Protein 5FAL (pdb70)

InterPro domains:
  IPR023213 Chloramphenicol acetyltransferase-like domain superfamily [G3DSA:3.30.559.10] (1-215)
  IPR023213 Chloramphenicol acetyltransferase-like domain superfamily [G3DSA:3.30.559.10] (220-446)
  IPR050317 Plant and Fungal Acyltransferase [PTHR31642] (8-443)

CATH classification: 3.30.559.10 (+1 more: 3.30.559.10)

Organism: Panicum virgatum (NCBI:txid38727)

Nearest PDB structures (foldseek):
  5fal-assembly1_A  TM=1.002E+00  e=1.806E-102  Panicum virgatum
  5fan-assembly1_A  TM=1.001E+00  e=1.751E-97  Panicum virgatum
  4kec-assembly1_A  TM=9.927E-01  e=1.336E-90  Sorghum bicolor
  4ke4-assembly1_A  TM=9.876E-01  e=2.221E-89  Sorghum bicolor
  5kjw-assembly1_A  TM=9.506E-01  e=1.906E-70  Coleus scutellarioides

Solvent-accessible surface area: 18879 Å² total; per-residue (Å²): 200,30,126,28,74,68,137,40,70,89,69,8,119,20,58,60,170,26,68,193,94,118,2,50,0,0,8,0,0,11,0,3,25,122,94,22,38,37,14,0,1,0,2,86,67,152,52,91,162,44,92,88,49,31,35,121,112,52,20,17,2,60,6,38,58,0,54,149,6,0,15,94,0,0,37,25,0,23,0,0,0,0,27,6,10,127,41,171,122,40,57,26,15,0,36,2,48,36,20,0,0,27,2,21,22,0,45,0,72,97,5,30,2,105,82,7,49,93,20,12,2,45,163,65,0,133,79,0,14,11,121,23,140,84,86,146,81,34,49,64,16,19,0,0,2,0,5,0,0,29,12,144,54,18,0,0,0,0,0,4,1,14,5,33,21,0,5,10,32,56,2,5,12,38,0,4,20,2,0,0,31,50,6,108,66,47,120,38,102,39,130,18,71,23,48,3,46,70,3,126,24,103,141,99,38,71,43,97,83,101,1,44,6,19,68,125,27,25,77,80,109,134,182,73,105,60,29,34,6,23,12,123,0,27,161,80,40,20,34,116,0,48,93,82,28,73,109,160,178,73,91,111,182,26,41,52,42,0,4,2,0,0,2,0,1,61,3,0,1,71,2,19,54,20,73,69,93,1,34,0,1,0,12,1,45,11,24,0,46,122,67,2,103,112,89,24,49,149,5,4,0,0,0,0,27,0,3,2,8,3,74,15,66,0,23,56,1,26,68,11,13,30,80,0,0,54,44,0,28,61,14,18,96,106,3,77,48,35,2,0,44,0,0,5,0,35,2,88,95,46,138,80,18,54,78,33,12,20,8,50,100,8,11,131,26,3,2,0,0,1,32,41,22,49,192,21,44,2,23,65,0,29,0,25,4,19,138,8,51,25,5,0,2,0,10,21,89,32,29,0,20,0,22,3,2,27,26,45,97,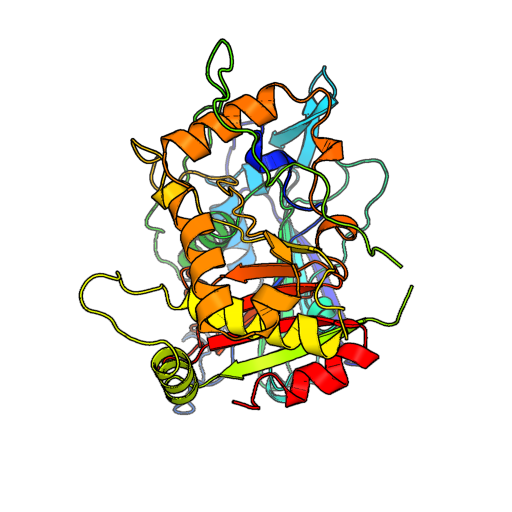234,52,35,4,21,22,0,0,0,2,0,43,40,145,32,2,104,105,0,100,146,61,0,101,106,58

Structure (mmCIF, N/CA/C/O backbone):
data_5FAL
#
_entry.id   5FAL
#
_cell.length_a   47.771
_cell.length_b   63.521
_cell.length_c   154.481
_cell.angle_alpha   90.00
_cell.angle_beta   90.00
_cell.angle_gamma   90.00
#
_symmetry.space_group_name_H-M   'P 21 21 21'
#
loop_
_entity.id
_entity.type
_entity.pdbx_description
1 polymer 'Hydroxycinnamoyl-CoA shikimate/quinate hydroxycinnamoyltransferase 2'
2 non-polymer 'COENZYME A'
3 non-polymer '(3~{R},4~{R},5~{R})-5-[(~{E})-3-(4-hydroxyphenyl)prop-2-enoyl]oxy-3,4-bis(oxidanyl)cyclohexene-1-carboxylic acid'
4 non-polymer GLYCEROL
5 water water
#
loop_
_atom_site.group_PDB
_atom_site.id
_atom_site.type_symbol
_atom_site.label_atom_id
_atom_site.label_alt_id
_atom_site.label_comp_id
_atom_site.label_asym_id
_atom_site.label_entity_id
_atom_site.label_seq_id
_atom_site.pdbx_PDB_ins_code
_atom_site.Cartn_x
_atom_site.Cartn_y
_atom_site.Cartn_z
_atom_site.occupancy
_atom_site.B_iso_or_equiv
_atom_site.auth_seq_id
_atom_site.auth_comp_id
_atom_site.auth_asym_id
_atom_site.auth_atom_id
_atom_site.pdbx_PDB_model_num
ATOM 1 N N . HIS A 1 2 ? -32.312 -11.971 -24.466 1.00 70.14 0 HIS A N 1
ATOM 2 C CA . HIS A 1 2 ? -32.380 -10.771 -23.575 1.00 62.98 0 HIS A CA 1
ATOM 3 C C . HIS A 1 2 ? -32.725 -11.151 -22.131 1.00 59.83 0 HIS A C 1
ATOM 4 O O . HIS A 1 2 ? -33.804 -11.660 -21.826 1.00 57.99 0 HIS A O 1
ATOM 18 N N . MET A 1 3 ? -31.774 -10.873 -21.254 1.00 62.01 1 MET A N 1
ATOM 19 C CA . MET A 1 3 ? -31.804 -11.279 -19.856 1.00 59.06 1 MET A CA 1
ATOM 20 C C . MET A 1 3 ? -32.850 -10.567 -19.008 1.00 41.83 1 MET A C 1
ATOM 21 O O . MET A 1 3 ? -32.980 -9.355 -19.087 1.00 43.75 1 MET A O 1
ATOM 35 N N . LYS A 1 4 ? -33.542 -11.294 -18.146 1.00 42.90 2 LYS A N 1
ATOM 36 C CA . LYS A 1 4 ? -34.427 -10.636 -17.197 1.00 43.22 2 LYS A CA 1
ATOM 37 C C . LYS A 1 4 ? -33.607 -10.032 -16.061 1.00 39.78 2 LYS A C 1
ATOM 38 O O . LYS A 1 4 ? -33.042 -10.755 -15.241 1.00 41.48 2 LYS A O 1
ATOM 57 N N . ILE A 1 5 ? -33.534 -8.706 -16.048 1.00 38.25 3 ILE A N 1
ATOM 58 C CA . ILE A 1 5 ? -32.933 -7.952 -14.953 1.00 40.80 3 ILE A CA 1
ATOM 59 C C . ILE A 1 5 ? -33.955 -6.996 -14.352 1.00 43.70 3 ILE A C 1
ATOM 60 O O . ILE A 1 5 ? -34.460 -6.115 -15.036 1.00 53.25 3 ILE A O 1
ATOM 76 N N . THR A 1 6 ? -34.224 -7.162 -13.062 1.00 45.93 4 THR A N 1
ATOM 77 C CA . THR A 1 6 ? -35.188 -6.337 -12.350 1.00 40.83 4 THR A CA 1
ATOM 78 C C . THR A 1 6 ? -34.476 -5.476 -11.317 1.00 39.86 4 THR A C 1
ATOM 79 O O . THR A 1 6 ? -33.823 -6.008 -10.422 1.00 36.36 4 THR A O 1
ATOM 90 N N . VAL A 1 7 ? -34.589 -4.153 -11.441 1.00 41.64 5 VAL A N 1
ATOM 91 C CA . VAL A 1 7 ? -33.950 -3.230 -10.491 1.00 47.35 5 VAL A CA 1
ATOM 92 C C . VAL A 1 7 ? -34.748 -3.124 -9.190 1.00 56.65 5 VAL A C 1
ATOM 93 O O . VAL A 1 7 ? -35.893 -2.686 -9.223 1.00 59.01 5 VAL A O 1
ATOM 106 N N . ARG A 1 8 ? -34.144 -3.517 -8.063 1.00 56.04 6 ARG A N 1
ATOM 107 C CA . ARG A 1 8 ? -34.812 -3.485 -6.748 1.00 54.03 6 ARG A CA 1
ATOM 108 C C . ARG A 1 8 ? -35.252 -2.073 -6.373 1.00 63.39 6 ARG A C 1
ATOM 109 O O . ARG A 1 8 ? -36.286 -1.886 -5.724 1.00 73.68 6 ARG A O 1
ATOM 130 N N . GLY A 1 9 ? -34.458 -1.086 -6.769 1.00 61.54 7 GLY A N 1
ATOM 131 C CA . GLY A 1 9 ? -34.737 0.303 -6.452 1.00 68.46 7 GLY A CA 1
ATOM 132 C C . GLY A 1 9 ? -33.449 1.102 -6.342 1.00 61.38 7 GLY A C 1
ATOM 133 O O . GLY A 1 9 ? -32.368 0.524 -6.155 1.00 49.71 7 GLY A O 1
ATOM 137 N N . SER A 1 10 ? -33.572 2.424 -6.458 1.00 45.75 8 SER A N 1
ATOM 138 C CA . SER A 1 10 ? -32.415 3.298 -6.574 1.00 44.57 8 SER A CA 1
ATOM 139 C C . SER A 1 10 ? -32.406 4.362 -5.474 1.00 38.19 8 SER A C 1
ATOM 140 O O . SER A 1 10 ? -33.448 4.790 -4.997 1.00 33.86 8 SER A O 1
ATOM 148 N N . GLU A 1 11 ? -31.200 4.755 -5.088 1.00 32.26 9 GLU A N 1
ATOM 149 C CA . GLU A 1 11 ? -30.939 5.684 -3.995 1.00 43.60 9 GLU A CA 1
ATOM 150 C C . GLU A 1 11 ? -29.834 6.647 -4.420 1.00 32.34 9 GLU A C 1
ATOM 151 O O . GLU A 1 11 ? -28.848 6.212 -4.994 1.00 25.54 9 GLU A O 1
ATOM 163 N N . MET A 1 12 ? -30.005 7.938 -4.148 1.00 23.38 10 MET A N 1
ATOM 164 C CA . MET A 1 12 ? -28.904 8.891 -4.212 1.00 24.36 10 MET A CA 1
ATOM 165 C C . MET A 1 12 ? -28.117 8.731 -2.917 1.00 23.96 10 MET A C 1
ATOM 166 O O . MET A 1 12 ? -28.707 8.689 -1.843 1.00 26.97 10 MET A O 1
ATOM 180 N N . VAL A 1 13 ? -26.807 8.634 -3.023 1.00 19.44 11 VAL A N 1
ATOM 181 C CA . VAL A 1 13 ? -25.931 8.469 -1.874 1.00 23.43 11 VAL A CA 1
ATOM 182 C C . VAL A 1 13 ? -25.045 9.713 -1.799 1.00 21.46 11 VAL A C 1
ATOM 183 O O . VAL A 1 13 ? -24.525 10.155 -2.820 1.00 19.70 11 VAL A O 1
ATOM 196 N N . TYR A 1 14 ? -24.942 10.295 -0.601 1.00 21.57 12 TYR A N 1
ATOM 197 C CA . TYR A 1 14 ? -24.272 11.571 -0.398 1.00 22.65 12 TYR A CA 1
ATOM 198 C C . TYR A 1 14 ? -23.059 11.385 0.509 1.00 24.87 12 TYR A C 1
ATOM 199 O O . TYR A 1 14 ? -22.999 10.440 1.297 1.00 23.52 12 TYR A O 1
ATOM 217 N N . PRO A 1 15 ? -22.113 12.317 0.448 1.00 20.67 13 PRO A N 1
ATOM 218 C CA . PRO A 1 15 ? -20.988 12.265 1.399 1.00 21.01 13 PRO A CA 1
ATOM 219 C C . PRO A 1 15 ? -21.468 12.275 2.846 1.00 20.72 13 PRO A C 1
ATOM 220 O O . PRO A 1 15 ? -22.388 13.020 3.209 1.00 22.04 13 PRO A O 1
ATOM 231 N N . ALA A 1 16 ? -20.805 11.475 3.678 1.00 20.70 14 ALA A N 1
ATOM 232 C CA . ALA A 1 16 ? -21.239 11.231 5.063 1.00 23.13 14 ALA A CA 1
ATOM 233 C C . ALA A 1 16 ? -20.654 12.240 6.065 1.00 23.88 14 ALA A C 1
ATOM 234 O O . ALA A 1 16 ? -20.734 12.060 7.280 1.00 25.65 14 ALA A O 1
ATOM 241 N N . ALA A 1 17 ? -20.050 13.286 5.530 1.00 23.12 15 ALA A N 1
ATOM 242 C CA . ALA A 1 17 ? -19.555 14.382 6.344 1.00 24.40 15 ALA A CA 1
ATOM 243 C C . ALA A 1 17 ? -19.424 15.626 5.495 1.00 23.65 15 ALA A C 1
ATOM 244 O O . ALA A 1 17 ? -19.701 15.589 4.309 1.00 22.19 15 ALA A O 1
ATOM 251 N N . GLU A 1 18 ? -19.073 16.736 6.136 1.00 24.93 16 GLU A N 1
ATOM 252 C CA . GLU A 1 18 ? -18.869 18.011 5.467 1.00 24.60 16 GLU A CA 1
ATOM 253 C C . GLU A 1 18 ? -17.878 17.826 4.322 1.00 23.99 16 GLU A C 1
ATOM 254 O O . GLU A 1 18 ? -16.918 17.086 4.462 1.00 23.78 16 GLU A O 1
ATOM 266 N N . THR A 1 19 ? -18.153 18.478 3.198 1.00 21.70 17 THR A N 1
ATOM 267 C CA . THR A 1 19 ? -17.253 18.527 2.054 1.00 20.14 17 THR A CA 1
ATOM 268 C C . THR A 1 19 ? -17.268 19.962 1.537 1.00 20.51 17 THR A C 1
ATOM 269 O O . THR A 1 19 ? -18.235 20.704 1.777 1.00 22.30 17 THR A O 1
ATOM 280 N N . PRO A 1 20 ? -16.182 20.380 0.873 1.00 26.15 18 PRO A N 1
ATOM 281 C CA . PRO A 1 20 ? -16.130 21.762 0.384 1.00 31.39 18 PRO A CA 1
ATOM 282 C C . PRO A 1 20 ? -17.192 22.044 -0.675 1.00 20.12 18 PRO A C 1
ATOM 283 O O . PRO A 1 20 ? -17.393 21.255 -1.572 1.00 21.71 18 PRO A O 1
ATOM 294 N N . ARG A 1 21 ? -17.873 23.171 -0.543 1.00 23.59 19 ARG A N 1
ATOM 295 C CA . ARG A 1 21 ? -18.797 23.652 -1.555 1.00 22.85 19 ARG A CA 1
ATOM 296 C C . ARG A 1 21 ? -18.030 24.618 -2.442 1.00 23.33 19 ARG A C 1
ATOM 297 O O . ARG A 1 21 ? -17.703 25.719 -2.014 1.00 24.32 19 ARG A O 1
ATOM 318 N N . ARG A 1 22 ? -17.757 24.206 -3.672 1.00 24.88 20 ARG A N 1
ATOM 319 C CA . ARG A 1 22 ? -16.901 24.983 -4.569 1.00 31.42 20 ARG A CA 1
ATOM 320 C C . ARG A 1 22 ? -17.041 24.589 -6.022 1.00 24.66 20 ARG A C 1
ATOM 321 O O . ARG A 1 22 ? -17.481 23.490 -6.320 1.00 26.45 20 ARG A O 1
ATOM 342 N N . ARG A 1 23 ? -16.605 25.475 -6.910 1.00 26.94 21 ARG A N 1
ATOM 343 C CA . ARG A 1 23 ? -16.410 25.137 -8.331 1.00 24.77 21 ARG A CA 1
ATOM 344 C C . ARG A 1 23 ? -14.990 24.615 -8.479 1.00 24.93 21 ARG A C 1
ATOM 345 O O . ARG A 1 23 ? -14.057 25.177 -7.919 1.00 29.63 21 ARG A O 1
ATOM 366 N N . LEU A 1 24 ? -14.836 23.536 -9.226 1.00 21.08 22 LEU A N 1
ATOM 367 C CA . LEU A 1 24 ? -13.536 22.902 -9.406 1.00 23.70 22 LEU A CA 1
ATOM 368 C C . LEU A 1 24 ? -13.136 23.004 -10.879 1.00 28.45 22 LEU A C 1
ATOM 369 O O . LEU A 1 24 ? -13.789 22.437 -11.747 1.00 20.40 22 LEU A O 1
ATOM 385 N N . TRP A 1 25 ? -12.099 23.782 -11.136 1.00 23.72 23 TRP A N 1
ATOM 386 C CA . TRP A 1 25 ? -11.587 24.008 -12.493 1.00 20.30 23 TRP A CA 1
ATOM 387 C C . TRP A 1 25 ? -11.091 22.704 -13.092 1.00 22.64 23 TRP A C 1
ATOM 388 O O . TRP A 1 25 ? -10.489 21.878 -12.384 1.00 22.55 23 TRP A O 1
ATOM 409 N N . ASN A 1 26 ? -11.371 22.510 -14.381 1.00 17.42 24 ASN A N 1
ATOM 410 C CA . ASN A 1 26 ? -10.913 21.326 -15.118 1.00 16.55 24 ASN A CA 1
ATOM 411 C C . ASN A 1 26 ? -9.782 21.700 -16.061 1.00 22.73 24 ASN A C 1
ATOM 412 O O . ASN A 1 26 ? -9.809 22.762 -16.688 1.00 22.65 24 ASN A O 1
ATOM 423 N N . SER A 1 27 ? -8.794 20.813 -16.163 1.00 18.10 25 SER A N 1
ATOM 424 C CA . SER A 1 27 ? -7.635 21.063 -17.000 1.00 18.80 25 SER A CA 1
ATOM 425 C C . SER A 1 27 ? -7.957 20.711 -18.455 1.00 20.01 25 SER A C 1
ATOM 426 O O . SER A 1 27 ? -9.004 20.117 -18.749 1.00 18.94 25 SER A O 1
ATOM 434 N N . GLY A 1 28 ? -7.060 21.092 -19.354 1.00 22.57 26 GLY A N 1
ATOM 435 C CA . GLY A 1 28 ? -7.223 20.772 -20.755 1.00 20.93 26 GLY A CA 1
ATOM 436 C C . GLY A 1 28 ? -7.495 19.286 -20.953 1.00 26.01 26 GLY A C 1
ATOM 437 O O . GLY A 1 28 ? -8.445 18.920 -21.637 1.00 20.43 26 GLY A O 1
ATOM 441 N N . PRO A 1 29 ? -6.647 18.417 -20.370 1.00 20.86 27 PRO A N 1
ATOM 442 C CA . PRO A 1 29 ? -6.852 16.975 -20.562 1.00 18.43 27 PRO A CA 1
ATOM 443 C C . PRO A 1 29 ? -8.199 16.479 -20.038 1.00 17.24 27 PRO A C 1
ATOM 444 O O . PRO A 1 29 ? -8.718 15.539 -20.624 1.00 22.03 27 PRO A O 1
ATOM 455 N N . ASP A 1 30 ? -8.722 17.090 -18.971 1.00 19.29 28 ASP A N 1
ATOM 456 C CA . ASP A 1 30 ? -10.061 16.795 -18.461 1.00 16.19 28 ASP A CA 1
ATOM 457 C C . ASP A 1 30 ? -11.171 17.098 -19.484 1.00 21.13 28 ASP A C 1
ATOM 458 O O . ASP A 1 30 ? -12.243 16.515 -19.408 1.00 26.13 28 ASP A O 1
ATOM 467 N N . LEU A 1 31 ? -10.917 18.018 -20.415 1.00 18.25 29 LEU A N 1
ATOM 468 C CA . LEU A 1 31 ? -11.994 18.540 -21.252 1.00 18.52 29 LEU A CA 1
ATOM 469 C C . LEU A 1 31 ? -12.040 17.916 -22.615 1.00 20.72 29 LEU A C 1
ATOM 470 O O . LEU A 1 31 ? -13.025 18.104 -23.295 1.00 25.46 29 LEU A O 1
ATOM 486 N N . VAL A 1 32 ? -10.995 17.189 -23.035 1.00 24.03 30 VAL A N 1
ATOM 487 C CA . VAL A 1 32 ? -10.988 16.585 -24.384 1.00 21.34 30 VAL A CA 1
ATOM 488 C C . VAL A 1 32 ? -11.167 15.039 -24.415 1.00 20.91 30 VAL A C 1
ATOM 489 O O . VAL A 1 32 ? -11.259 14.422 -25.509 1.00 22.24 30 VAL A O 1
ATOM 502 N N . VAL A 1 33 ? -11.253 14.425 -23.248 1.00 19.63 31 VAL A N 1
ATOM 503 C CA . VAL A 1 33 ? -11.727 13.035 -23.152 1.00 23.99 31 VAL A CA 1
ATOM 504 C C . VAL A 1 33 ? -13.184 12.921 -23.662 1.00 31.18 31 VAL A C 1
ATOM 505 O O . VAL A 1 33 ? -13.895 13.925 -23.711 1.00 24.59 31 VAL A O 1
ATOM 518 N N . PRO A 1 34 ? -13.632 11.702 -24.039 1.00 21.56 32 PRO A N 1
ATOM 519 C CA . PRO A 1 34 ? -14.983 11.573 -24.606 1.00 25.35 32 PRO A CA 1
ATOM 520 C C . PRO A 1 34 ? -16.097 12.048 -23.670 1.00 20.00 32 PRO A C 1
ATOM 521 O O . PRO A 1 34 ? -15.897 12.148 -22.477 1.00 18.89 32 PRO A O 1
ATOM 532 N N . ARG A 1 35 ? -17.263 12.310 -24.235 1.00 21.97 33 ARG A N 1
ATOM 533 C CA . ARG A 1 35 ? -18.415 12.768 -23.469 1.00 27.87 33 ARG A CA 1
ATOM 534 C C . ARG A 1 35 ? -19.059 11.621 -22.685 1.00 37.59 33 ARG A C 1
ATOM 535 O O . ARG A 1 35 ? -18.656 10.471 -22.815 1.00 30.68 33 ARG A O 1
ATOM 556 N N . PHE A 1 36 ? -20.043 11.943 -21.849 1.00 46.37 34 PHE A N 1
ATOM 557 C CA . PHE A 1 36 ? -20.814 10.924 -21.127 1.00 53.51 34 PHE A CA 1
ATOM 558 C C . PHE A 1 36 ? -19.963 10.060 -20.165 1.00 41.20 34 PHE A C 1
ATOM 559 O O . PHE A 1 36 ? -18.823 10.390 -19.837 1.00 33.88 34 PHE A O 1
ATOM 576 N N . HIS A 1 37 ? -20.553 8.952 -19.726 1.00 21.25 35 HIS A N 1
ATOM 577 C CA . HIS A 1 37 ? -20.045 8.169 -18.615 1.00 18.15 35 HIS A CA 1
ATOM 578 C C . HIS A 1 37 ? -19.292 6.932 -19.056 1.00 25.47 35 HIS A C 1
ATOM 579 O O . HIS A 1 37 ? -19.853 6.077 -19.732 1.00 29.33 35 HIS A O 1
ATOM 593 N N . THR A 1 38 ? -18.042 6.819 -18.628 1.00 20.06 36 THR A N 1
ATOM 594 C CA A THR A 1 38 ? -17.204 5.671 -18.951 0.92 23.05 36 THR A CA 1
ATOM 595 C CA B THR A 1 38 ? -17.205 5.669 -18.956 0.08 27.95 36 THR A CA 1
ATOM 596 C C . THR A 1 38 ? -17.731 4.415 -18.281 1.00 19.39 36 THR A C 1
ATOM 597 O O . THR A 1 38 ? -17.866 4.392 -17.061 1.00 22.31 36 THR A O 1
ATOM 616 N N . PRO A 1 39 ? -18.001 3.363 -19.069 1.00 20.80 37 PRO A N 1
ATOM 617 C CA . PRO A 1 39 ? -18.563 2.163 -18.440 1.00 19.45 37 PRO A CA 1
ATOM 618 C C . PRO A 1 39 ? -17.552 1.090 -18.112 1.00 19.57 37 PRO A C 1
ATOM 619 O O . PRO A 1 39 ? -16.702 0.726 -18.954 1.00 22.55 37 PRO A O 1
ATOM 630 N N . SER A 1 40 ? -17.678 0.535 -16.916 1.00 18.10 38 SER A N 1
ATOM 631 C CA . SER A 1 40 ? -16.909 -0.633 -16.551 1.00 19.82 38 SER A CA 1
ATOM 632 C C . SER A 1 40 ? -17.785 -1.595 -15.745 1.00 20.09 38 SER A C 1
ATOM 633 O O . SER A 1 40 ? -18.749 -1.183 -15.092 1.00 20.81 38 SER A O 1
ATOM 641 N N . VAL A 1 41 ? -17.485 -2.885 -15.849 1.00 19.11 39 VAL A N 1
ATOM 642 C CA . VAL A 1 41 ? -18.256 -3.885 -15.129 1.00 24.97 39 VAL A CA 1
ATOM 643 C C . VAL A 1 41 ? -17.321 -4.871 -14.449 1.00 21.97 39 VAL A C 1
ATOM 644 O O . VAL A 1 41 ? -16.355 -5.317 -15.050 1.00 22.80 39 VAL A O 1
ATOM 657 N N . TYR A 1 42 ? -17.632 -5.182 -13.188 1.00 21.32 40 TYR A N 1
ATOM 658 C CA . TYR A 1 42 ? -16.952 -6.195 -12.393 1.00 23.45 40 TYR A CA 1
ATOM 659 C C . TYR A 1 42 ? -17.844 -7.413 -12.227 1.00 25.23 40 TYR A C 1
ATOM 660 O O . TYR A 1 42 ? -19.026 -7.254 -11.958 1.00 24.43 40 TYR A O 1
ATOM 678 N N . PHE A 1 43 ? -17.286 -8.613 -12.324 1.00 23.32 41 PHE A N 1
ATOM 679 C CA . PHE A 1 43 ? -18.025 -9.814 -11.941 1.00 26.74 41 PHE A CA 1
ATOM 680 C C . PHE A 1 43 ? -17.373 -10.515 -10.777 1.00 35.31 41 PHE A C 1
ATOM 681 O O . PHE A 1 43 ? -16.150 -10.614 -10.712 1.00 24.98 41 PHE A O 1
ATOM 698 N N . PHE A 1 44 ? -18.211 -11.017 -9.878 1.00 28.85 42 PHE A N 1
ATOM 699 C CA . PHE A 1 44 ? -17.767 -11.770 -8.726 1.00 28.58 42 PHE A CA 1
ATOM 700 C C . PHE A 1 44 ? -18.558 -13.047 -8.648 1.00 29.66 42 PHE A C 1
ATOM 701 O O . PHE A 1 44 ? -19.790 -13.034 -8.814 1.00 30.21 42 PHE A O 1
ATOM 718 N N . ARG A 1 45 ? -17.864 -14.155 -8.415 1.00 29.68 43 ARG A N 1
ATOM 719 C CA . ARG A 1 45 ? -18.545 -15.442 -8.255 1.00 31.77 43 ARG A CA 1
ATOM 720 C C . ARG A 1 45 ? -18.789 -15.710 -6.787 1.00 35.54 43 ARG A C 1
ATOM 721 O O . ARG A 1 45 ? -18.151 -15.114 -5.918 1.00 35.47 43 ARG A O 1
ATOM 742 N N . ARG A 1 46 ? -19.749 -16.584 -6.521 1.00 36.84 44 ARG A N 1
ATOM 743 C CA . ARG A 1 46 ? -20.178 -16.860 -5.159 1.00 43.08 44 ARG A CA 1
ATOM 744 C C . ARG A 1 46 ? -19.250 -17.860 -4.499 1.00 43.12 44 ARG A C 1
ATOM 745 O O . ARG A 1 46 ? -19.177 -17.942 -3.271 1.00 44.93 44 ARG A O 1
ATOM 766 N N . ARG A 1 47 ? -18.545 -18.624 -5.321 1.00 43.22 45 ARG A N 1
ATOM 767 C CA . ARG A 1 47 ? -17.555 -19.558 -4.815 1.00 53.88 45 ARG A CA 1
ATOM 768 C C . ARG A 1 47 ? -16.178 -19.240 -5.397 1.00 60.21 45 ARG A C 1
ATOM 769 O O . ARG A 1 47 ? -16.077 -18.724 -6.510 1.00 63.96 45 ARG A O 1
ATOM 790 N N . ASP A 1 48 ? -15.124 -19.497 -4.620 1.00 60.52 46 ASP A N 1
ATOM 791 C CA . ASP A 1 48 ? -13.764 -19.349 -5.127 1.00 63.53 46 ASP A CA 1
ATOM 792 C C . ASP A 1 48 ? -13.424 -20.577 -5.954 1.00 57.33 46 ASP A C 1
ATOM 793 O O . ASP A 1 48 ? -14.216 -21.524 -6.016 1.00 52.26 46 ASP A O 1
ATOM 802 N N . GLY A 1 49 ? -12.263 -20.538 -6.610 1.00 57.53 47 GLY A N 1
ATOM 803 C CA . GLY A 1 49 ? -11.834 -21.601 -7.504 1.00 68.95 47 GLY A CA 1
ATOM 804 C C . GLY A 1 49 ? -11.904 -22.969 -6.857 1.00 76.05 47 GLY A C 1
ATOM 805 O O . GLY A 1 49 ? -12.206 -23.963 -7.512 1.00 69.76 47 GLY A O 1
ATOM 809 N N . GLU A 1 50 ? -11.638 -23.007 -5.556 1.00 94.67 48 GLU A N 1
ATOM 810 C CA . GLU A 1 50 ? -11.622 -24.254 -4.806 1.00 97.93 48 GLU A CA 1
ATOM 811 C C . GLU A 1 50 ? -13.012 -24.612 -4.274 1.00 91.91 48 GLU A C 1
ATOM 812 O O . GLU A 1 50 ? -13.173 -25.618 -3.590 1.00 84.59 48 GLU A O 1
ATOM 824 N N . GLY A 1 51 ? -14.009 -23.785 -4.584 1.00 84.78 49 GLY A N 1
ATOM 825 C CA . GLY A 1 51 ? -15.401 -24.134 -4.337 1.00 77.26 49 GLY A CA 1
ATOM 826 C C . GLY A 1 51 ? -16.004 -23.724 -2.999 1.00 65.72 49 GLY A C 1
ATOM 827 O O . GLY A 1 51 ? -17.157 -24.056 -2.709 1.00 57.41 49 GLY A O 1
ATOM 831 N N . ASN A 1 52 ? -15.247 -23.005 -2.179 1.00 55.97 50 ASN A N 1
ATOM 832 C CA . ASN A 1 52 ? -15.780 -22.500 -0.916 1.00 63.40 50 ASN A CA 1
ATOM 833 C C . ASN A 1 52 ? -16.676 -21.289 -1.134 1.00 58.42 50 ASN A C 1
ATOM 834 O O . ASN A 1 52 ? -16.395 -20.454 -1.990 1.00 48.72 50 ASN A O 1
ATOM 845 N N . ASP A 1 53 ? -17.742 -21.188 -0.347 1.00 65.78 51 ASP A N 1
ATOM 846 C CA . ASP A 1 53 ? -18.619 -20.032 -0.402 1.00 57.95 51 ASP A CA 1
ATOM 847 C C . ASP A 1 53 ? -17.843 -18.796 0.034 1.00 54.92 51 ASP A C 1
ATOM 848 O O . ASP A 1 53 ? -17.066 -18.831 0.997 1.00 43.35 51 ASP A O 1
ATOM 857 N N . LEU A 1 54 ? -18.041 -17.707 -0.693 1.00 44.69 52 LEU A N 1
ATOM 858 C CA . LEU A 1 54 ? -17.313 -16.470 -0.423 1.00 52.75 52 LEU A CA 1
ATOM 859 C C . LEU A 1 54 ? -18.136 -15.475 0.382 1.00 42.26 52 LEU A C 1
ATOM 860 O O . LEU A 1 54 ? -17.699 -14.347 0.623 1.00 42.36 52 LEU A O 1
ATOM 876 N N . ALA A 1 55 ? -19.330 -15.885 0.795 1.00 48.45 53 ALA A N 1
ATOM 877 C CA . ALA A 1 55 ? -20.088 -15.098 1.753 1.00 44.29 53 ALA A CA 1
ATOM 878 C C . ALA A 1 55 ? -19.229 -14.946 3.011 1.00 43.42 53 ALA A C 1
ATOM 879 O O . ALA A 1 55 ? -18.422 -15.820 3.325 1.00 45.91 53 ALA A O 1
ATOM 886 N N . ALA A 1 56 ? -19.380 -13.827 3.704 1.00 42.36 54 ALA A N 1
ATOM 887 C CA . ALA A 1 56 ? -18.594 -13.550 4.902 1.00 48.37 54 ALA A CA 1
ATOM 888 C C . ALA A 1 56 ? -19.161 -14.322 6.081 1.00 50.29 54 ALA A C 1
ATOM 889 O O . ALA A 1 56 ? -20.189 -14.985 5.959 1.00 47.06 54 ALA A O 1
ATOM 896 N N . ALA A 1 57 ? -18.493 -14.213 7.222 1.00 65.92 55 ALA A N 1
ATOM 897 C CA . ALA A 1 57 ? -18.867 -14.975 8.401 1.00 66.78 55 ALA A CA 1
ATOM 898 C C . ALA A 1 57 ? -20.287 -14.645 8.868 1.00 67.41 55 ALA A C 1
ATOM 899 O O . ALA A 1 57 ? -20.973 -15.503 9.428 1.00 64.62 55 ALA A O 1
ATOM 906 N N . ASP A 1 58 ? -20.727 -13.411 8.623 1.00 53.99 56 ASP A N 1
ATOM 907 C CA . ASP A 1 58 ? -22.061 -12.966 9.038 1.00 53.47 56 ASP A CA 1
ATOM 908 C C . ASP A 1 58 ? -23.126 -13.307 7.989 1.00 47.06 56 ASP A C 1
ATOM 909 O O . ASP A 1 58 ? -24.285 -12.897 8.100 1.00 49.53 56 ASP A O 1
ATOM 918 N N . GLY A 1 59 ? -22.719 -14.053 6.968 1.00 44.05 57 GLY A N 1
ATOM 919 C CA . GLY A 1 59 ? -23.626 -14.474 5.914 1.00 49.04 57 GLY A CA 1
ATOM 920 C C . GLY A 1 59 ? -23.738 -13.493 4.759 1.00 43.23 57 GLY A C 1
ATOM 921 O O . GLY A 1 59 ? -24.364 -13.800 3.745 1.00 42.05 57 GLY A O 1
ATOM 925 N N . SER A 1 60 ? -23.145 -12.311 4.907 1.00 42.42 58 SER A N 1
ATOM 926 C CA . SER A 1 60 ? -23.290 -11.259 3.903 1.00 42.73 58 SER A CA 1
ATOM 927 C C . SER A 1 60 ? -22.586 -11.602 2.585 1.00 38.38 58 SER A C 1
ATOM 928 O O . SER A 1 60 ? -21.607 -12.349 2.556 1.00 34.91 58 SER A O 1
ATOM 936 N N . PHE A 1 61 ? -23.117 -11.062 1.497 1.00 39.18 59 PHE A N 1
ATOM 937 C CA . PHE A 1 61 ? -22.441 -11.101 0.206 1.00 38.64 59 PHE A CA 1
ATOM 938 C C . PHE A 1 61 ? -22.935 -9.936 -0.648 1.00 38.78 59 PHE A C 1
ATOM 939 O O . PHE A 1 61 ? -24.042 -9.957 -1.202 1.00 31.91 59 PHE A O 1
ATOM 956 N N . PHE A 1 62 ? -22.078 -8.922 -0.742 1.00 26.76 60 PHE A N 1
ATOM 957 C CA . PHE A 1 62 ? -22.410 -7.633 -1.343 1.00 29.30 60 PHE A CA 1
ATOM 958 C C . PHE A 1 62 ? -23.715 -7.066 -0.792 1.00 35.62 60 PHE A C 1
ATOM 959 O O . PHE A 1 62 ? -24.665 -6.768 -1.532 1.00 31.40 60 PHE A O 1
ATOM 976 N N . ASP A 1 63 ? -23.724 -6.923 0.530 1.00 28.67 61 ASP A N 1
ATOM 977 C CA . ASP A 1 63 ? -24.818 -6.284 1.252 1.00 33.19 61 ASP A CA 1
ATOM 978 C C . ASP A 1 63 ? -24.914 -4.824 0.847 1.00 28.49 61 ASP A C 1
ATOM 979 O O . ASP A 1 63 ? -23.935 -4.082 0.966 1.00 29.40 61 ASP A O 1
ATOM 988 N N . GLY A 1 64 ? -26.081 -4.405 0.363 1.00 25.97 62 GLY A N 1
ATOM 989 C CA . GLY A 1 64 ? -26.230 -3.066 -0.178 1.00 30.48 62 GLY A CA 1
ATOM 990 C C . GLY A 1 64 ? -26.005 -1.966 0.848 1.00 29.12 62 GLY A C 1
ATOM 991 O O . GLY A 1 64 ? -25.399 -0.932 0.563 1.00 28.32 62 GLY A O 1
ATOM 995 N N . ALA A 1 65 ? -26.483 -2.189 2.054 1.00 30.01 63 ALA A N 1
ATOM 996 C CA . ALA A 1 65 ? -26.398 -1.166 3.089 1.00 26.75 63 ALA A CA 1
ATOM 997 C C . ALA A 1 65 ? -24.943 -0.869 3.402 1.00 28.29 63 ALA A C 1
ATOM 998 O O . ALA A 1 65 ? -24.528 0.283 3.524 1.00 26.42 63 ALA A O 1
ATOM 1005 N N . ARG A 1 66 ? -24.174 -1.939 3.502 1.00 31.09 64 ARG A N 1
ATOM 1006 C CA . ARG A 1 66 ? -22.766 -1.868 3.840 1.00 25.12 64 ARG A CA 1
ATOM 1007 C C . ARG A 1 66 ? -22.025 -1.146 2.748 1.00 23.06 64 ARG A C 1
ATOM 1008 O O . ARG A 1 66 ? -21.168 -0.297 2.991 1.00 22.48 64 ARG A O 1
ATOM 1029 N N . MET A 1 67 ? -22.390 -1.469 1.526 1.00 22.21 65 MET A N 1
ATOM 1030 C CA . MET A 1 67 ? -21.779 -0.853 0.374 1.00 23.48 65 MET A CA 1
ATOM 1031 C C . MET A 1 67 ? -22.102 0.627 0.277 1.00 22.41 65 MET A C 1
ATOM 1032 O O . MET A 1 67 ? -21.246 1.419 -0.100 1.00 18.59 65 MET A O 1
ATOM 1046 N N . ARG A 1 68 ? -23.336 0.994 0.613 1.00 21.14 66 ARG A N 1
ATOM 1047 C CA . ARG A 1 68 ? -23.745 2.373 0.545 1.00 20.19 66 ARG A CA 1
ATOM 1048 C C . ARG A 1 68 ? -23.095 3.190 1.655 1.00 20.96 66 ARG A C 1
ATOM 1049 O O . ARG A 1 68 ? -22.732 4.336 1.430 1.00 24.07 66 ARG A O 1
ATOM 1070 N N . ARG A 1 69 ? -22.933 2.600 2.840 1.00 21.98 67 ARG A N 1
ATOM 1071 C CA . ARG A 1 69 ? -22.240 3.291 3.928 1.00 22.83 67 ARG A CA 1
ATOM 1072 C C . ARG A 1 69 ? -20.802 3.592 3.528 1.00 21.11 67 ARG A C 1
ATOM 1073 O O . ARG A 1 69 ? -20.302 4.692 3.759 1.00 21.19 67 ARG A O 1
ATOM 1094 N N . ALA A 1 70 ? -20.137 2.614 2.921 1.00 23.17 68 ALA A N 1
ATOM 1095 C CA . ALA A 1 70 ? -18.744 2.782 2.548 1.00 24.40 68 ALA A CA 1
ATOM 1096 C C . ALA A 1 70 ? -18.610 3.801 1.410 1.00 24.61 68 ALA A C 1
ATOM 1097 O O . ALA A 1 70 ? -17.659 4.585 1.375 1.00 20.47 68 ALA A O 1
ATOM 1104 N N . LEU A 1 71 ? -19.584 3.799 0.513 1.00 17.47 69 LEU A N 1
ATOM 1105 C CA . LEU A 1 71 ? -19.644 4.739 -0.579 1.00 20.76 69 LEU A CA 1
ATOM 1106 C C . LEU A 1 71 ? -19.750 6.170 -0.073 1.00 18.47 69 LEU A C 1
ATOM 1107 O O . LEU A 1 71 ? -19.015 7.046 -0.524 1.00 18.21 69 LEU A O 1
ATOM 1123 N N . ALA A 1 72 ? -20.682 6.389 0.843 1.00 19.49 70 ALA A N 1
ATOM 1124 C CA . ALA A 1 72 ? -20.861 7.690 1.462 1.00 22.75 70 ALA A CA 1
ATOM 1125 C C . ALA A 1 72 ? -19.586 8.159 2.182 1.00 23.20 70 ALA A C 1
ATOM 1126 O O . ALA A 1 72 ? -19.244 9.352 2.154 1.00 24.46 70 ALA A O 1
ATOM 1133 N N . GLU A 1 73 ? -18.860 7.224 2.792 1.00 22.90 71 GLU A N 1
ATOM 1134 C CA . GLU A 1 73 ? -17.578 7.567 3.428 1.00 21.24 71 GLU A CA 1
ATOM 1135 C C . GLU A 1 73 ? -16.530 7.926 2.380 1.00 19.37 71 GLU A C 1
ATOM 1136 O O . GLU A 1 73 ? -15.777 8.896 2.534 1.00 20.69 71 GLU A O 1
ATOM 1148 N N . ALA A 1 74 ? -16.484 7.167 1.298 1.00 18.26 72 ALA A N 1
ATOM 1149 C CA . ALA A 1 74 ? -15.514 7.411 0.231 1.00 21.81 72 ALA A CA 1
ATOM 1150 C C . ALA A 1 74 ? -15.734 8.784 -0.448 1.00 22.76 72 ALA A C 1
ATOM 1151 O O . ALA A 1 74 ? -14.790 9.411 -0.941 1.00 19.04 72 ALA A O 1
ATOM 1158 N N . LEU A 1 75 ? -16.978 9.268 -0.442 1.00 16.40 73 LEU A N 1
ATOM 1159 C CA . LEU A 1 75 ? -17.298 10.507 -1.155 1.00 18.16 73 LEU A CA 1
ATOM 1160 C C . LEU A 1 75 ? -16.898 11.741 -0.349 1.00 18.29 73 LEU A C 1
ATOM 1161 O O . LEU A 1 75 ? -16.981 12.855 -0.842 1.00 20.81 73 LEU A O 1
ATOM 1177 N N . VAL A 1 76 ? -16.420 11.547 0.862 1.00 17.70 74 VAL A N 1
ATOM 1178 C CA . VAL A 1 76 ? -15.936 12.688 1.641 1.00 17.42 74 VAL A CA 1
ATOM 1179 C C . VAL A 1 76 ? -14.565 13.159 1.069 1.00 23.06 74 VAL A C 1
ATOM 1180 O O . VAL A 1 76 ? -14.441 14.296 0.616 1.00 21.03 74 VAL A O 1
ATOM 1193 N N . PRO A 1 77 ? -13.541 12.291 1.049 1.00 24.05 75 PRO A N 1
ATOM 1194 C CA . PRO A 1 77 ? -12.280 12.779 0.468 1.00 23.40 75 PRO A CA 1
ATOM 1195 C C . PRO A 1 77 ? -12.343 12.940 -1.051 1.00 23.04 75 PRO A C 1
ATOM 1196 O O . PRO A 1 77 ? -11.689 13.837 -1.616 1.00 17.46 75 PRO A O 1
ATOM 1207 N N . PHE A 1 78 ? -13.118 12.069 -1.703 1.00 16.75 76 PHE A N 1
ATOM 1208 C CA . PHE A 1 78 ? -13.342 12.146 -3.148 1.00 16.36 76 PHE A CA 1
ATOM 1209 C C . PHE A 1 78 ? -14.607 12.964 -3.497 1.00 18.73 76 PHE A C 1
ATOM 1210 O O . PHE A 1 78 ? -15.395 12.579 -4.390 1.00 18.64 76 PHE A O 1
ATOM 1227 N N . TYR A 1 79 ? -14.828 14.085 -2.814 1.00 19.95 77 TYR A N 1
ATOM 1228 C CA . TYR A 1 79 ? -16.109 14.785 -2.952 1.00 16.48 77 TYR A CA 1
ATOM 1229 C C . TYR A 1 79 ? -16.465 15.277 -4.356 1.00 16.71 77 TYR A C 1
ATOM 1230 O O . TYR A 1 79 ? -17.640 15.387 -4.656 1.00 21.17 77 TYR A O 1
ATOM 1248 N N . PRO A 1 80 ? -15.477 15.545 -5.239 1.00 18.47 78 PRO A N 1
ATOM 1249 C CA . PRO A 1 80 ? -15.954 15.973 -6.557 1.00 17.42 78 PRO A CA 1
ATOM 1250 C C . PRO A 1 80 ? -16.756 14.892 -7.291 1.00 21.22 78 PRO A C 1
ATOM 1251 O O . PRO A 1 80 ? -17.574 15.184 -8.178 1.00 20.41 78 PRO A O 1
ATOM 1262 N N . MET A 1 81 ? -16.542 13.643 -6.902 1.00 18.98 79 MET A N 1
ATOM 1263 C CA . MET A 1 81 ? -17.294 12.547 -7.491 1.00 16.63 79 MET A CA 1
ATOM 1264 C C . MET A 1 81 ? -18.784 12.698 -7.179 1.00 19.00 79 MET A C 1
ATOM 1265 O O . MET A 1 81 ? -19.632 12.155 -7.894 1.00 17.45 79 MET A O 1
ATOM 1279 N N . ALA A 1 82 ? -19.107 13.449 -6.113 1.00 17.05 80 ALA A N 1
ATOM 1280 C CA . ALA A 1 82 ? -20.508 13.650 -5.699 1.00 18.02 80 ALA A CA 1
ATOM 1281 C C . ALA A 1 82 ? -21.113 14.932 -6.283 1.00 17.40 80 ALA A C 1
ATOM 1282 O O . ALA A 1 82 ? -22.224 15.327 -5.931 1.00 19.63 80 ALA A O 1
ATOM 1289 N N . GLY A 1 83 ? -20.354 15.594 -7.135 1.00 18.57 81 GLY A N 1
ATOM 1290 C CA . GLY A 1 83 ? -20.759 16.863 -7.684 1.00 21.70 81 GLY A CA 1
ATOM 1291 C C . GLY A 1 83 ? -21.572 16.752 -8.955 1.00 21.65 81 GLY A C 1
ATOM 1292 O O . GLY A 1 83 ? -22.156 15.720 -9.260 1.00 20.74 81 GLY A O 1
ATOM 1296 N N . ARG A 1 84 ? -21.627 17.865 -9.675 1.00 21.68 82 ARG A N 1
ATOM 1297 C CA . ARG A 1 84 ? -22.357 17.952 -10.932 1.00 20.35 82 ARG A CA 1
ATOM 1298 C C . ARG A 1 84 ? -21.509 18.768 -11.901 1.00 28.77 82 ARG A C 1
ATOM 1299 O O . ARG A 1 84 ? -20.663 19.557 -11.480 1.00 27.01 82 ARG A O 1
ATOM 1320 N N . LEU A 1 85 ? -21.732 18.580 -13.193 1.00 22.92 83 LEU A N 1
ATOM 1321 C CA . LEU A 1 85 ? -21.088 19.435 -14.179 1.00 22.25 83 LEU A CA 1
ATOM 1322 C C . LEU A 1 85 ? -21.753 20.804 -14.171 1.00 24.24 83 LEU A C 1
ATOM 1323 O O . LEU A 1 85 ? -22.928 20.943 -13.843 1.00 29.45 83 LEU A O 1
ATOM 1339 N N . ALA A 1 86 ? -20.982 21.808 -14.554 1.00 24.24 84 ALA A N 1
ATOM 1340 C CA . ALA A 1 86 ? -21.458 23.175 -14.681 1.00 34.31 84 ALA A CA 1
ATOM 1341 C C . ALA A 1 86 ? -20.491 23.872 -15.617 1.00 21.33 84 ALA A C 1
ATOM 1342 O O . ALA A 1 86 ? -19.531 23.265 -16.077 1.00 28.22 84 ALA A O 1
ATOM 1349 N N . ARG A 1 87 ? -20.747 25.143 -15.891 1.00 25.07 85 ARG A N 1
ATOM 1350 C CA . ARG A 1 87 ? -19.832 25.936 -16.708 1.00 33.33 85 ARG A CA 1
ATOM 1351 C C . ARG A 1 87 ? -19.451 27.187 -15.942 1.00 28.99 85 ARG A C 1
ATOM 1352 O O . ARG A 1 87 ? -20.263 27.708 -15.170 1.00 35.19 85 ARG A O 1
ATOM 1373 N N . ASP A 1 88 ? -18.236 27.678 -16.161 1.00 28.49 86 ASP A N 1
ATOM 1374 C CA . ASP A 1 88 ? -17.818 28.939 -15.567 1.00 29.88 86 ASP A CA 1
ATOM 1375 C C . ASP A 1 88 ? -18.346 30.066 -16.440 1.00 34.88 86 ASP A C 1
ATOM 1376 O O . ASP A 1 88 ? -19.080 29.823 -17.399 1.00 30.12 86 ASP A O 1
ATOM 1385 N N . GLU A 1 89 ? -17.980 31.293 -16.100 1.00 43.06 87 GLU A N 1
ATOM 1386 C CA . GLU A 1 89 ? -18.524 32.465 -16.791 1.00 51.91 87 GLU A CA 1
ATOM 1387 C C . GLU A 1 89 ? -18.135 32.528 -18.268 1.00 41.73 87 GLU A C 1
ATOM 1388 O O . GLU A 1 89 ? -18.760 33.251 -19.050 1.00 43.27 87 GLU A O 1
ATOM 1400 N N . ASP A 1 90 ? -17.102 31.788 -18.657 1.00 35.51 88 ASP A N 1
ATOM 1401 C CA . ASP A 1 90 ? -16.640 31.827 -20.043 1.00 42.03 88 ASP A CA 1
ATOM 1402 C C . ASP A 1 90 ? -17.130 30.625 -20.814 1.00 39.38 88 ASP A C 1
ATOM 1403 O O . ASP A 1 90 ? -16.740 30.417 -21.955 1.00 41.46 88 ASP A O 1
ATOM 1412 N N . GLY A 1 91 ? -17.966 29.816 -20.159 1.00 39.56 89 GLY A N 1
ATOM 1413 C CA . GLY A 1 91 ? -18.556 28.642 -20.773 1.00 37.45 89 GLY A CA 1
ATOM 1414 C C . GLY A 1 91 ? -17.702 27.393 -20.706 1.00 34.63 89 GLY A C 1
ATOM 1415 O O . GLY A 1 91 ? -18.015 26.390 -21.347 1.00 35.23 89 GLY A O 1
ATOM 1419 N N . ARG A 1 92 ? -16.623 27.438 -19.933 1.00 29.87 90 ARG A N 1
ATOM 1420 C CA . ARG A 1 92 ? -15.736 26.278 -19.803 1.00 24.70 90 ARG A CA 1
ATOM 1421 C C . ARG A 1 92 ? -16.344 25.334 -18.774 1.00 28.22 90 ARG A C 1
ATOM 1422 O O . ARG A 1 92 ? -16.732 25.765 -17.687 1.00 25.21 90 ARG A O 1
ATOM 1443 N N . VAL A 1 93 ? -16.457 24.057 -19.127 1.00 32.27 91 VAL A N 1
ATOM 1444 C CA . VAL A 1 93 ? -17.001 23.062 -18.200 1.00 26.39 91 VAL A CA 1
ATOM 1445 C C . VAL A 1 93 ? -16.125 22.917 -16.972 1.00 21.20 91 VAL A C 1
ATOM 1446 O O . VAL A 1 93 ? -14.903 22.837 -17.072 1.00 23.50 91 VAL A O 1
ATOM 1459 N N . GLU A 1 94 ? -16.768 22.873 -15.809 1.00 24.67 92 GLU A N 1
ATOM 1460 C CA . GLU A 1 94 ? -16.067 22.654 -14.545 1.00 30.10 92 GLU A CA 1
ATOM 1461 C C . GLU A 1 94 ? -16.921 21.739 -13.672 1.00 26.06 92 GLU A C 1
ATOM 1462 O O . GLU A 1 94 ? -18.032 21.375 -14.053 1.00 24.91 92 GLU A O 1
ATOM 1474 N N . ILE A 1 95 ? -16.391 21.341 -12.524 1.00 19.53 93 ILE A N 1
ATOM 1475 C CA . ILE A 1 95 ? -17.157 20.479 -11.637 1.00 19.26 93 ILE A CA 1
ATOM 1476 C C . ILE A 1 95 ? -17.724 21.320 -10.515 1.00 23.69 93 ILE A C 1
ATOM 1477 O O . ILE A 1 95 ? -16.980 21.980 -9.812 1.00 23.56 93 ILE A O 1
ATOM 1493 N N . ASP A 1 96 ? -19.044 21.298 -10.382 1.00 25.61 94 ASP A N 1
ATOM 1494 C CA . ASP A 1 96 ? -19.738 21.974 -9.290 1.00 23.29 94 ASP A CA 1
ATOM 1495 C C . ASP A 1 96 ? -19.807 20.989 -8.148 1.00 22.20 94 ASP A C 1
ATOM 1496 O O . ASP A 1 96 ? -20.547 20.005 -8.214 1.00 22.25 94 ASP A O 1
ATOM 1505 N N . CYS A 1 97 ? -18.935 21.191 -7.168 1.00 20.55 95 CYS A N 1
ATOM 1506 C CA . CYS A 1 97 ? -18.886 20.368 -5.966 1.00 21.43 95 CYS A CA 1
ATOM 1507 C C . CYS A 1 97 ? -19.985 20.816 -5.011 1.00 17.65 95 CYS A C 1
ATOM 1508 O O . CYS A 1 97 ? -19.825 21.739 -4.214 1.00 20.43 95 CYS A O 1
ATOM 1516 N N . ASN A 1 98 ? -21.125 20.160 -5.140 1.00 19.39 96 ASN A N 1
ATOM 1517 C CA . ASN A 1 98 ? -22.342 20.567 -4.464 1.00 23.17 96 ASN A CA 1
ATOM 1518 C C . ASN A 1 98 ? -22.983 19.426 -3.669 1.00 20.22 96 ASN A C 1
ATOM 1519 O O . ASN A 1 98 ? -24.106 19.575 -3.128 1.00 25.62 96 ASN A O 1
ATOM 1530 N N . ALA A 1 99 ? -22.282 18.296 -3.604 1.00 20.44 97 ALA A N 1
ATOM 1531 C CA . ALA A 1 99 ? -22.779 17.151 -2.830 1.00 18.34 97 ALA A CA 1
ATOM 1532 C C . ALA A 1 99 ? -24.185 16.724 -3.288 1.00 21.42 97 ALA A C 1
ATOM 1533 O O . ALA A 1 99 ? -25.059 16.378 -2.481 1.00 22.12 97 ALA A O 1
ATOM 1540 N N . GLY A 1 100 ? -24.392 16.760 -4.603 1.00 27.02 98 GLY A N 1
ATOM 1541 C CA . GLY A 1 100 ? -25.628 16.291 -5.211 1.00 25.62 98 GLY A CA 1
ATOM 1542 C C . GLY A 1 100 ? -25.763 14.769 -5.142 1.00 18.90 98 GLY A C 1
ATOM 1543 O O . GLY A 1 100 ? -26.845 14.235 -5.221 1.00 22.01 98 GLY A O 1
ATOM 1547 N N . GLY A 1 101 ? -24.646 14.074 -5.008 1.00 19.28 99 GLY A N 1
ATOM 1548 C CA . GLY A 1 101 ? -24.684 12.672 -4.656 1.00 20.40 99 GLY A CA 1
ATOM 1549 C C . GLY A 1 101 ? -24.515 11.774 -5.865 1.00 31.41 99 GLY A C 1
ATOM 1550 O O . GLY A 1 101 ? -24.500 12.249 -7.004 1.00 24.71 99 GLY A O 1
ATOM 1554 N N . VAL A 1 102 ? -24.417 10.472 -5.612 1.00 20.11 100 VAL A N 1
ATOM 1555 C CA . VAL A 1 102 ? -24.222 9.492 -6.687 1.00 20.06 100 VAL A CA 1
ATOM 1556 C C . VAL A 1 102 ? -25.372 8.502 -6.662 1.00 25.59 100 VAL A C 1
ATOM 1557 O O . VAL A 1 102 ? -26.065 8.328 -5.643 1.00 24.55 100 VAL A O 1
ATOM 1570 N N . LEU A 1 103 ? -25.629 7.891 -7.808 1.00 23.90 101 LEU A N 1
ATOM 1571 C CA . LEU A 1 103 ? -26.731 6.946 -7.884 1.00 23.11 101 LEU A CA 1
ATOM 1572 C C . LEU A 1 103 ? -26.240 5.559 -7.551 1.00 22.43 101 LEU A C 1
ATOM 1573 O O . LEU A 1 103 ? -25.237 5.097 -8.102 1.00 22.09 101 LEU A O 1
ATOM 1589 N N . PHE A 1 104 ? -26.958 4.902 -6.654 1.00 22.34 102 PHE A N 1
ATOM 1590 C CA . PHE A 1 104 ? -26.672 3.507 -6.327 1.00 27.85 102 PHE A CA 1
ATOM 1591 C C . PHE A 1 104 ? -27.956 2.703 -6.405 1.00 28.12 102 PHE A C 1
ATOM 1592 O O . PHE A 1 104 ? -28.968 3.097 -5.847 1.00 29.17 102 PHE A O 1
ATOM 1609 N N . GLN A 1 105 ? -27.936 1.598 -7.142 1.00 24.79 103 GLN A N 1
ATOM 1610 C CA . GLN A 1 105 ? -29.137 0.775 -7.232 1.00 28.14 103 GLN A CA 1
ATOM 1611 C C . GLN A 1 105 ? -28.782 -0.701 -7.273 1.00 31.82 103 GLN A C 1
ATOM 1612 O O . GLN A 1 105 ? -27.728 -1.089 -7.772 1.00 24.88 103 GLN A O 1
ATOM 1626 N N . GLU A 1 106 ? -29.674 -1.513 -6.720 1.00 28.14 104 GLU A N 1
ATOM 1627 C CA . GLU A 1 106 ? -29.509 -2.948 -6.707 1.00 29.94 104 GLU A CA 1
ATOM 1628 C C . GLU A 1 106 ? -30.475 -3.596 -7.695 1.00 33.07 104 GLU A C 1
ATOM 1629 O O . GLU A 1 106 ? -31.566 -3.092 -7.921 1.00 29.65 104 GLU A O 1
ATOM 1641 N N . ALA A 1 107 ? -30.063 -4.714 -8.276 1.00 28.49 105 ALA A N 1
ATOM 1642 C CA . ALA A 1 107 ? -30.905 -5.435 -9.221 1.00 29.88 105 ALA A CA 1
ATOM 1643 C C . ALA A 1 107 ? -30.803 -6.947 -9.022 1.00 33.19 105 ALA A C 1
ATOM 1644 O O . ALA A 1 107 ? -29.838 -7.444 -8.437 1.00 31.36 105 ALA A O 1
ATOM 1651 N N . ASP A 1 108 ? -31.803 -7.660 -9.528 1.00 33.18 106 ASP A N 1
ATOM 1652 C CA . ASP A 1 108 ? -31.796 -9.111 -9.560 1.00 42.02 106 ASP A CA 1
ATOM 1653 C C . ASP A 1 108 ? -31.979 -9.617 -10.975 1.00 43.37 106 ASP A C 1
ATOM 1654 O O . ASP A 1 108 ? -32.780 -9.077 -11.741 1.00 41.65 106 ASP A O 1
ATOM 1663 N N . ALA A 1 109 ? -31.210 -10.650 -11.299 1.00 37.37 107 ALA A N 1
ATOM 1664 C CA . ALA A 1 109 ? -31.336 -11.385 -12.549 1.00 37.69 107 ALA A CA 1
ATOM 1665 C C . ALA A 1 109 ? -31.548 -12.843 -12.175 1.00 38.74 107 ALA A C 1
ATOM 1666 O O . ALA A 1 109 ? -30.607 -13.638 -12.184 1.00 49.35 107 ALA A O 1
ATOM 1673 N N . PRO A 1 110 ? -32.792 -13.200 -11.845 1.00 40.74 108 PRO A N 1
ATOM 1674 C CA . PRO A 1 110 ? -33.091 -14.484 -11.208 1.00 45.31 108 PRO A CA 1
ATOM 1675 C C . PRO A 1 110 ? -32.919 -15.685 -12.121 1.00 46.54 108 PRO A C 1
ATOM 1676 O O . PRO A 1 110 ? -32.910 -16.805 -11.624 1.00 48.76 108 PRO A O 1
ATOM 1687 N N . ASP A 1 111 ? -32.795 -15.458 -13.424 1.00 46.46 109 ASP A N 1
ATOM 1688 C CA . ASP A 1 111 ? -32.697 -16.555 -14.384 1.00 52.31 109 ASP A CA 1
ATOM 1689 C C . ASP A 1 111 ? -31.275 -16.754 -14.878 1.00 49.16 109 ASP A C 1
ATOM 1690 O O . ASP A 1 111 ? -30.919 -17.861 -15.268 1.00 52.89 109 ASP A O 1
ATOM 1699 N N . ALA A 1 112 ? -30.463 -15.694 -14.853 1.00 41.28 110 ALA A N 1
ATOM 1700 C CA . ALA A 1 112 ? -29.116 -15.736 -15.414 1.00 38.62 110 ALA A CA 1
ATOM 1701 C C . ALA A 1 112 ? -28.020 -16.010 -14.389 1.00 37.60 110 ALA A C 1
ATOM 1702 O O . ALA A 1 112 ? -28.164 -15.709 -13.203 1.00 44.17 110 ALA A O 1
ATOM 1709 N N . THR A 1 113 ? -26.915 -16.574 -14.875 1.00 37.15 111 THR A N 1
ATOM 1710 C CA . THR A 1 113 ? -25.735 -16.798 -14.054 1.00 36.20 111 THR A CA 1
ATOM 1711 C C . THR A 1 113 ? -24.550 -16.030 -14.614 1.00 38.47 111 THR A C 1
ATOM 1712 O O . THR A 1 113 ? -24.600 -15.499 -15.723 1.00 35.51 111 THR A O 1
ATOM 1723 N N . VAL A 1 114 ? -23.481 -15.936 -13.838 1.00 32.72 112 VAL A N 1
ATOM 1724 C CA . VAL A 1 114 ? -22.279 -15.311 -14.355 1.00 30.66 112 VAL A CA 1
ATOM 1725 C C . VAL A 1 114 ? -21.763 -16.079 -15.592 1.00 31.18 112 VAL A C 1
ATOM 1726 O O . VAL A 1 114 ? -21.229 -15.475 -16.535 1.00 30.71 112 VAL A O 1
ATOM 1739 N N . ASP A 1 115 ? -21.931 -17.400 -15.591 1.00 33.34 113 ASP A N 1
ATOM 1740 C CA . ASP A 1 115 ? -21.511 -18.228 -16.726 1.00 41.79 113 ASP A CA 1
ATOM 1741 C C . ASP A 1 115 ? -22.210 -17.805 -18.021 1.00 34.96 113 ASP A C 1
ATOM 1742 O O . ASP A 1 115 ? -21.654 -17.959 -19.112 1.00 34.46 113 ASP A O 1
ATOM 1751 N N . ASP A 1 116 ? -23.428 -17.280 -17.909 1.00 38.27 114 ASP A N 1
ATOM 1752 C CA . ASP A 1 116 ? -24.221 -16.926 -19.095 1.00 42.88 114 ASP A CA 1
ATOM 1753 C C . ASP A 1 116 ? -23.598 -15.774 -19.900 1.00 41.59 114 ASP A C 1
ATOM 1754 O O . ASP A 1 116 ? -23.898 -15.603 -21.083 1.00 38.69 114 ASP A O 1
ATOM 1763 N N . PHE A 1 117 ? -22.731 -14.987 -19.270 1.00 40.02 115 PHE A N 1
ATOM 1764 C CA . PHE A 1 117 ? -22.093 -13.870 -19.968 1.00 35.15 115 PHE A CA 1
ATOM 1765 C C . PHE A 1 117 ? -20.871 -14.276 -20.782 1.00 30.08 115 PHE A C 1
ATOM 1766 O O . PHE A 1 117 ? -20.239 -13.430 -21.419 1.00 29.43 115 PHE A O 1
ATOM 1783 N N . GLY A 1 118 ? -20.507 -15.549 -20.706 1.00 31.56 116 GLY A N 1
ATOM 1784 C CA . GLY A 1 118 ? -19.420 -16.088 -21.512 1.00 34.05 116 GLY A CA 1
ATOM 1785 C C . GLY A 1 118 ? -18.091 -15.386 -21.314 1.00 35.04 116 GLY A C 1
ATOM 1786 O O . GLY A 1 118 ? -17.599 -15.274 -20.185 1.00 30.94 116 GLY A O 1
ATOM 1790 N N . ASP A 1 119 ? -17.525 -14.924 -22.434 1.00 29.45 117 ASP A N 1
ATOM 1791 C CA . ASP A 1 119 ? -16.233 -14.218 -22.488 1.00 30.15 117 ASP A CA 1
ATOM 1792 C C . ASP A 1 119 ? -16.296 -12.770 -22.004 1.00 24.78 117 ASP A C 1
ATOM 1793 O O . ASP A 1 119 ? -15.285 -12.046 -22.003 1.00 24.20 117 ASP A O 1
ATOM 1802 N N . PHE A 1 120 ? -17.475 -12.344 -21.587 1.00 25.83 118 PHE A N 1
ATOM 1803 C CA . PHE A 1 120 ? -17.657 -11.003 -21.047 1.00 23.15 1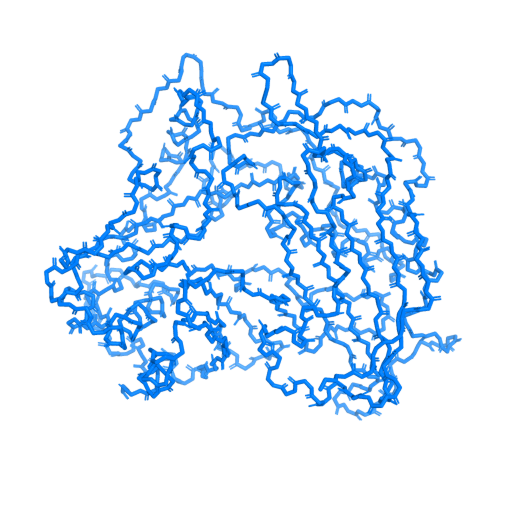18 PHE A CA 1
ATOM 1804 C C . PHE A 1 120 ? -17.361 -9.891 -22.078 1.00 22.71 118 PHE A C 1
ATOM 1805 O O . PHE A 1 120 ? -16.953 -8.772 -21.703 1.00 26.14 118 PHE A O 1
ATOM 1822 N N . ALA A 1 121 ? -17.574 -10.168 -23.364 1.00 25.98 119 ALA A N 1
ATOM 1823 C CA . ALA A 1 121 ? -17.431 -9.111 -24.375 1.00 24.95 119 ALA A CA 1
ATOM 1824 C C . ALA A 1 121 ? -18.360 -7.935 -24.052 1.00 24.44 119 ALA A C 1
ATOM 1825 O O . ALA A 1 121 ? -19.462 -8.156 -23.586 1.00 23.72 119 ALA A O 1
ATOM 1832 N N . PRO A 1 122 ? -17.902 -6.680 -24.283 1.00 26.44 120 PRO A N 1
ATOM 1833 C CA . PRO A 1 122 ? -18.682 -5.471 -23.927 1.00 21.75 120 PRO A CA 1
ATOM 1834 C C . PRO A 1 122 ? -19.810 -5.168 -24.927 1.00 26.00 120 PRO A C 1
ATOM 1835 O O . PRO A 1 122 ? -19.833 -4.147 -25.615 1.00 28.26 120 PRO A O 1
ATOM 1846 N N . THR A 1 123 ? -20.721 -6.126 -25.026 1.00 26.95 121 THR A N 1
ATOM 1847 C CA . THR A 1 123 ? -21.927 -6.005 -25.804 1.00 29.15 121 THR A CA 1
ATOM 1848 C C . THR A 1 123 ? -22.977 -5.245 -24.998 1.00 26.77 121 THR A C 1
ATOM 1849 O O . THR A 1 123 ? -22.739 -4.871 -23.845 1.00 25.01 121 THR A O 1
ATOM 1860 N N . MET A 1 124 ? -24.152 -5.047 -25.599 1.00 33.18 122 MET A N 1
ATOM 1861 C CA . MET A 1 124 ? -25.271 -4.396 -24.916 1.00 40.60 122 MET A CA 1
ATOM 1862 C C . MET A 1 124 ? -25.746 -5.231 -23.719 1.00 37.87 122 MET A C 1
ATOM 1863 O O . MET A 1 124 ? -26.272 -4.698 -22.738 1.00 42.19 122 MET A O 1
ATOM 1877 N N . GLU A 1 125 ? -25.536 -6.538 -23.795 1.00 41.48 123 GLU A N 1
ATOM 1878 C CA . GLU A 1 125 ? -25.781 -7.448 -22.680 1.00 53.86 123 GLU A CA 1
ATOM 1879 C C . GLU A 1 125 ? -25.065 -6.963 -21.417 1.00 47.66 123 GLU A C 1
ATOM 1880 O O . GLU A 1 125 ? -25.600 -7.009 -20.305 1.00 47.96 123 GLU A O 1
ATOM 1892 N N . LEU A 1 126 ? -23.838 -6.491 -21.580 1.00 35.28 124 LEU A N 1
ATOM 1893 C CA . LEU A 1 126 ? -23.097 -5.984 -20.443 1.00 36.77 124 LEU A CA 1
ATOM 1894 C C . LEU A 1 126 ? -23.544 -4.585 -20.054 1.00 29.64 124 LEU A C 1
ATOM 1895 O O . LEU A 1 126 ? -23.547 -4.223 -18.872 1.00 29.22 124 LEU A O 1
ATOM 1911 N N . LYS A 1 127 ? -23.887 -3.782 -21.055 1.00 27.51 125 LYS A N 1
ATOM 1912 C CA . LYS A 1 127 ? -24.229 -2.396 -20.812 1.00 36.89 125 LYS A CA 1
ATOM 1913 C C . LYS A 1 127 ? -25.422 -2.334 -19.879 1.00 29.57 125 LYS A C 1
ATOM 1914 O O . LYS A 1 127 ? -25.557 -1.392 -19.098 1.00 30.00 125 LYS A O 1
ATOM 1933 N N . ARG A 1 128 ? -26.285 -3.346 -19.943 1.00 29.96 126 ARG A N 1
ATOM 1934 C CA . ARG A 1 128 ? -27.493 -3.351 -19.099 1.00 25.72 126 ARG A CA 1
ATOM 1935 C C . ARG A 1 128 ? -27.186 -3.489 -17.605 1.00 29.38 126 ARG A C 1
ATOM 1936 O O . ARG A 1 128 ? -28.071 -3.303 -16.744 1.00 28.42 126 ARG A O 1
ATOM 1957 N N . LEU A 1 129 ? -25.933 -3.792 -17.282 1.00 22.92 127 LEU A N 1
ATOM 1958 C CA . LEU A 1 129 ? -25.523 -3.947 -15.910 1.00 22.72 127 LEU A CA 1
ATOM 1959 C C . LEU A 1 129 ? -25.077 -2.632 -15.286 1.00 26.55 127 LEU A C 1
ATOM 1960 O O . LEU A 1 129 ? -24.708 -2.602 -14.113 1.00 21.61 127 LEU A O 1
ATOM 1976 N N . ILE A 1 130 ? -25.142 -1.564 -16.070 1.00 19.60 128 ILE A N 1
ATOM 1977 C CA . ILE A 1 130 ? -24.780 -0.197 -15.629 1.00 21.71 128 ILE A CA 1
ATOM 1978 C C . ILE A 1 130 ? -26.025 0.679 -15.743 1.00 24.34 128 ILE A C 1
ATOM 1979 O O . ILE A 1 130 ? -26.755 0.581 -16.723 1.00 24.36 128 ILE A O 1
ATOM 1995 N N . PRO A 1 131 ? -26.282 1.546 -14.747 1.00 19.74 129 PRO A N 1
ATOM 1996 C CA . PRO A 1 131 ? -27.469 2.397 -14.897 1.00 23.92 129 PRO A CA 1
ATOM 1997 C C . PRO A 1 131 ? -27.424 3.237 -16.161 1.00 25.50 129 PRO A C 1
ATOM 1998 O O . PRO A 1 131 ? -26.361 3.696 -16.541 1.00 23.69 129 PRO A O 1
ATOM 2009 N N . THR A 1 132 ? -28.592 3.447 -16.752 1.00 33.56 130 THR A N 1
ATOM 2010 C CA . THR A 1 132 ? -28.758 4.305 -17.916 1.00 41.68 130 THR A CA 1
ATOM 2011 C C . THR A 1 132 ? -28.858 5.764 -17.505 1.00 33.13 130 THR A C 1
ATOM 2012 O O . THR A 1 132 ? -29.598 6.099 -16.586 1.00 34.32 130 THR A O 1
ATOM 2023 N N . VAL A 1 133 ? -28.100 6.630 -18.162 1.00 32.80 131 VAL A N 1
ATOM 2024 C CA . VAL A 1 133 ? -28.200 8.069 -17.910 1.00 38.68 131 VAL A CA 1
ATOM 2025 C C . VAL A 1 133 ? -28.895 8.778 -19.070 1.00 41.06 131 VAL A C 1
ATOM 2026 O O . VAL A 1 133 ? -28.523 8.583 -20.231 1.00 38.62 131 VAL A O 1
ATOM 2039 N N . GLU A 1 134 ? -29.879 9.610 -18.728 1.00 35.79 132 GLU A N 1
ATOM 2040 C CA . GLU A 1 134 ? -30.566 10.490 -19.669 1.00 58.52 132 GLU A CA 1
ATOM 2041 C C . GLU A 1 134 ? -29.804 11.797 -19.826 1.00 55.12 132 GLU A C 1
ATOM 2042 O O . GLU A 1 134 ? -29.740 12.599 -18.891 1.00 59.82 132 GLU A O 1
ATOM 2054 N N . TYR A 1 135 ? -29.222 12.014 -20.997 1.00 49.48 133 TYR A N 1
ATOM 2055 C CA . TYR A 1 135 ? -28.578 13.289 -21.289 1.00 53.70 133 TYR A CA 1
ATOM 2056 C C . TYR A 1 135 ? -29.534 14.237 -21.994 1.00 49.01 133 TYR A C 1
ATOM 2057 O O . TYR A 1 135 ? -30.136 13.892 -23.015 1.00 42.77 133 TYR A O 1
ATOM 2075 N N . THR A 1 136 ? -29.676 15.421 -21.407 1.00 35.39 134 THR A N 1
ATOM 2076 C CA . THR A 1 136 ? -30.397 16.529 -22.002 1.00 41.84 134 THR A CA 1
ATOM 2077 C C . THR A 1 136 ? -29.420 17.673 -22.172 1.00 40.66 134 THR A C 1
ATOM 2078 O O . THR A 1 136 ? -28.226 17.515 -21.925 1.00 39.47 134 THR A O 1
ATOM 2089 N N . ASP A 1 137 ? -29.918 18.828 -22.586 1.00 44.26 135 ASP A N 1
ATOM 2090 C CA . ASP A 1 137 ? -29.064 19.999 -22.731 1.00 56.76 135 ASP A CA 1
ATOM 2091 C C . ASP A 1 137 ? -28.564 20.520 -21.387 1.00 50.47 135 ASP A C 1
ATOM 2092 O O . ASP A 1 137 ? -27.612 21.303 -21.341 1.00 52.90 135 ASP A O 1
ATOM 2101 N N . ASP A 1 138 ? -29.212 20.095 -20.303 1.00 38.28 136 ASP A N 1
ATOM 2102 C CA . ASP A 1 138 ? -28.815 20.489 -18.954 1.00 32.52 136 ASP A CA 1
ATOM 2103 C C . ASP A 1 138 ? -27.714 19.551 -18.460 1.00 36.97 136 ASP A C 1
ATOM 2104 O O . ASP A 1 138 ? -27.990 18.436 -18.030 1.00 30.44 136 ASP A O 1
ATOM 2113 N N . ILE A 1 139 ? -26.461 19.992 -18.526 1.00 30.53 137 ILE A N 1
ATOM 2114 C CA . ILE A 1 139 ? -25.370 19.094 -18.172 1.00 27.52 137 ILE A CA 1
ATOM 2115 C C . ILE A 1 139 ? -25.252 18.928 -16.664 1.00 20.58 137 ILE A C 1
ATOM 2116 O O . ILE A 1 139 ? -24.533 18.043 -16.211 1.00 27.93 137 ILE A O 1
ATOM 2132 N N . SER A 1 140 ? -25.961 19.758 -15.896 1.00 25.66 138 SER A N 1
ATOM 2133 C CA . SER A 1 140 ? -25.932 19.672 -14.441 1.00 30.48 138 SER A CA 1
ATOM 2134 C C . SER A 1 140 ? -26.948 18.683 -13.900 1.00 29.41 138 SER A C 1
ATOM 2135 O O . SER A 1 140 ? -27.014 18.473 -12.698 1.00 31.91 138 SER A O 1
ATOM 2143 N N . ALA A 1 141 ? -27.725 18.067 -14.790 1.00 30.16 139 ALA A N 1
ATOM 2144 C CA . ALA A 1 141 ? -28.896 17.305 -14.392 1.00 32.00 139 ALA A CA 1
ATOM 2145 C C . ALA A 1 141 ? -28.581 15.910 -13.856 1.00 25.44 139 ALA A C 1
ATOM 2146 O O . ALA A 1 141 ? -29.338 15.383 -13.070 1.00 36.34 139 ALA A O 1
ATOM 2153 N N . PHE A 1 142 ? -27.458 15.332 -14.261 1.00 24.55 140 PHE A N 1
ATOM 2154 C CA . PHE A 1 142 ? -27.177 13.920 -13.963 1.00 25.14 140 PHE A CA 1
ATOM 2155 C C . PHE A 1 142 ? -26.007 13.738 -12.997 1.00 23.56 140 PHE A C 1
ATOM 2156 O O . PHE A 1 142 ? -25.110 14.568 -12.961 1.00 22.63 140 PHE A O 1
ATOM 2173 N N . PRO A 1 143 ? -26.011 12.633 -12.232 1.00 26.72 141 PRO A N 1
ATOM 2174 C CA . PRO A 1 143 ? -24.879 12.311 -11.361 1.00 23.65 141 PRO A CA 1
ATOM 2175 C C . PRO A 1 143 ? -23.633 12.015 -12.148 1.00 23.26 141 PRO A C 1
ATOM 2176 O O . PRO A 1 143 ? -23.733 11.525 -13.287 1.00 21.05 141 PRO A O 1
ATOM 2187 N N . LEU A 1 144 ? -22.470 12.243 -11.541 1.00 16.56 142 LEU A N 1
ATOM 2188 C CA . LEU A 1 144 ? -21.221 11.981 -12.210 1.00 17.72 142 LEU A CA 1
ATOM 2189 C C . LEU A 1 144 ? -20.846 10.520 -12.115 1.00 15.45 142 LEU A C 1
ATOM 2190 O O . LEU A 1 144 ? -19.967 10.055 -12.858 1.00 18.99 142 LEU A O 1
ATOM 2206 N N . LEU A 1 145 ? -21.477 9.828 -11.160 1.00 17.69 143 LEU A N 1
ATOM 2207 C CA . LEU A 1 145 ? -21.230 8.421 -10.898 1.00 18.14 143 LEU A CA 1
ATOM 2208 C C . LEU A 1 145 ? -22.561 7.736 -10.707 1.00 18.21 143 LEU A C 1
ATOM 2209 O O . LEU A 1 145 ? -23.417 8.203 -9.956 1.00 22.69 143 LEU A O 1
ATOM 2225 N N . VAL A 1 146 ? -22.738 6.636 -11.433 1.00 16.78 144 VAL A N 1
ATOM 2226 C CA . VAL A 1 146 ? -23.902 5.780 -11.288 1.00 18.63 144 VAL A CA 1
ATOM 2227 C C . VAL A 1 146 ? -23.390 4.351 -11.108 1.00 20.48 144 VAL A C 1
ATOM 2228 O O . VAL A 1 146 ? -22.446 3.927 -11.794 1.00 20.66 144 VAL A O 1
ATOM 2241 N N . VAL A 1 147 ? -24.004 3.614 -10.186 1.00 18.38 145 VAL A N 1
ATOM 2242 C CA . VAL A 1 147 ? -23.584 2.253 -9.894 1.00 18.67 145 VAL A CA 1
ATOM 2243 C C . VAL A 1 147 ? -24.779 1.322 -9.770 1.00 22.54 145 VAL A C 1
ATOM 2244 O O . VAL A 1 147 ? -25.803 1.679 -9.185 1.00 21.18 145 VAL A O 1
ATOM 2257 N N . GLN A 1 148 ? -24.648 0.124 -10.343 1.00 20.66 146 GLN A N 1
ATOM 2258 C CA . GLN A 1 148 ? -25.631 -0.941 -10.165 1.00 23.08 146 GLN A CA 1
ATOM 2259 C C . GLN A 1 148 ? -24.968 -2.235 -9.666 1.00 23.17 146 GLN A C 1
ATOM 2260 O O . GLN A 1 148 ? -23.934 -2.662 -10.175 1.00 21.23 146 GLN A O 1
ATOM 2274 N N . VAL A 1 149 ? -25.585 -2.840 -8.660 1.00 21.04 147 VAL A N 1
ATOM 2275 C CA . VAL A 1 149 ? -25.148 -4.120 -8.133 1.00 23.57 147 VAL A CA 1
ATOM 2276 C C . VAL A 1 149 ? -26.213 -5.133 -8.491 1.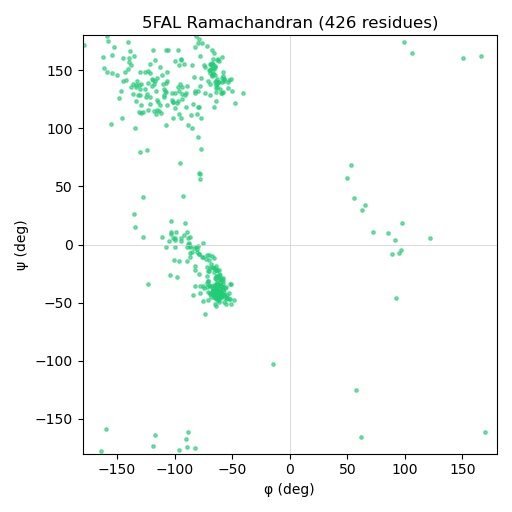00 22.56 147 VAL A C 1
ATOM 2277 O O . VAL A 1 149 ? -27.338 -5.063 -8.004 1.00 26.09 147 VAL A O 1
ATOM 2290 N N . THR A 1 150 ? -25.848 -6.064 -9.357 1.00 26.97 148 THR A N 1
ATOM 2291 C CA . THR A 1 150 ? -26.777 -7.068 -9.838 1.00 22.74 148 THR A CA 1
ATOM 2292 C C . THR A 1 150 ? -26.453 -8.435 -9.272 1.00 23.48 148 THR A C 1
ATOM 2293 O O . THR A 1 150 ? -25.308 -8.865 -9.296 1.00 27.05 148 THR A O 1
ATOM 2304 N N . HIS A 1 151 ? -27.492 -9.119 -8.804 1.00 24.94 149 HIS A N 1
ATOM 2305 C CA . HIS A 1 151 ? -27.350 -10.415 -8.164 1.00 30.85 149 HIS A CA 1
ATOM 2306 C C . HIS A 1 151 ? -27.889 -11.484 -9.068 1.00 30.07 149 HIS A C 1
ATOM 2307 O O . HIS A 1 151 ? -28.988 -11.349 -9.562 1.00 30.37 149 HIS A O 1
ATOM 2321 N N . PHE A 1 152 ? -27.119 -12.555 -9.253 1.00 27.04 150 PHE A N 1
ATOM 2322 C CA . PHE A 1 152 ? -27.462 -13.592 -10.203 1.00 30.54 150 PHE A CA 1
ATOM 2323 C C . PHE A 1 152 ? -27.932 -14.895 -9.556 1.00 35.83 150 PHE A C 1
ATOM 2324 O O . PHE A 1 152 ? -27.793 -15.111 -8.346 1.00 32.87 150 PHE A O 1
ATOM 2341 N N . LYS A 1 153 ? -28.494 -15.756 -10.392 1.00 32.60 151 LYS A N 1
ATOM 2342 C CA . LYS A 1 153 ? -29.054 -17.030 -9.949 1.00 33.13 151 LYS A CA 1
ATOM 2343 C C . LYS A 1 153 ? -28.009 -17.880 -9.240 1.00 38.39 151 LYS A C 1
ATOM 2344 O O . LYS A 1 153 ? -28.300 -18.592 -8.282 1.00 41.70 151 LYS A O 1
ATOM 2363 N N . CYS A 1 154 ? -26.782 -17.801 -9.731 1.00 31.29 152 CYS A N 1
ATOM 2364 C CA . CYS A 1 154 ? -25.699 -18.600 -9.182 1.00 46.11 152 CYS A CA 1
ATOM 2365 C C . CYS A 1 154 ? -25.236 -18.123 -7.790 1.00 39.67 152 CYS A C 1
ATOM 2366 O O . CYS A 1 154 ? -24.444 -18.800 -7.134 1.00 37.18 152 CYS A O 1
ATOM 2374 N N . GLY A 1 155 ? -25.725 -16.963 -7.350 1.00 34.79 153 GLY A N 1
ATOM 2375 C CA . GLY A 1 155 ? -25.220 -16.305 -6.148 1.00 31.32 153 GLY A CA 1
ATOM 2376 C C . GLY A 1 155 ? -24.156 -15.257 -6.482 1.00 28.12 153 GLY A C 1
ATOM 2377 O O . GLY A 1 155 ? -23.698 -14.493 -5.614 1.00 31.19 153 GLY A O 1
ATOM 2381 N N . GLY A 1 156 ? -23.757 -15.221 -7.747 1.00 28.78 154 GLY A N 1
ATOM 2382 C CA . GLY A 1 156 ? -22.785 -14.252 -8.213 1.00 25.59 154 GLY A CA 1
ATOM 2383 C C . GLY A 1 156 ? -23.331 -12.833 -8.285 1.00 27.27 154 GLY A C 1
ATOM 2384 O O . GLY A 1 156 ? -24.532 -12.614 -8.155 1.00 28.94 154 GLY A O 1
ATOM 2388 N N . VAL A 1 157 ? -22.432 -11.884 -8.529 1.00 25.15 155 VAL A N 1
ATOM 2389 C CA . VAL A 1 157 ? -22.752 -10.466 -8.543 1.00 23.63 155 VAL A CA 1
ATOM 2390 C C . VAL A 1 157 ? -21.981 -9.753 -9.641 1.00 29.01 155 VAL A C 1
ATOM 2391 O O . VAL A 1 157 ? -20.815 -10.084 -9.874 1.00 22.81 155 VAL A O 1
ATOM 2404 N N . ALA A 1 158 ? -22.628 -8.788 -10.306 1.00 24.41 156 ALA A N 1
ATOM 2405 C CA . ALA A 1 158 ? -21.921 -7.794 -11.120 1.00 23.66 156 ALA A CA 1
ATOM 2406 C C . ALA A 1 158 ? -22.018 -6.426 -10.485 1.00 20.17 156 ALA A C 1
ATOM 2407 O O . ALA A 1 158 ? -23.047 -6.089 -9.902 1.00 21.86 156 ALA A O 1
ATOM 2414 N N . ILE A 1 159 ? -20.964 -5.638 -10.628 1.00 21.42 157 ILE A N 1
ATOM 2415 C CA . ILE A 1 159 ? -20.998 -4.223 -10.277 1.00 19.45 157 ILE A CA 1
ATOM 2416 C C . ILE A 1 159 ? -20.745 -3.476 -11.556 1.00 21.96 157 ILE A C 1
ATOM 2417 O O . ILE A 1 159 ? -19.660 -3.594 -12.123 1.00 19.57 157 ILE A O 1
ATOM 2433 N N . GLY A 1 160 ? -21.745 -2.725 -12.008 1.00 17.03 158 GLY A N 1
ATOM 2434 C CA . GLY A 1 160 ? -21.592 -1.876 -13.160 1.00 16.48 158 GLY A CA 1
ATOM 2435 C C . GLY A 1 160 ? -21.403 -0.435 -12.765 1.00 19.79 158 GLY A C 1
ATOM 2436 O O . GLY A 1 160 ? -22.180 0.103 -11.976 1.00 22.66 158 GLY A O 1
ATOM 2440 N N . VAL A 1 161 ? -20.378 0.184 -13.339 1.00 20.67 159 VAL A N 1
ATOM 2441 C CA . VAL A 1 161 ? -19.983 1.549 -13.006 1.00 19.56 159 VAL A CA 1
ATOM 2442 C C . VAL A 1 161 ? -20.033 2.435 -14.239 1.00 24.29 159 VAL A C 1
ATOM 2443 O O . VAL A 1 161 ? -19.471 2.087 -15.268 1.00 20.17 159 VAL A O 1
ATOM 2456 N N . GLY A 1 162 ? -20.750 3.554 -14.145 1.00 18.46 160 GLY A N 1
ATOM 2457 C CA . GLY A 1 162 ? -20.693 4.602 -15.150 1.00 15.67 160 GLY A CA 1
ATOM 2458 C C . GLY A 1 162 ? -20.121 5.877 -14.557 1.00 21.06 160 GLY A C 1
ATOM 2459 O O . GLY A 1 162 ? -20.741 6.441 -13.683 1.00 16.56 160 GLY A O 1
ATOM 2463 N N . MET A 1 163 ? -18.963 6.324 -15.040 1.00 16.80 161 MET A N 1
ATOM 2464 C CA . MET A 1 163 ? -18.246 7.466 -14.452 1.00 17.35 161 MET A CA 1
ATOM 2465 C C . MET A 1 163 ? -17.977 8.592 -15.468 1.00 21.55 161 MET A C 1
ATOM 2466 O O . MET A 1 163 ? -17.214 8.410 -16.409 1.00 20.72 161 MET A O 1
ATOM 2480 N N . GLN A 1 164 ? -18.569 9.761 -15.237 1.00 20.22 162 GLN A N 1
ATOM 2481 C CA . GLN A 1 164 ? -18.471 10.849 -16.203 1.00 18.58 162 GLN A CA 1
ATOM 2482 C C . GLN A 1 164 ? -16.992 11.183 -16.416 1.00 18.88 162 GLN A C 1
ATOM 2483 O O . GLN A 1 164 ? -16.242 11.375 -15.471 1.00 17.20 162 GLN A O 1
ATOM 2497 N N . HIS A 1 165 ? -16.579 11.251 -17.684 1.00 14.92 163 HIS A N 1
ATOM 2498 C CA A HIS A 1 165 ? -15.171 11.272 -18.054 0.45 19.31 163 HIS A CA 1
ATOM 2499 C CA B HIS A 1 165 ? -15.144 11.232 -18.008 0.55 19.06 163 HIS A CA 1
ATOM 2500 C C . HIS A 1 165 ? -14.399 12.482 -17.536 1.00 17.20 163 HIS A C 1
ATOM 2501 O O . HIS A 1 165 ? -13.176 12.406 -17.330 1.00 17.72 163 HIS A O 1
ATOM 2527 N N . HIS A 1 166 ? -15.092 13.611 -17.341 1.00 19.19 164 HIS A N 1
ATOM 2528 C CA . HIS A 1 166 ? -14.420 14.842 -16.868 1.00 17.68 164 HIS A CA 1
ATOM 2529 C C . HIS A 1 166 ? -13.846 14.652 -15.455 1.00 18.69 164 HIS A C 1
ATOM 2530 O O . HIS A 1 166 ? -12.875 15.319 -15.059 1.00 19.92 164 HIS A O 1
ATOM 2544 N N . VAL A 1 167 ? -14.488 13.797 -14.669 1.00 16.16 165 VAL A N 1
ATOM 2545 C CA . VAL A 1 167 ? -14.105 13.658 -13.258 1.00 21.05 165 VAL A CA 1
ATOM 2546 C C . VAL A 1 167 ? -12.768 12.970 -13.070 1.00 15.83 165 VAL A C 1
ATOM 2547 O O . VAL A 1 167 ? -11.984 13.373 -12.201 1.00 20.24 165 VAL A O 1
ATOM 2560 N N . ALA A 1 168 ? -12.509 11.927 -13.862 1.00 20.05 166 ALA A N 1
ATOM 2561 C CA . ALA A 1 168 ? -11.336 11.086 -13.652 1.00 15.65 166 ALA A CA 1
ATOM 2562 C C . ALA A 1 168 ? -10.992 10.269 -14.903 1.00 19.29 166 ALA A C 1
ATOM 2563 O O . ALA A 1 168 ? -11.860 9.910 -15.676 1.00 20.48 166 ALA A O 1
ATOM 2570 N N . ASP A 1 169 ? -9.720 9.946 -15.047 1.00 20.67 167 ASP A N 1
ATOM 2571 C CA . ASP A 1 169 ? -9.301 8.930 -15.992 1.00 18.99 167 ASP A CA 1
ATOM 2572 C C . ASP A 1 169 ? -9.293 7.562 -15.291 1.00 24.42 167 ASP A C 1
ATOM 2573 O O . ASP A 1 169 ? -9.827 7.410 -14.211 1.00 17.52 167 ASP A O 1
ATOM 2582 N N . GLY A 1 170 ? -8.697 6.556 -15.904 1.00 20.78 168 GLY A N 1
ATOM 2583 C CA . GLY A 1 170 ? -8.792 5.224 -15.331 1.00 22.90 168 GLY A CA 1
ATOM 2584 C C . GLY A 1 170 ? -8.065 5.112 -14.009 1.00 18.53 168 GLY A C 1
ATOM 2585 O O . GLY A 1 170 ? -8.544 4.470 -13.065 1.00 17.96 168 GLY A O 1
ATOM 2589 N N . PHE A 1 171 ? -6.896 5.726 -13.910 1.00 15.58 169 PHE A N 1
ATOM 2590 C CA A PHE A 1 171 ? -6.114 5.621 -12.685 0.54 20.27 169 PHE A CA 1
ATOM 2591 C CA B PHE A 1 171 ? -6.105 5.662 -12.688 0.46 20.64 169 PHE A CA 1
ATOM 2592 C C . PHE A 1 171 ? -6.878 6.261 -11.524 1.00 18.20 169 PHE A C 1
ATOM 2593 O O . PHE A 1 171 ? -6.958 5.680 -10.450 1.00 18.27 169 PHE A O 1
ATOM 2625 N N . SER A 1 172 ? -7.447 7.441 -11.741 1.00 19.42 170 SER A N 1
ATOM 2626 C CA . SER A 1 172 ? -8.172 8.119 -10.667 1.00 16.00 170 SER A CA 1
ATOM 2627 C C . SER A 1 172 ? -9.532 7.476 -10.374 1.00 18.50 170 SER A C 1
ATOM 2628 O O . SER A 1 172 ? -9.980 7.392 -9.214 1.00 13.91 170 SER A O 1
ATOM 2636 N N . GLY A 1 173 ? -10.187 7.028 -11.424 1.00 16.57 171 GLY A N 1
ATOM 2637 C CA . GLY A 1 173 ? -11.471 6.374 -11.289 1.00 13.87 171 GLY A CA 1
ATOM 2638 C C . GLY A 1 173 ? -11.364 5.097 -10.501 1.00 19.24 171 GLY A C 1
ATOM 2639 O O . GLY A 1 173 ? -12.166 4.844 -9.595 1.00 16.64 171 GLY A O 1
ATOM 2643 N N . LEU A 1 174 ? -10.353 4.288 -10.807 1.00 14.57 172 LEU A N 1
ATOM 2644 C CA . LEU A 1 174 ? -10.097 3.081 -10.028 1.00 17.63 172 LEU A CA 1
ATOM 2645 C C . LEU A 1 174 ? -9.558 3.397 -8.641 1.00 20.24 172 LEU A C 1
ATOM 2646 O O . LEU A 1 174 ? -9.793 2.655 -7.687 1.00 17.43 172 LEU A O 1
ATOM 2662 N N . HIS A 1 175 ? -8.812 4.483 -8.505 1.00 17.67 173 HIS A N 1
ATOM 2663 C CA . HIS A 1 175 ? -8.406 4.899 -7.159 1.00 17.05 173 HIS A CA 1
ATOM 2664 C C . HIS A 1 175 ? -9.654 5.096 -6.309 1.00 13.95 173 HIS A C 1
ATOM 2665 O O . HIS A 1 175 ? -9.718 4.624 -5.185 1.00 17.04 173 HIS A O 1
ATOM 2679 N N . PHE A 1 176 ? -10.673 5.729 -6.866 1.00 17.28 174 PHE A N 1
ATOM 2680 C CA . PHE A 1 176 ? -11.929 5.877 -6.143 1.00 16.88 174 PHE A CA 1
ATOM 2681 C C . PHE A 1 176 ? -12.617 4.544 -5.854 1.00 16.34 174 PHE A C 1
ATOM 2682 O O . PHE A 1 176 ? -12.976 4.264 -4.728 1.00 16.21 174 PHE A O 1
ATOM 2699 N N . ILE A 1 177 ? -12.824 3.722 -6.880 1.00 15.82 175 ILE A N 1
ATOM 2700 C CA . ILE A 1 177 ? -13.530 2.465 -6.682 1.00 14.86 175 ILE A CA 1
ATOM 2701 C C . ILE A 1 177 ? -12.781 1.591 -5.694 1.00 19.51 175 ILE A C 1
ATOM 2702 O O . ILE A 1 177 ? -13.377 0.968 -4.822 1.00 16.91 175 ILE A O 1
ATOM 2718 N N . ASN A 1 178 ? -11.470 1.532 -5.823 1.00 16.83 176 ASN A N 1
ATOM 2719 C CA . ASN A 1 178 ? -10.711 0.656 -4.946 1.00 18.17 176 ASN A CA 1
ATOM 2720 C C . ASN A 1 178 ? -10.665 1.164 -3.508 1.00 21.00 176 ASN A C 1
ATOM 2721 O O . ASN A 1 178 ? -10.627 0.365 -2.570 1.00 17.24 176 ASN A O 1
ATOM 2732 N N . SER A 1 179 ? -10.684 2.481 -3.333 1.00 18.17 177 SER A N 1
ATOM 2733 C CA . SER A 1 179 ? -10.804 3.075 -1.988 1.00 17.62 177 SER A CA 1
ATOM 2734 C C . SER A 1 179 ? -12.164 2.782 -1.364 1.00 18.58 177 SER A C 1
ATOM 2735 O O . SER A 1 179 ? -12.252 2.490 -0.179 1.00 18.84 177 SER A O 1
ATOM 2743 N N . TRP A 1 180 ? -13.229 2.904 -2.151 1.00 17.56 178 TRP A N 1
ATOM 2744 C CA . TRP A 1 180 ? -14.553 2.499 -1.709 1.00 15.80 178 TRP A CA 1
ATOM 2745 C C . TRP A 1 180 ? -14.523 1.022 -1.256 1.00 19.75 178 TRP A C 1
ATOM 2746 O O . TRP A 1 180 ? -14.967 0.682 -0.157 1.00 17.90 178 TRP A O 1
ATOM 2767 N N . ALA A 1 181 ? -13.992 0.148 -2.116 1.00 19.87 179 ALA A N 1
ATOM 2768 C CA . ALA A 1 181 ? -13.830 -1.285 -1.788 1.00 21.55 179 ALA A CA 1
ATOM 2769 C C . ALA A 1 181 ? -13.099 -1.513 -0.463 1.00 21.65 179 ALA A C 1
ATOM 2770 O O . ALA A 1 181 ? -13.562 -2.280 0.393 1.00 21.18 179 ALA A O 1
ATOM 2777 N N . ASP A 1 182 ? -11.986 -0.799 -0.271 1.00 21.78 180 ASP A N 1
ATOM 2778 C CA . ASP A 1 182 ? -11.209 -0.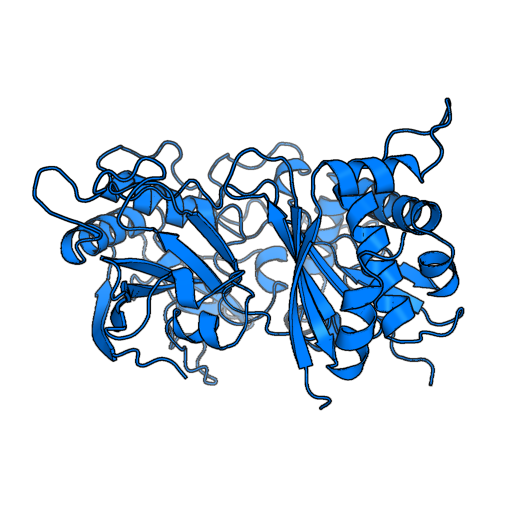872 0.958 1.00 26.92 180 ASP A CA 1
ATOM 2779 C C . ASP A 1 182 ? -12.057 -0.527 2.193 1.00 28.83 180 ASP A C 1
ATOM 2780 O O . ASP A 1 182 ? -12.063 -1.252 3.200 1.00 28.26 180 ASP A O 1
ATOM 2789 N N . LEU A 1 183 ? -12.767 0.591 2.121 1.00 22.33 181 LEU A N 1
ATOM 2790 C CA . LEU A 1 183 ? -13.643 0.983 3.227 1.00 24.50 181 LEU A CA 1
ATOM 2791 C C . LEU A 1 183 ? -14.693 -0.060 3.515 1.00 20.70 181 LEU A C 1
ATOM 2792 O O . LEU A 1 183 ? -14.944 -0.391 4.661 1.00 24.99 181 LEU A O 1
ATOM 2808 N N . CYS A 1 184 ? -15.318 -0.569 2.465 1.00 21.45 182 CYS A N 1
ATOM 2809 C CA . CYS A 1 184 ? -16.341 -1.589 2.618 1.00 26.49 182 CYS A CA 1
ATOM 2810 C C . CYS A 1 184 ? -15.741 -2.818 3.280 1.00 27.04 182 CYS A C 1
ATOM 2811 O O . CYS A 1 184 ? -16.338 -3.438 4.155 1.00 23.33 182 CYS A O 1
ATOM 2819 N N . ARG A 1 185 ? -14.538 -3.164 2.861 1.00 23.25 183 ARG A N 1
ATOM 2820 C CA . ARG A 1 185 ? -13.841 -4.313 3.433 1.00 25.35 183 ARG A CA 1
ATOM 2821 C C . ARG A 1 185 ? -13.408 -4.070 4.867 1.00 34.79 183 ARG A C 1
ATOM 2822 O O . ARG A 1 185 ? -13.147 -5.018 5.594 1.00 31.09 183 ARG A O 1
ATOM 2843 N N . GLY A 1 186 ? -13.322 -2.813 5.284 1.00 29.72 184 GLY A N 1
ATOM 2844 C CA . GLY A 1 186 ? -12.996 -2.517 6.670 1.00 32.62 184 GLY A CA 1
ATOM 2845 C C . GLY A 1 186 ? -11.532 -2.197 6.898 1.00 31.72 184 GLY A C 1
ATOM 2846 O O . GLY A 1 186 ? -11.040 -2.274 8.024 1.00 36.96 184 GLY A O 1
ATOM 2850 N N . VAL A 1 187 ? -10.831 -1.857 5.825 1.00 32.18 185 VAL A N 1
ATOM 2851 C CA . VAL A 1 187 ? -9.441 -1.429 5.921 1.00 33.73 185 VAL A CA 1
ATOM 2852 C C . VAL A 1 187 ? -9.343 0.039 5.479 1.00 37.10 185 VAL A C 1
ATOM 2853 O O . VAL A 1 187 ? -10.068 0.475 4.571 1.00 38.31 185 VAL A O 1
ATOM 2866 N N . PRO A 1 188 ? -8.469 0.819 6.132 1.00 47.85 186 PRO A N 1
ATOM 2867 C CA . PRO A 1 188 ? -8.274 2.203 5.690 1.00 64.00 186 PRO A CA 1
ATOM 2868 C C . PRO A 1 188 ? -7.650 2.191 4.300 1.00 52.87 186 PRO A C 1
ATOM 2869 O O . PRO A 1 188 ? -6.970 1.217 3.999 1.00 37.54 186 PRO A O 1
ATOM 2880 N N . PHE A 1 189 ? -7.878 3.186 3.451 1.00 50.33 187 PHE A N 1
ATOM 2881 C CA . PHE A 1 189 ? -7.219 3.125 2.150 1.00 45.13 187 PHE A CA 1
ATOM 2882 C C . PHE A 1 189 ? -5.923 3.924 2.251 1.00 20.86 187 PHE A C 1
ATOM 2883 O O . PHE A 1 189 ? -5.707 4.721 3.179 1.00 32.79 187 PHE A O 1
ATOM 2900 N N . ALA A 1 190 ? -5.032 3.617 1.328 1.00 31.50 188 ALA A N 1
ATOM 2901 C CA . ALA A 1 190 ? -3.630 3.915 1.489 1.00 32.03 188 ALA A CA 1
ATOM 2902 C C . ALA A 1 190 ? -3.323 5.352 1.123 1.00 22.78 188 ALA A C 1
ATOM 2903 O O . ALA A 1 190 ? -2.515 5.982 1.766 1.00 28.47 188 ALA A O 1
ATOM 2910 N N . VAL A 1 191 ? -4.018 5.869 0.114 1.00 23.33 189 VAL A N 1
ATOM 2911 C CA . VAL A 1 191 ? -3.638 7.125 -0.513 1.00 20.05 189 VAL A CA 1
ATOM 2912 C C . VAL A 1 191 ? -4.812 8.105 -0.573 1.00 16.66 189 VAL A C 1
ATOM 2913 O O . VAL A 1 191 ? -5.785 7.842 -1.268 1.00 18.75 189 VAL A O 1
ATOM 2926 N N . MET A 1 192 ? -4.723 9.224 0.148 1.00 16.82 190 MET A N 1
ATOM 2927 C CA . MET A 1 192 ? -5.773 10.243 0.063 1.00 20.06 190 MET A CA 1
ATOM 2928 C C . MET A 1 192 ? -5.687 10.934 -1.294 1.00 20.16 190 MET A C 1
ATOM 2929 O O . MET A 1 192 ? -4.602 11.188 -1.790 1.00 18.92 190 MET A O 1
ATOM 2943 N N . PRO A 1 193 ? -6.844 11.228 -1.908 1.00 17.21 191 PRO A N 1
ATOM 2944 C CA . PRO A 1 193 ? -6.767 11.966 -3.171 1.00 15.29 191 PRO A CA 1
ATOM 2945 C C . PRO A 1 193 ? -6.231 13.396 -3.005 1.00 16.39 191 PRO A C 1
ATOM 2946 O O . PRO A 1 193 ? -6.423 14.036 -1.966 1.00 18.46 191 PRO A O 1
ATOM 2957 N N . TYR A 1 194 ? -5.596 13.898 -4.064 1.00 19.80 192 TYR A N 1
ATOM 2958 C CA . TYR A 1 194 ? -5.173 15.303 -4.169 1.00 16.82 192 TYR A CA 1
ATOM 2959 C C . TYR A 1 194 ? -6.131 15.954 -5.171 1.00 19.15 192 TYR A C 1
ATOM 2960 O O . TYR A 1 194 ? -6.214 15.513 -6.317 1.00 17.87 192 TYR A O 1
ATOM 2978 N N . ILE A 1 195 ? -6.870 16.980 -4.755 1.00 16.86 193 ILE A N 1
ATOM 2979 C CA . ILE A 1 195 ? -8.073 17.397 -5.524 1.00 17.71 193 ILE A CA 1
ATOM 2980 C C . ILE A 1 195 ? -7.868 18.585 -6.491 1.00 31.18 193 ILE A C 1
ATOM 2981 O O . ILE A 1 195 ? -8.572 18.708 -7.496 1.00 24.47 193 ILE A O 1
ATOM 2997 N N . ASP A 1 196 ? -6.923 19.455 -6.187 1.00 30.45 194 ASP A N 1
ATOM 2998 C CA . ASP A 1 196 ? -6.619 20.649 -7.016 1.00 24.61 194 ASP A CA 1
ATOM 2999 C C . ASP A 1 196 ? -6.047 20.375 -8.416 1.00 28.75 194 ASP A C 1
ATOM 3000 O O . ASP A 1 196 ? -4.935 19.869 -8.544 1.00 28.93 194 ASP A O 1
ATOM 3009 N N . ARG A 1 197 ? -6.745 20.791 -9.474 1.00 20.99 195 ARG A N 1
ATOM 3010 C CA . ARG A 1 197 ? -6.306 20.435 -10.812 1.00 19.75 195 ARG A CA 1
ATOM 3011 C C . ARG A 1 197 ? -5.432 21.520 -11.436 1.00 17.95 195 ARG A C 1
ATOM 3012 O O . ARG A 1 197 ? -4.974 21.364 -12.543 1.00 20.21 195 ARG A O 1
ATOM 3033 N N . SER A 1 198 ? -5.135 22.583 -10.684 1.00 16.18 196 SER A N 1
ATOM 3034 C CA . SER A 1 198 ? -4.375 23.701 -11.235 1.00 17.62 196 SER A CA 1
ATOM 3035 C C . SER A 1 198 ? -2.906 23.288 -11.479 1.00 18.64 196 SER A C 1
ATOM 3036 O O . SER A 1 198 ? -2.147 23.992 -12.154 1.00 22.83 196 SER A O 1
ATOM 3044 N N . LEU A 1 199 ? -2.528 22.112 -10.995 1.00 17.95 197 LEU A N 1
ATOM 3045 C CA . LEU A 1 199 ? -1.190 21.609 -11.266 1.00 21.35 197 LEU A CA 1
ATOM 3046 C C . LEU A 1 199 ? -1.004 21.315 -12.742 1.00 19.58 197 LEU A C 1
ATOM 3047 O O . LEU A 1 199 ? 0.129 21.297 -13.230 1.00 21.13 197 LEU A O 1
ATOM 3063 N N . LEU A 1 200 ? -2.109 21.150 -13.460 1.00 20.73 198 LEU A N 1
ATOM 3064 C CA . LEU A 1 200 ? -2.040 20.958 -14.909 1.00 20.48 198 LEU A CA 1
ATOM 3065 C C . LEU A 1 200 ? -2.410 22.213 -15.706 1.00 22.74 198 LEU A C 1
ATOM 3066 O O . LEU A 1 200 ? -2.735 22.140 -16.894 1.00 23.08 198 LEU A O 1
ATOM 3082 N N . ARG A 1 201 ? -2.328 23.372 -15.064 1.00 21.57 199 ARG A N 1
ATOM 3083 C CA . ARG A 1 201 ? -2.496 24.632 -15.771 1.00 18.75 199 ARG A CA 1
ATOM 3084 C C . ARG A 1 201 ? -1.358 24.819 -16.768 1.00 26.09 199 ARG A C 1
ATOM 3085 O O . ARG A 1 201 ? -0.222 24.397 -16.536 1.00 20.10 199 ARG A O 1
ATOM 3106 N N . ALA A 1 202 ? -1.681 25.438 -17.894 1.00 22.14 200 ALA A N 1
ATOM 3107 C CA . ALA A 1 202 ? -0.671 25.803 -18.872 1.00 22.60 200 ALA A CA 1
ATOM 3108 C C . ALA A 1 202 ? 0.339 26.808 -18.342 1.00 26.63 200 ALA A C 1
ATOM 3109 O O . ALA A 1 202 ? 0.076 27.542 -17.389 1.00 23.39 200 ALA A O 1
ATOM 3116 N N . ARG A 1 203 ? 1.508 26.861 -18.971 1.00 23.31 201 ARG A N 1
ATOM 3117 C CA . ARG A 1 203 ? 2.464 27.926 -18.669 1.00 26.17 201 ARG A CA 1
ATOM 3118 C C . ARG A 1 203 ? 1.895 29.281 -19.095 1.00 27.44 201 ARG A C 1
ATOM 3119 O O . ARG A 1 203 ? 0.913 29.361 -19.848 1.00 28.37 201 ARG A O 1
ATOM 3140 N N . ASP A 1 204 ? 2.513 30.342 -18.602 1.00 33.95 202 ASP A N 1
ATOM 3141 C CA . ASP A 1 204 ? 2.078 31.704 -18.901 1.00 46.25 202 ASP A CA 1
ATOM 3142 C C . ASP A 1 204 ? 3.278 32.533 -19.341 1.00 35.37 202 ASP A C 1
ATOM 3143 O O . ASP A 1 204 ? 4.185 32.740 -18.543 1.00 32.38 202 ASP A O 1
ATOM 3152 N N . PRO A 1 205 ? 3.319 32.976 -20.611 1.00 33.08 203 PRO A N 1
ATOM 3153 C CA . PRO A 1 205 ? 2.400 32.695 -21.715 1.00 29.21 203 PRO A CA 1
ATOM 3154 C C . PRO A 1 205 ? 2.487 31.230 -22.166 1.00 24.61 203 PRO A C 1
ATOM 3155 O O . PRO A 1 205 ? 3.524 30.592 -21.997 1.00 32.19 203 PRO A O 1
ATOM 3166 N N . PRO A 1 206 ? 1.422 30.710 -22.768 1.00 29.05 204 PRO A N 1
ATOM 3167 C CA . PRO A 1 206 ? 1.589 29.363 -23.311 1.00 30.30 204 PRO A CA 1
ATOM 3168 C C . PRO A 1 206 ? 2.679 29.337 -24.384 1.00 33.33 204 PRO A C 1
ATOM 3169 O O . PRO A 1 206 ? 2.777 30.276 -25.180 1.00 29.81 204 PRO A O 1
ATOM 3180 N N . THR A 1 207 ? 3.503 28.291 -24.390 1.00 24.79 205 THR A N 1
ATOM 3181 C CA A THR A 1 207 ? 4.546 28.185 -25.394 0.58 27.75 205 THR A CA 1
ATOM 3182 C CA B THR A 1 207 ? 4.558 28.166 -25.376 0.42 27.87 205 THR A CA 1
ATOM 3183 C C . THR A 1 207 ? 4.587 26.752 -25.922 1.00 24.06 205 THR A C 1
ATOM 3184 O O . THR A 1 207 ? 5.430 25.955 -25.526 1.00 25.23 205 THR A O 1
ATOM 3203 N N . PRO A 1 208 ? 3.640 26.421 -26.813 1.00 20.77 206 PRO A N 1
ATOM 3204 C CA . PRO A 1 208 ? 3.681 25.098 -27.436 1.00 18.72 206 PRO A CA 1
ATOM 3205 C C . PRO A 1 208 ? 4.895 25.014 -28.338 1.00 19.30 206 PRO A C 1
ATOM 3206 O O . PRO A 1 208 ? 5.280 26.024 -28.906 1.00 20.44 206 PRO A O 1
ATOM 3217 N N . VAL A 1 209 ? 5.512 23.846 -28.445 1.00 18.95 207 VAL A N 1
ATOM 3218 C CA . VAL A 1 209 ? 6.726 23.723 -29.247 1.00 19.27 207 VAL A CA 1
ATOM 3219 C C . VAL A 1 209 ? 6.679 22.479 -30.134 1.00 18.54 207 VAL A C 1
ATOM 3220 O O . VAL A 1 209 ? 7.696 22.085 -30.702 1.00 19.94 207 VAL A O 1
ATOM 3233 N N . TYR A 1 210 ? 5.481 21.911 -30.283 1.00 17.65 208 TYR A N 1
ATOM 3234 C CA . TYR A 1 210 ? 5.195 20.858 -31.260 1.00 17.66 208 TYR A CA 1
ATOM 3235 C C . TYR A 1 210 ? 3.878 21.152 -31.974 1.00 18.05 208 TYR A C 1
ATOM 3236 O O . TYR A 1 210 ? 3.049 21.899 -31.455 1.00 17.55 208 TYR A O 1
ATOM 3254 N N . PRO A 1 211 ? 3.653 20.512 -33.120 1.00 16.93 209 PRO A N 1
ATOM 3255 C CA . PRO A 1 211 ? 2.365 20.671 -33.818 1.00 16.92 209 PRO A CA 1
ATOM 3256 C C . PRO A 1 211 ? 1.188 20.009 -33.112 1.00 16.97 209 PRO A C 1
ATOM 3257 O O . PRO A 1 211 ? 0.035 20.380 -33.341 1.00 19.97 209 PRO A O 1
ATOM 3268 N N . HIS A 1 212 ? 1.497 19.028 -32.273 1.00 17.31 210 HIS A N 1
ATOM 3269 C CA . HIS A 1 212 ? 0.501 18.201 -31.598 1.00 14.19 210 HIS A CA 1
ATOM 3270 C C . HIS A 1 212 ? -0.497 17.579 -32.583 1.00 21.10 210 HIS A C 1
ATOM 3271 O O . HIS A 1 212 ? -1.701 17.872 -32.625 1.00 15.92 210 HIS A O 1
ATOM 3285 N N . VAL A 1 213 ? 0.073 16.672 -33.362 1.00 17.71 211 VAL A N 1
ATOM 3286 C CA . VAL A 1 213 ? -0.644 15.904 -34.364 1.00 13.81 211 VAL A CA 1
ATOM 3287 C C . VAL A 1 213 ? -1.885 15.249 -33.752 1.00 14.57 211 VAL A C 1
ATOM 3288 O O . VAL A 1 213 ? -2.923 15.102 -34.422 1.00 14.54 211 VAL A O 1
ATOM 3301 N N . GLU A 1 214 ? -1.782 14.863 -32.477 1.00 12.78 212 GLU A N 1
ATOM 3302 C CA . GLU A 1 214 ? -2.878 14.163 -31.821 1.00 14.42 212 GLU A CA 1
ATOM 3303 C C . GLU A 1 214 ? -4.177 14.984 -31.738 1.00 15.30 212 GLU A C 1
ATOM 3304 O O . GLU A 1 214 ? -5.244 14.397 -31.600 1.00 16.17 212 GLU A O 1
ATOM 3316 N N . TYR A 1 215 ? -4.098 16.310 -31.820 1.00 15.89 213 TYR A N 1
ATOM 3317 C CA . TYR A 1 215 ? -5.307 17.150 -31.760 1.00 16.71 213 TYR A CA 1
ATOM 3318 C C . TYR A 1 215 ? -5.746 17.688 -33.118 1.00 23.79 213 TYR A C 1
ATOM 3319 O O . TYR A 1 215 ? -6.654 18.532 -33.200 1.00 23.78 213 TYR A O 1
ATOM 3337 N N . GLN A 1 216 ? -5.128 17.192 -34.181 1.00 18.32 214 GLN A N 1
ATOM 3338 C CA . GLN A 1 216 ? -5.575 17.546 -35.532 1.00 16.70 214 GLN A CA 1
ATOM 3339 C C . GLN 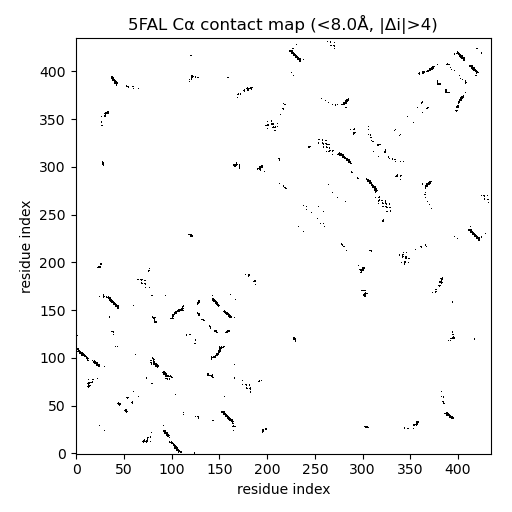A 1 216 ? -6.593 16.514 -36.012 1.00 17.41 214 GLN A C 1
ATOM 3340 O O . GLN A 1 216 ? -6.589 15.368 -35.568 1.00 20.77 214 GLN A O 1
ATOM 3354 N N . PRO A 1 217 ? -7.456 16.910 -36.949 1.00 17.11 215 PRO A N 1
ATOM 3355 C CA . PRO A 1 217 ? -8.523 16.043 -37.429 1.00 19.91 215 PRO A CA 1
ATOM 3356 C C . PRO A 1 217 ? -7.966 14.764 -38.016 1.00 19.78 215 PRO A C 1
ATOM 3357 O O . PRO A 1 217 ? -6.932 14.750 -38.696 1.00 19.45 215 PRO A O 1
ATOM 3368 N N . ALA A 1 218 ? -8.658 13.677 -37.722 1.00 20.28 216 ALA A N 1
ATOM 3369 C CA . ALA A 1 218 ? -8.239 12.361 -38.170 1.00 21.57 216 ALA A CA 1
ATOM 3370 C C . ALA A 1 218 ? -8.425 12.232 -39.678 1.00 21.71 216 ALA A C 1
ATOM 3371 O O . ALA A 1 218 ? -9.290 12.859 -40.261 1.00 18.50 216 ALA A O 1
ATOM 3378 N N . PRO A 1 219 ? -7.591 11.421 -40.323 1.00 18.64 217 PRO A N 1
ATOM 3379 C CA . PRO A 1 219 ? -7.726 11.252 -41.769 1.00 22.36 217 PRO A CA 1
ATOM 3380 C C . PRO A 1 219 ? -9.114 10.757 -42.164 1.00 18.54 217 PRO A C 1
ATOM 3381 O O . PRO A 1 219 ? -9.683 9.899 -41.482 1.00 26.17 217 PRO A O 1
ATOM 3392 N N . ALA A 1 220 ? -9.624 11.243 -43.278 1.00 22.11 218 ALA A N 1
ATOM 3393 C CA . ALA A 1 220 ? -10.848 10.716 -43.840 1.00 26.42 218 ALA A CA 1
ATOM 3394 C C . ALA A 1 220 ? -10.510 9.705 -44.925 1.00 27.99 218 ALA A C 1
ATOM 3395 O O . ALA A 1 220 ? -9.377 9.649 -45.396 1.00 22.59 218 ALA A O 1
ATOM 3402 N N . MET A 1 221 ? -11.512 8.945 -45.346 1.00 24.66 219 MET A N 1
ATOM 3403 C CA . MET A 1 221 ? -11.351 8.050 -46.485 1.00 26.45 219 MET A CA 1
ATOM 3404 C C . MET A 1 221 ? -11.057 8.853 -47.740 1.00 37.56 219 MET A C 1
ATOM 3405 O O . MET A 1 221 ? -11.659 9.905 -47.992 1.00 35.73 219 MET A O 1
ATOM 3419 N N . LEU A 1 222 ? -10.117 8.352 -48.528 1.00 27.86 220 LEU A N 1
ATOM 3420 C CA . LEU A 1 222 ? -9.807 8.968 -49.792 1.00 22.65 220 LEU A CA 1
ATOM 3421 C C . LEU A 1 222 ? -10.965 8.808 -50.797 1.00 35.18 220 LEU A C 1
ATOM 3422 O O . LEU A 1 222 ? -11.228 9.731 -51.567 1.00 50.12 220 LEU A O 1
ATOM 3438 N N . SER A 1 223 ? -11.652 7.663 -50.739 1.00 49.84 221 SER A N 1
ATOM 3439 C CA . SER A 1 223 ? -12.720 7.270 -51.678 1.00 76.90 221 SER A CA 1
ATOM 3440 C C . SER A 1 223 ? -13.277 8.385 -52.564 1.00 98.25 221 SER A C 1
ATOM 3441 O O . SER A 1 223 ? -14.165 9.133 -52.156 1.00 106.07 221 SER A O 1
ATOM 3449 N N . THR A 1 236 ? -23.603 4.627 -39.527 1.00 101.79 234 THR A N 1
ATOM 3450 C CA . THR A 1 236 ? -24.743 4.018 -40.204 1.00 102.88 234 THR A CA 1
ATOM 3451 C C . THR A 1 236 ? -24.589 2.496 -40.285 1.00 110.27 234 THR A C 1
ATOM 3452 O O . THR A 1 236 ? -25.537 1.765 -39.996 1.00 111.18 234 THR A O 1
ATOM 3462 N N . PRO A 1 237 ? -23.395 2.008 -40.672 1.00 114.36 235 PRO A N 1
ATOM 3463 C CA . PRO A 1 237 ? -23.244 0.552 -40.778 1.00 119.23 235 PRO A CA 1
ATOM 3464 C C . PRO A 1 237 ? -23.402 -0.150 -39.433 1.00 115.75 235 PRO A C 1
ATOM 3465 O O . PRO A 1 237 ? -22.934 0.382 -38.428 1.00 121.76 235 PRO A O 1
ATOM 3476 N N . PRO A 1 238 ? -24.058 -1.322 -39.413 1.00 94.56 236 PRO A N 1
ATOM 3477 C CA . PRO A 1 238 ? -24.154 -2.097 -38.172 1.00 85.18 236 PRO A CA 1
ATOM 3478 C C . PRO A 1 238 ? -22.773 -2.355 -37.571 1.00 54.22 236 PRO A C 1
ATOM 3479 O O . PRO A 1 238 ? -21.872 -2.727 -38.339 1.00 33.22 236 PRO A O 1
ATOM 3490 N N . ALA A 1 239 ? -22.621 -2.159 -36.259 1.00 46.46 237 ALA A N 1
ATOM 3491 C CA . ALA A 1 239 ? -21.310 -2.264 -35.584 1.00 45.14 237 ALA A CA 1
ATOM 3492 C C . ALA A 1 239 ? -21.278 -3.408 -34.594 1.00 42.21 237 ALA A C 1
ATOM 3493 O O . ALA A 1 239 ? -22.081 -3.459 -33.671 1.00 52.31 237 ALA A O 1
ATOM 3500 N N . ALA A 1 240 ? -20.318 -4.304 -34.768 1.00 26.75 238 ALA A N 1
ATOM 3501 C CA . ALA A 1 240 ? -20.216 -5.494 -33.935 1.00 23.14 238 ALA A CA 1
ATOM 3502 C C . ALA A 1 240 ? -19.181 -5.280 -32.862 1.00 27.46 238 ALA A C 1
ATOM 3503 O O . ALA A 1 240 ? -18.324 -4.427 -33.005 1.00 23.18 238 ALA A O 1
ATOM 3510 N N . VAL A 1 241 ? -19.281 -6.049 -31.780 1.00 18.21 239 VAL A N 1
ATOM 3511 C CA . VAL A 1 241 ? -18.364 -5.939 -30.657 1.00 20.24 239 VAL A CA 1
ATOM 3512 C C . VAL A 1 241 ? -17.944 -7.350 -30.277 1.00 22.01 239 VAL A C 1
ATOM 3513 O O . VAL A 1 241 ? -18.756 -8.280 -30.288 1.00 22.98 239 VAL A O 1
ATOM 3526 N N . ALA A 1 242 ? -16.662 -7.519 -30.011 1.00 18.57 240 ALA A N 1
ATOM 3527 C CA . ALA A 1 242 ? -16.162 -8.819 -29.620 1.00 21.26 240 ALA A CA 1
ATOM 3528 C C . ALA A 1 242 ? -14.920 -8.675 -28.765 1.00 18.29 240 ALA A C 1
ATOM 3529 O O . ALA A 1 242 ? -14.351 -7.583 -28.631 1.00 21.61 240 ALA A O 1
ATOM 3536 N N . ILE A 1 243 ? -14.502 -9.793 -28.177 1.00 18.79 241 ILE A N 1
ATOM 3537 C CA . ILE A 1 243 ? -13.316 -9.839 -27.360 1.00 17.77 241 ILE A CA 1
ATOM 3538 C C . ILE A 1 243 ? -12.477 -11.053 -27.802 1.00 17.11 241 ILE A C 1
ATOM 3539 O O . ILE A 1 243 ? -13.019 -12.107 -28.187 1.00 18.00 241 ILE A O 1
ATOM 3555 N N . PHE A 1 244 ? -11.161 -10.857 -27.830 1.00 16.20 242 PHE A N 1
ATOM 3556 C CA . PHE A 1 244 ? -10.233 -11.878 -28.341 1.00 17.13 242 PHE A CA 1
ATOM 3557 C C . PHE A 1 244 ? -9.089 -12.026 -27.370 1.00 15.36 242 PHE A C 1
ATOM 3558 O O . PHE A 1 244 ? -8.413 -11.071 -27.068 1.00 17.96 242 PHE A O 1
ATOM 3575 N N . ARG A 1 245 ? -8.872 -13.238 -26.893 1.00 16.69 243 ARG A N 1
ATOM 3576 C CA . ARG A 1 245 ? -7.724 -13.497 -26.030 1.00 19.67 243 ARG A CA 1
ATOM 3577 C C . ARG A 1 245 ? -6.519 -13.982 -26.832 1.00 16.43 243 ARG A C 1
ATOM 3578 O O . ARG A 1 245 ? -6.623 -14.859 -27.675 1.00 17.21 243 ARG A O 1
ATOM 3599 N N . LEU A 1 246 ? -5.371 -13.435 -26.505 1.00 17.50 244 LEU A N 1
ATOM 3600 C CA . LEU A 1 246 ? -4.102 -13.953 -26.981 1.00 20.11 244 LEU A CA 1
ATOM 3601 C C . LEU A 1 246 ? -3.327 -14.477 -25.789 1.00 19.27 244 LEU A C 1
ATOM 3602 O O . LEU A 1 246 ? -3.053 -13.721 -24.847 1.00 19.85 244 LEU A O 1
ATOM 3618 N N . SER A 1 247 ? -2.955 -15.747 -25.823 1.00 21.02 245 SER A N 1
ATOM 3619 C CA . SER A 1 247 ? -2.212 -16.342 -24.706 1.00 18.95 245 SER A CA 1
ATOM 3620 C C . SER A 1 247 ? -0.808 -15.749 -24.597 1.00 26.07 245 SER A C 1
ATOM 3621 O O . SER A 1 247 ? -0.317 -15.114 -25.524 1.00 24.33 245 SER A O 1
ATOM 3629 N N . ARG A 1 248 ? -0.127 -16.002 -23.483 1.00 30.27 246 ARG A N 1
ATOM 3630 C CA . ARG A 1 248 ? 1.245 -15.528 -23.335 1.00 29.23 246 ARG A CA 1
ATOM 3631 C C . ARG A 1 248 ? 2.092 -16.116 -24.469 1.00 20.25 246 ARG A C 1
ATOM 3632 O O . ARG A 1 248 ? 2.952 -15.453 -25.011 1.00 22.83 246 ARG A O 1
ATOM 3653 N N . ALA A 1 249 ? 1.806 -17.355 -24.833 1.00 20.16 247 ALA A N 1
ATOM 3654 C CA . ALA A 1 249 ? 2.524 -18.026 -25.909 1.00 22.87 247 ALA A CA 1
ATOM 3655 C C . ALA A 1 249 ? 2.285 -17.346 -27.254 1.00 28.68 247 ALA A C 1
ATOM 3656 O O . ALA A 1 249 ? 3.234 -17.137 -28.007 1.00 25.96 247 ALA A O 1
ATOM 3663 N N . ASP A 1 250 ? 1.025 -17.023 -27.559 1.00 29.90 248 ASP A N 1
ATOM 3664 C CA . ASP A 1 250 ? 0.687 -16.240 -28.755 1.00 19.43 248 ASP A CA 1
ATOM 3665 C C . ASP A 1 250 ? 1.445 -14.895 -28.802 1.00 24.21 248 ASP A C 1
ATOM 3666 O O . ASP A 1 250 ? 1.974 -14.485 -29.857 1.00 20.09 248 ASP A O 1
ATOM 3675 N N . LEU A 1 251 ? 1.477 -14.198 -27.670 1.00 22.32 249 LEU A N 1
ATOM 3676 C CA . LEU A 1 251 ? 2.136 -12.897 -27.619 1.00 17.71 249 LEU A CA 1
ATOM 3677 C C . LEU A 1 251 ? 3.651 -13.012 -27.865 1.00 21.36 249 LEU A C 1
ATOM 3678 O O . LEU A 1 251 ? 4.257 -12.180 -28.564 1.00 20.54 249 LEU A O 1
ATOM 3694 N N . GLY A 1 252 ? 4.255 -14.049 -27.307 1.00 26.03 250 GLY A N 1
ATOM 3695 C CA . GLY A 1 252 ? 5.662 -14.283 -27.493 1.00 24.30 250 GLY A CA 1
ATOM 3696 C C . GLY A 1 252 ? 5.949 -14.599 -28.944 1.00 23.60 250 GLY A C 1
ATOM 3697 O O . GLY A 1 252 ? 6.966 -14.165 -29.500 1.00 26.86 250 GLY A O 1
ATOM 3701 N N . ARG A 1 253 ? 5.072 -15.372 -29.581 1.00 19.65 251 ARG A N 1
ATOM 3702 C CA . ARG A 1 253 ? 5.341 -15.739 -30.961 1.00 25.57 251 ARG A CA 1
ATOM 3703 C C . ARG A 1 253 ? 5.191 -14.535 -31.860 1.00 21.75 251 ARG A C 1
ATOM 3704 O O . ARG A 1 253 ? 5.950 -14.367 -32.809 1.00 28.98 251 ARG A O 1
ATOM 3725 N N . LEU A 1 254 ? 4.246 -13.655 -31.542 1.00 25.97 252 LEU A N 1
ATOM 3726 C CA . LEU A 1 254 ? 4.096 -12.404 -32.280 1.00 17.95 252 LEU A CA 1
ATOM 3727 C C . LEU A 1 254 ? 5.338 -11.540 -32.155 1.00 19.80 252 LEU A C 1
ATOM 3728 O O . LEU A 1 254 ? 5.830 -10.956 -33.113 1.00 24.93 252 LEU A O 1
ATOM 3744 N N . ARG A 1 255 ? 5.802 -11.409 -30.929 1.00 19.32 253 ARG A N 1
ATOM 3745 C CA . ARG A 1 255 ? 7.007 -10.651 -30.693 1.00 21.58 253 ARG A CA 1
ATOM 3746 C C . ARG A 1 255 ? 8.208 -11.238 -31.416 1.00 25.61 253 ARG A C 1
ATOM 3747 O O . ARG A 1 255 ? 9.027 -10.497 -31.974 1.00 24.03 253 ARG A O 1
ATOM 3768 N N . SER A 1 256 ? 8.317 -12.563 -31.404 1.00 21.76 254 SER A N 1
ATOM 3769 C CA . SER A 1 256 ? 9.458 -13.226 -32.040 1.00 31.54 254 SER A CA 1
ATOM 3770 C C . SER A 1 256 ? 9.472 -13.035 -33.536 1.00 28.08 254 SER A C 1
ATOM 3771 O O . SER A 1 256 ? 10.462 -13.364 -34.181 1.00 31.57 254 SER A O 1
ATOM 3779 N N . GLN A 1 257 ? 8.375 -12.522 -34.092 1.00 28.94 255 GLN A N 1
ATOM 3780 C CA . GLN A 1 257 ? 8.308 -12.241 -35.517 1.00 32.29 255 GLN A CA 1
ATOM 3781 C C . GLN A 1 257 ? 8.987 -10.913 -35.830 1.00 32.49 255 GLN A C 1
ATOM 3782 O O . GLN A 1 257 ? 9.145 -10.545 -36.986 1.00 40.70 255 GLN A O 1
ATOM 3796 N N . ILE A 1 258 ? 9.393 -10.189 -34.799 1.00 27.77 256 ILE A N 1
ATOM 3797 C CA . ILE A 1 258 ? 10.062 -8.921 -35.034 1.00 21.39 256 ILE A CA 1
ATOM 3798 C C . ILE A 1 258 ? 11.555 -9.111 -34.838 1.00 27.28 256 ILE A C 1
ATOM 3799 O O . ILE A 1 258 ? 11.985 -9.561 -33.777 1.00 33.47 256 ILE A O 1
ATOM 3815 N N . PRO A 1 259 ? 12.351 -8.760 -35.860 1.00 36.05 257 PRO A N 1
ATOM 3816 C CA . PRO A 1 259 ? 13.786 -9.030 -35.751 1.00 43.71 257 PRO A CA 1
ATOM 3817 C C . PRO A 1 259 ? 14.409 -8.306 -34.572 1.00 52.46 257 PRO A C 1
ATOM 3818 O O . PRO A 1 259 ? 14.108 -7.125 -34.355 1.00 44.61 257 PRO A O 1
ATOM 3829 N N . ALA A 1 260 ? 15.220 -9.034 -33.809 1.00 62.81 258 ALA A N 1
ATOM 3830 C CA . ALA A 1 260 ? 15.998 -8.462 -32.715 1.00 74.38 258 ALA A CA 1
ATOM 3831 C C . ALA A 1 260 ? 17.398 -8.153 -33.221 1.00 77.84 258 ALA A C 1
ATOM 3832 O O . ALA A 1 260 ? 18.161 -9.062 -33.542 1.00 84.67 258 ALA A O 1
ATOM 3839 N N . ARG A 1 261 ? 17.718 -6.867 -33.303 1.00 63.74 259 ARG A N 1
ATOM 3840 C CA . ARG A 1 261 ? 19.000 -6.425 -33.833 1.00 67.35 259 ARG A CA 1
ATOM 3841 C C . ARG A 1 261 ? 19.782 -5.653 -32.772 1.00 60.15 259 ARG A C 1
ATOM 3842 O O . ARG A 1 261 ? 19.203 -4.883 -32.005 1.00 54.88 259 ARG A O 1
ATOM 3863 N N . GLU A 1 262 ? 21.097 -5.866 -32.744 1.00 66.39 260 GLU A N 1
ATOM 3864 C CA . GLU A 1 262 ? 21.951 -5.366 -31.668 1.00 54.55 260 GLU A CA 1
ATOM 3865 C C . GLU A 1 262 ? 21.774 -3.874 -31.431 1.00 39.95 260 GLU A C 1
ATOM 3866 O O . GLU A 1 262 ? 21.628 -3.432 -30.294 1.00 47.17 260 GLU A O 1
ATOM 3878 N N . GLY A 1 263 ? 21.778 -3.079 -32.484 1.00 40.37 261 GLY A N 1
ATOM 3879 C CA . GLY A 1 263 ? 21.503 -1.663 -32.287 1.00 55.52 261 GLY A CA 1
ATOM 3880 C C . GLY A 1 263 ? 20.149 -1.361 -31.642 1.00 62.97 261 GLY A C 1
ATOM 3881 O O . GLY A 1 263 ? 20.058 -0.548 -30.720 1.00 54.82 261 GLY A O 1
ATOM 3885 N N . VAL A 1 264 ? 19.105 -2.052 -32.097 1.00 76.99 262 VAL A N 1
ATOM 3886 C CA . VAL A 1 264 ? 17.714 -1.594 -31.938 1.00 75.11 262 VAL A CA 1
ATOM 3887 C C . VAL A 1 264 ? 17.047 -1.940 -30.588 1.00 60.03 262 VAL A C 1
ATOM 3888 O O . VAL A 1 264 ? 16.902 -3.117 -30.258 1.00 47.45 262 VAL A O 1
ATOM 3901 N N . PRO A 1 265 ? 16.601 -0.921 -29.822 1.00 63.44 263 PRO A N 1
ATOM 3902 C CA . PRO A 1 265 ? 15.984 -1.171 -28.503 1.00 56.52 263 PRO A CA 1
ATOM 3903 C C . PRO A 1 265 ? 14.662 -1.947 -28.569 1.00 46.64 263 PRO A C 1
ATOM 3904 O O . PRO A 1 265 ? 13.963 -1.874 -29.581 1.00 42.20 263 PRO A O 1
ATOM 3915 N N . ARG A 1 266 ? 14.345 -2.682 -27.503 1.00 41.15 264 ARG A N 1
ATOM 3916 C CA . ARG A 1 266 ? 13.189 -3.574 -27.490 1.00 39.43 264 ARG A CA 1
ATOM 3917 C C . ARG A 1 266 ? 11.869 -2.803 -27.502 1.00 30.01 264 ARG A C 1
ATOM 3918 O O . ARG A 1 266 ? 11.632 -1.907 -26.691 1.00 27.65 264 ARG A O 1
ATOM 3939 N N . LEU A 1 267 ? 11.000 -3.179 -28.423 1.00 27.03 265 LEU A N 1
ATOM 3940 C CA . LEU A 1 267 ? 9.661 -2.597 -28.502 1.00 21.45 265 LEU A CA 1
ATOM 3941 C C . LEU A 1 267 ? 8.822 -3.029 -27.330 1.00 21.96 265 LEU A C 1
ATOM 3942 O O . LEU A 1 267 ? 8.958 -4.150 -26.834 1.00 25.43 265 LEU A O 1
ATOM 3958 N N . SER A 1 268 ? 7.931 -2.161 -26.889 1.00 20.42 266 SER A N 1
ATOM 3959 C CA . SER A 1 268 ? 7.021 -2.545 -25.836 1.00 16.71 266 SER A CA 1
ATOM 3960 C C . SER A 1 268 ? 6.010 -3.579 -26.348 1.00 20.60 266 SER A C 1
ATOM 3961 O O . SER A 1 268 ? 5.718 -3.668 -27.545 1.00 18.54 266 SER A O 1
ATOM 3969 N N . THR A 1 269 ? 5.474 -4.361 -25.421 1.00 19.47 267 THR A N 1
ATOM 3970 C CA . THR A 1 269 ? 4.426 -5.318 -25.749 1.00 24.53 267 THR A CA 1
ATOM 3971 C C . THR A 1 269 ? 3.184 -4.607 -26.274 1.00 18.96 267 THR A C 1
ATOM 3972 O O . THR A 1 269 ? 2.552 -5.060 -27.221 1.00 17.48 267 THR A O 1
ATOM 3983 N N . TYR A 1 270 ? 2.840 -3.477 -25.675 1.00 15.40 268 TYR A N 1
ATOM 3984 C CA . TYR A 1 270 ? 1.754 -2.693 -26.200 1.00 16.05 268 TYR A CA 1
ATOM 3985 C C . TYR A 1 270 ? 1.989 -2.353 -27.684 1.00 17.55 268 TYR A C 1
ATOM 3986 O O . TYR A 1 270 ? 1.097 -2.496 -28.486 1.00 15.02 268 TYR A O 1
ATOM 4004 N N . ALA A 1 271 ? 3.178 -1.900 -28.042 1.00 15.65 269 ALA A N 1
ATOM 4005 C CA . ALA A 1 271 ? 3.434 -1.516 -29.434 1.00 17.39 269 ALA A CA 1
ATOM 4006 C C . ALA A 1 271 ? 3.331 -2.701 -30.386 1.00 15.81 269 ALA A C 1
ATOM 4007 O O . ALA A 1 271 ? 2.840 -2.562 -31.516 1.00 16.00 269 ALA A O 1
ATOM 4014 N N . VAL A 1 272 ? 3.804 -3.865 -29.957 1.00 16.15 270 VAL A N 1
ATOM 4015 C CA . VAL A 1 272 ? 3.696 -5.073 -30.769 1.00 16.13 270 VAL A CA 1
ATOM 4016 C C . VAL A 1 272 ? 2.217 -5.481 -30.961 1.00 18.40 270 VAL A C 1
ATOM 4017 O O . VAL A 1 272 ? 1.758 -5.725 -32.090 1.00 16.44 270 VAL A O 1
ATOM 4030 N N . LEU A 1 273 ? 1.477 -5.564 -29.863 1.00 15.35 271 LEU A N 1
ATOM 4031 C CA . LEU A 1 273 ? 0.079 -5.962 -29.927 1.00 15.84 271 LEU A CA 1
ATOM 4032 C C . LEU A 1 273 ? -0.731 -4.923 -30.687 1.00 14.94 271 LEU A C 1
ATOM 4033 O O . LEU A 1 273 ? -1.575 -5.271 -31.506 1.00 15.19 271 LEU A O 1
ATOM 4049 N N . ALA A 1 274 ? -0.478 -3.646 -30.418 1.00 13.94 272 ALA A N 1
ATOM 4050 C CA . ALA A 1 274 ? -1.197 -2.591 -31.096 1.00 15.44 272 ALA A CA 1
ATOM 4051 C C . ALA A 1 274 ? -0.953 -2.688 -32.604 1.00 14.55 272 ALA A C 1
ATOM 4052 O O . ALA A 1 274 ? -1.877 -2.498 -33.373 1.00 17.10 272 ALA A O 1
ATOM 4059 N N . ALA A 1 275 ? 0.294 -2.930 -33.018 1.00 15.39 273 ALA A N 1
ATOM 4060 C CA . ALA A 1 275 ? 0.600 -3.052 -34.440 1.00 13.29 273 ALA A CA 1
ATOM 4061 C C . ALA A 1 275 ? -0.152 -4.209 -35.064 1.00 16.10 273 ALA A C 1
ATOM 4062 O O . ALA A 1 275 ? -0.671 -4.101 -36.170 1.00 16.96 273 ALA A O 1
ATOM 4069 N N . HIS A 1 276 ? -0.235 -5.315 -34.346 1.00 15.39 274 HIS A N 1
ATOM 4070 C CA . HIS A 1 276 ? -1.003 -6.459 -34.803 1.00 17.21 274 HIS A CA 1
ATOM 4071 C C . HIS A 1 276 ? -2.507 -6.134 -34.971 1.00 21.61 274 HIS A C 1
ATOM 4072 O O . HIS A 1 276 ? -3.099 -6.444 -36.014 1.00 14.96 274 HIS A O 1
ATOM 4086 N N . VAL A 1 277 ? -3.114 -5.497 -33.974 1.00 15.38 275 VAL A N 1
ATOM 4087 C CA . VAL A 1 277 ? -4.513 -5.074 -34.066 1.00 15.84 275 VAL A CA 1
ATOM 4088 C C . VAL A 1 277 ? -4.724 -4.101 -35.236 1.00 13.54 275 VAL A C 1
ATOM 4089 O O . VAL A 1 277 ? -5.659 -4.263 -36.014 1.00 15.76 275 VAL A O 1
ATOM 4102 N N . TRP A 1 278 ? -3.829 -3.118 -35.372 1.00 13.82 276 TRP A N 1
ATOM 4103 C CA . TRP A 1 278 ? -3.941 -2.085 -36.396 1.00 17.22 276 TRP A CA 1
ATOM 4104 C C . TRP A 1 278 ? -3.848 -2.733 -37.777 1.00 14.14 276 TRP A C 1
ATOM 4105 O O . TRP A 1 278 ? -4.625 -2.439 -38.681 1.00 15.80 276 TRP A O 1
ATOM 4126 N N . ARG A 1 279 ? -2.919 -3.661 -37.906 1.00 13.44 277 ARG A N 1
ATOM 4127 C CA . ARG A 1 279 ? -2.728 -4.403 -39.155 1.00 15.61 277 ARG A CA 1
ATOM 4128 C C . ARG A 1 279 ? -3.976 -5.237 -39.488 1.00 17.05 277 ARG A C 1
ATOM 4129 O O . ARG A 1 279 ? -4.489 -5.186 -40.600 1.00 15.12 277 ARG A O 1
ATOM 4150 N N . CYS A 1 280 ? -4.487 -5.976 -38.508 1.00 11.20 278 CYS A N 1
ATOM 4151 C CA . CYS A 1 280 ? -5.631 -6.849 -38.728 1.00 13.15 278 CYS A CA 1
ATOM 4152 C C . CYS A 1 280 ? -6.862 -6.026 -39.025 1.00 17.58 278 CYS A C 1
ATOM 4153 O O . CYS A 1 280 ? -7.655 -6.393 -39.877 1.00 13.49 278 CYS A O 1
ATOM 4161 N N . ALA A 1 281 ? -7.023 -4.906 -38.339 1.00 16.92 279 ALA A N 1
ATOM 4162 C CA . ALA A 1 281 ? -8.205 -4.082 -38.602 1.00 13.53 279 ALA A CA 1
ATOM 4163 C C . ALA A 1 281 ? -8.102 -3.451 -39.982 1.00 16.98 279 ALA A C 1
ATOM 4164 O O . ALA A 1 281 ? -9.114 -3.384 -40.703 1.00 15.59 279 ALA A O 1
ATOM 4171 N N . SER A 1 282 ? -6.907 -2.972 -40.349 1.00 13.61 280 SER A N 1
ATOM 4172 C CA . SER A 1 282 ? -6.739 -2.343 -41.652 1.00 16.94 280 SER A CA 1
ATOM 4173 C C . SER A 1 282 ? -7.003 -3.305 -42.804 1.00 20.01 280 SER A C 1
ATOM 4174 O O . SER A 1 282 ? -7.648 -2.943 -43.802 1.00 16.81 280 SER A O 1
ATOM 4182 N N . LEU A 1 283 ? -6.481 -4.515 -42.687 1.00 15.36 281 LEU A N 1
ATOM 4183 C CA . LEU A 1 283 ? -6.754 -5.575 -43.676 1.00 14.58 281 LEU A CA 1
ATOM 4184 C C . LEU A 1 283 ? -8.237 -5.943 -43.731 1.00 21.65 281 LEU A C 1
ATOM 4185 O O . LEU A 1 283 ? -8.817 -6.070 -44.808 1.00 19.22 281 LEU A O 1
ATOM 4201 N N . ALA A 1 284 ? -8.851 -6.117 -42.570 1.00 16.37 282 ALA A N 1
ATOM 4202 C CA . ALA A 1 284 ? -10.262 -6.487 -42.519 1.00 18.92 282 ALA A CA 1
ATOM 4203 C C . ALA A 1 284 ? -11.121 -5.427 -43.186 1.00 21.81 282 ALA A C 1
ATOM 4204 O O . ALA A 1 284 ? -12.129 -5.736 -43.825 1.00 20.69 282 ALA A O 1
ATOM 4211 N N . ARG A 1 285 ? -10.723 -4.170 -43.009 1.00 15.06 283 ARG A N 1
ATOM 4212 C CA . ARG A 1 285 ? -11.440 -3.052 -43.598 1.00 18.77 283 ARG A CA 1
ATOM 4213 C C . ARG A 1 285 ? -11.123 -2.868 -45.075 1.00 24.70 283 ARG A C 1
ATOM 4214 O O . ARG A 1 285 ? -11.716 -2.022 -45.731 1.00 22.24 283 ARG A O 1
ATOM 4235 N N . GLY A 1 286 ? -10.142 -3.607 -45.583 1.00 18.72 284 GLY A N 1
ATOM 4236 C CA . GLY A 1 286 ? -9.759 -3.492 -46.983 1.00 22.38 284 GLY A CA 1
ATOM 4237 C C . GLY A 1 286 ? -9.166 -2.139 -47.373 1.00 23.75 284 GLY A C 1
ATOM 4238 O O . GLY A 1 286 ? -9.341 -1.663 -48.513 1.00 20.66 284 GLY A O 1
ATOM 4242 N N . LEU A 1 287 ? -8.429 -1.518 -46.460 1.00 26.91 285 LEU A N 1
ATOM 4243 C CA . LEU A 1 287 ? -7.827 -0.228 -46.782 1.00 21.58 285 LEU A CA 1
ATOM 4244 C C . LEU A 1 287 ? -6.797 -0.337 -47.910 1.00 23.79 285 LEU A C 1
ATOM 4245 O O . LEU A 1 287 ? -5.904 -1.169 -47.877 1.00 24.08 285 LEU A O 1
ATOM 4261 N N . PRO A 1 288 ? -6.898 0.543 -48.910 1.00 24.62 286 PRO A N 1
ATOM 4262 C CA . PRO A 1 288 ? -5.833 0.585 -49.917 1.00 27.15 286 PRO A CA 1
ATOM 4263 C C . PRO A 1 288 ? -4.529 1.065 -49.323 1.00 24.72 286 PRO A C 1
ATOM 4264 O O . PRO A 1 288 ? -4.546 1.753 -48.305 1.00 22.17 286 PRO A O 1
ATOM 4275 N N . ALA A 1 289 ? -3.413 0.691 -49.938 1.00 20.37 287 ALA A N 1
ATOM 4276 C CA . ALA A 1 289 ? -2.108 0.972 -49.371 1.00 23.79 287 ALA A CA 1
ATOM 4277 C C . ALA A 1 289 ? -1.891 2.450 -49.146 1.00 21.69 287 ALA A C 1
ATOM 4278 O O . ALA A 1 289 ? -1.153 2.816 -48.233 1.00 22.72 287 ALA A O 1
ATOM 4285 N N . ASP A 1 290 ? -2.482 3.307 -49.972 1.00 21.76 288 ASP A N 1
ATOM 4286 C CA . ASP A 1 290 ? -2.191 4.737 -49.825 1.00 21.87 288 ASP A CA 1
ATOM 4287 C C . ASP A 1 290 ? -3.166 5.462 -48.897 1.00 24.41 288 ASP A C 1
ATOM 4288 O O . ASP A 1 290 ? -3.114 6.696 -48.787 1.00 24.49 288 ASP A O 1
ATOM 4297 N N . GLN A 1 291 ? -4.028 4.712 -48.223 1.00 18.05 289 GLN A N 1
ATOM 4298 C CA . GLN A 1 291 ? -5.001 5.319 -47.324 1.00 20.84 289 GLN A CA 1
ATOM 4299 C C . GLN A 1 291 ? -4.337 5.668 -45.999 1.00 22.72 289 GLN A C 1
ATOM 4300 O O . GLN A 1 291 ? -3.846 4.776 -45.309 1.00 17.39 289 GLN A O 1
ATOM 4314 N N . PRO A 1 292 ? -4.312 6.963 -45.630 1.00 19.19 290 PRO A N 1
ATOM 4315 C CA . PRO A 1 292 ? -3.780 7.246 -44.293 1.00 16.30 290 PRO A CA 1
ATOM 4316 C C . PRO A 1 292 ? -4.659 6.704 -43.184 1.00 17.84 290 PRO A C 1
ATOM 4317 O O . PRO A 1 292 ? -5.881 6.657 -43.323 1.00 17.59 290 PRO A O 1
ATOM 4328 N N . THR A 1 293 ? -4.029 6.284 -42.088 1.00 15.61 291 THR A N 1
ATOM 4329 C CA . THR A 1 293 ? -4.769 5.752 -40.960 1.00 15.20 291 THR A CA 1
ATOM 4330 C C . THR A 1 293 ? -4.041 6.186 -39.702 1.00 15.76 291 THR A C 1
ATOM 4331 O O . THR A 1 293 ? -2.799 6.271 -39.685 1.00 16.05 291 THR A O 1
ATOM 4342 N N . LYS A 1 294 ? -4.837 6.549 -38.696 1.00 17.38 292 LYS A N 1
ATOM 4343 C CA . LYS A 1 294 ? -4.347 7.122 -37.435 1.00 15.96 292 LYS A CA 1
ATOM 4344 C C . LYS A 1 294 ? -4.832 6.300 -36.242 1.00 15.12 292 LYS A C 1
ATOM 4345 O O . LYS A 1 294 ? -6.011 6.006 -36.136 1.00 15.99 292 LYS A O 1
ATOM 4364 N N . LEU A 1 295 ? -3.915 5.924 -35.366 1.00 13.66 293 LEU A N 1
ATOM 4365 C CA . LEU A 1 295 ? -4.234 5.141 -34.197 1.00 15.20 293 LEU A CA 1
ATOM 4366 C C . LEU A 1 295 ? -4.098 6.029 -32.959 1.00 17.92 293 LEU A C 1
ATOM 4367 O O . LEU A 1 295 ? -3.089 6.689 -32.767 1.00 17.34 293 LEU A O 1
ATOM 4383 N N . TYR A 1 296 ? -5.143 6.071 -32.166 1.00 14.42 294 TYR A N 1
ATOM 4384 C CA . TYR A 1 296 ? -5.205 6.924 -30.966 1.00 17.39 294 TYR A CA 1
ATOM 4385 C C . TYR A 1 296 ? -4.893 6.087 -29.739 1.00 18.77 294 TYR A C 1
ATOM 4386 O O . TYR A 1 296 ? -5.596 5.117 -29.447 1.00 16.46 294 TYR A O 1
ATOM 4404 N N . CYS A 1 297 ? -3.800 6.439 -29.059 1.00 14.62 295 CYS A N 1
ATOM 4405 C CA A CYS A 1 297 ? -3.346 5.700 -27.891 0.73 14.94 295 CYS A CA 1
ATOM 4406 C CA B CYS A 1 297 ? -3.361 5.702 -27.878 0.27 15.39 295 CYS A CA 1
ATOM 4407 C C . CYS A 1 297 ? -3.307 6.584 -26.633 1.00 16.64 295 CYS A C 1
ATOM 4408 O O . CYS A 1 297 ? -2.393 7.390 -26.477 1.00 17.19 295 CYS A O 1
ATOM 4421 N N . ALA A 1 298 ? -4.276 6.403 -25.745 1.00 18.45 296 ALA A N 1
ATOM 4422 C CA . ALA A 1 298 ? -4.307 7.118 -24.462 1.00 15.88 296 ALA A CA 1
ATOM 4423 C C . ALA A 1 298 ? -3.040 6.776 -23.670 1.00 20.99 296 ALA A C 1
ATOM 4424 O O . ALA A 1 298 ? -2.669 5.615 -23.536 1.00 23.97 296 ALA A O 1
ATOM 4431 N N . THR A 1 299 ? -2.370 7.808 -23.169 1.00 17.92 297 THR A N 1
ATOM 4432 C CA A THR A 1 299 ? -1.091 7.643 -22.479 0.23 19.67 297 THR A CA 1
ATOM 4433 C CA B THR A 1 299 ? -1.087 7.657 -22.493 0.77 18.01 297 THR A CA 1
ATOM 4434 C C . THR A 1 299 ? -1.188 8.328 -21.129 1.00 19.03 297 THR A C 1
ATOM 4435 O O . THR A 1 299 ? -1.690 9.451 -21.030 1.00 17.78 297 THR A O 1
ATOM 4454 N N . ASP A 1 300 ? -0.733 7.636 -20.093 1.00 15.66 298 ASP A N 1
ATOM 4455 C CA . ASP A 1 300 ? -0.806 8.190 -18.737 1.00 21.12 298 ASP A CA 1
ATOM 4456 C C . ASP A 1 300 ? 0.335 9.170 -18.496 1.00 15.81 298 ASP A C 1
ATOM 4457 O O . ASP A 1 300 ? 1.494 8.785 -18.437 1.00 18.63 298 ASP A O 1
ATOM 4466 N N . GLY A 1 301 ? -0.010 10.442 -18.353 1.00 21.02 299 GLY A N 1
ATOM 4467 C CA . GLY A 1 301 ? 0.979 11.479 -18.149 1.00 20.57 299 GLY A CA 1
ATOM 4468 C C . GLY A 1 301 ? 1.609 11.467 -16.774 1.00 18.38 299 GLY A C 1
ATOM 4469 O O . GLY A 1 301 ? 2.592 12.157 -16.558 1.00 20.43 299 GLY A O 1
ATOM 4473 N N . ARG A 1 302 ? 1.043 10.712 -15.837 1.00 21.05 300 ARG A N 1
ATOM 4474 C CA . ARG A 1 302 ? 1.629 10.659 -14.498 1.00 20.50 300 ARG A CA 1
ATOM 4475 C C . ARG A 1 302 ? 3.025 10.069 -14.596 1.00 20.17 300 ARG A C 1
ATOM 4476 O O . ARG A 1 302 ? 3.923 10.451 -13.844 1.00 23.18 300 ARG A O 1
ATOM 4497 N N . GLN A 1 303 ? 3.205 9.131 -15.537 1.00 21.12 301 GLN A N 1
ATOM 4498 C CA . GLN A 1 303 ? 4.493 8.454 -15.678 1.00 23.74 301 GLN A CA 1
ATOM 4499 C C . GLN A 1 303 ? 5.460 9.310 -16.486 1.00 28.85 301 GLN A C 1
ATOM 4500 O O . GLN A 1 303 ? 6.600 8.915 -16.652 1.00 24.70 301 GLN A O 1
ATOM 4514 N N . ARG A 1 304 ? 5.023 10.480 -16.973 1.00 21.84 302 ARG A N 1
ATOM 4515 C CA . ARG A 1 304 ? 5.856 11.280 -17.884 1.00 21.35 302 ARG A CA 1
ATOM 4516 C C . ARG A 1 304 ? 6.138 12.706 -17.394 1.00 25.24 302 ARG A C 1
ATOM 4517 O O . ARG A 1 304 ? 7.223 13.227 -17.629 1.00 26.37 302 ARG A O 1
ATOM 4538 N N . LEU A 1 305 ? 5.192 13.334 -16.694 1.00 23.25 303 LEU A N 1
ATOM 4539 C CA . LEU A 1 305 ? 5.437 14.677 -16.158 1.00 22.25 303 LEU A CA 1
ATOM 4540 C C . LEU A 1 305 ? 6.527 14.679 -15.113 1.00 22.38 303 LEU A C 1
ATOM 4541 O O . LEU A 1 305 ? 6.611 13.780 -14.270 1.00 27.73 303 LEU A O 1
ATOM 4557 N N . GLN A 1 306 ? 7.370 15.711 -15.172 1.00 19.93 304 GLN A N 1
ATOM 4558 C CA . GLN A 1 306 ? 8.451 15.875 -14.231 1.00 25.08 304 GLN A CA 1
ATOM 4559 C C . GLN A 1 306 ? 8.455 17.303 -13.705 1.00 34.72 304 GLN A C 1
ATOM 4560 O O . GLN A 1 306 ? 8.419 18.249 -14.499 1.00 30.79 304 GLN A O 1
ATOM 4574 N N . PRO A 1 307 ? 8.487 17.474 -12.374 1.00 30.66 305 PRO A N 1
ATOM 4575 C CA . PRO A 1 307 ? 8.397 16.427 -11.353 1.00 28.55 305 PRO A CA 1
ATOM 4576 C C . PRO A 1 307 ? 7.013 15.767 -11.362 1.00 24.15 305 PRO A C 1
ATOM 4577 O O . PRO A 1 307 ? 6.065 16.345 -11.898 1.00 21.62 305 PRO A O 1
ATOM 4588 N N . PRO A 1 308 ? 6.906 14.557 -10.811 1.00 20.50 306 PRO A N 1
ATOM 4589 C CA . PRO A 1 308 ? 5.604 13.897 -10.888 1.00 19.21 306 PRO A CA 1
ATOM 4590 C C . PRO A 1 308 ? 4.539 14.589 -10.046 1.00 18.20 306 PRO A C 1
ATOM 4591 O O . PRO A 1 308 ? 4.857 15.286 -9.083 1.00 19.69 306 PRO A O 1
ATOM 4602 N N . LEU A 1 309 ? 3.285 14.411 -10.448 1.00 17.83 307 LEU A N 1
ATOM 4603 C CA . LEU A 1 309 ? 2.146 14.881 -9.698 1.00 21.16 307 LEU A CA 1
ATOM 4604 C C . LEU A 1 309 ? 2.089 14.226 -8.337 1.00 22.74 307 LEU A C 1
ATOM 4605 O O . LEU A 1 309 ? 2.653 13.161 -8.142 1.00 19.46 307 LEU A O 1
ATOM 4621 N N . PRO A 1 310 ? 1.396 14.860 -7.394 1.00 16.37 308 PRO A N 1
ATOM 4622 C CA . PRO A 1 310 ? 1.118 14.183 -6.128 1.00 16.89 308 PRO A CA 1
ATOM 4623 C C . PRO A 1 310 ? 0.509 12.811 -6.357 1.00 16.38 308 PRO A C 1
ATOM 4624 O O . PRO A 1 310 ? -0.287 12.606 -7.286 1.00 15.61 308 PRO A O 1
ATOM 4635 N N . GLU A 1 311 ? 0.898 11.863 -5.521 1.00 21.87 309 GLU A N 1
ATOM 4636 C CA . GLU A 1 311 ? 0.458 10.482 -5.690 1.00 24.52 309 GLU A CA 1
ATOM 4637 C C . GLU A 1 311 ? -1.067 10.353 -5.902 1.00 31.22 309 GLU A C 1
ATOM 4638 O O . GLU A 1 311 ? -1.522 9.658 -6.803 1.00 32.87 309 GLU A O 1
ATOM 4650 N N . GLY A 1 312 ? -1.867 11.016 -5.084 1.00 26.67 310 GLY A N 1
ATOM 4651 C CA . GLY A 1 312 ? -3.301 10.810 -5.206 1.00 21.40 310 GLY A CA 1
ATOM 4652 C C . GLY A 1 312 ? -4.016 11.758 -6.156 1.00 18.12 310 GLY A C 1
ATOM 4653 O O . GLY A 1 312 ? -5.242 11.875 -6.087 1.00 17.95 310 GLY A O 1
ATOM 4657 N N . TYR A 1 313 ? -3.270 12.404 -7.043 1.00 18.10 311 TYR A N 1
ATOM 4658 C CA . TYR A 1 313 ? -3.845 13.404 -7.963 1.00 19.70 311 TYR A CA 1
ATOM 4659 C C . TYR A 1 313 ? -5.105 12.868 -8.620 1.00 15.56 311 TYR A C 1
ATOM 4660 O O . TYR A 1 313 ? -5.092 11.815 -9.278 1.00 14.64 311 TYR A O 1
ATOM 4678 N N . PHE A 1 314 ? -6.198 13.597 -8.416 1.00 17.36 312 PHE A N 1
ATOM 4679 C CA . PHE A 1 314 ? -7.523 13.147 -8.800 1.00 14.82 312 PHE A CA 1
ATOM 4680 C C . PHE A 1 314 ? -8.042 13.925 -10.010 1.00 14.25 312 PHE A C 1
ATOM 4681 O O . PHE A 1 314 ? -8.475 15.067 -9.889 1.00 15.57 312 PHE A O 1
ATOM 4698 N N . GLY A 1 315 ? -7.999 13.294 -11.171 1.00 15.75 313 GLY A N 1
ATOM 4699 C CA . GLY A 1 315 ? -8.479 13.935 -12.392 1.00 16.81 313 GLY A CA 1
ATOM 4700 C C . GLY A 1 315 ? -8.079 13.109 -13.601 1.00 17.18 313 GLY A C 1
ATOM 4701 O O . GLY A 1 315 ? -7.740 11.941 -13.463 1.00 18.40 313 GLY A O 1
ATOM 4705 N N . ASN A 1 316 ? -8.103 13.720 -14.787 1.00 12.43 314 ASN A N 1
ATOM 4706 C CA . ASN A 1 316 ? -7.575 13.076 -15.999 1.00 12.38 314 ASN A CA 1
ATOM 4707 C C . ASN A 1 316 ? -6.148 13.554 -16.224 1.00 16.09 314 ASN A C 1
ATOM 4708 O O . ASN A 1 316 ? -5.870 14.760 -16.176 1.00 17.00 314 ASN A O 1
ATOM 4719 N N . VAL A 1 317 ? -5.232 12.635 -16.485 1.00 14.88 315 VAL A N 1
ATOM 4720 C CA . VAL A 1 317 ? -3.875 13.025 -16.878 1.00 14.16 315 VAL A CA 1
ATOM 4721 C C . VAL A 1 317 ? -3.541 12.292 -18.186 1.00 14.02 315 VAL A C 1
ATOM 4722 O O . VAL A 1 317 ? -2.448 11.805 -18.373 1.00 17.63 315 VAL A O 1
ATOM 4735 N N . ILE A 1 318 ? -4.522 12.230 -19.064 1.00 14.51 316 ILE A N 1
ATOM 4736 C CA . ILE A 1 318 ? -4.393 11.514 -20.319 1.00 14.00 316 ILE A CA 1
ATOM 4737 C C . ILE A 1 318 ? -3.870 12.427 -21.402 1.00 11.98 316 ILE A C 1
ATOM 4738 O O . ILE A 1 318 ? -4.484 13.437 -21.727 1.00 14.41 316 ILE A O 1
ATOM 4754 N N . PHE A 1 319 ? -2.716 12.073 -21.923 1.00 13.92 317 PHE A N 1
ATOM 4755 C CA . PHE A 1 319 ? -2.203 12.684 -23.128 1.00 13.64 317 PHE A CA 1
ATOM 4756 C C . PHE A 1 319 ? -2.384 11.649 -24.228 1.00 19.77 317 PHE A C 1
ATOM 4757 O O . PHE A 1 319 ? -2.700 10.507 -23.943 1.00 21.15 317 PHE A O 1
ATOM 4774 N N . THR A 1 320 ? -2.222 12.049 -25.473 1.00 16.02 318 THR A N 1
ATOM 4775 C CA . THR A 1 320 ? -2.591 11.160 -26.562 1.00 13.40 318 THR A CA 1
ATOM 4776 C C . THR A 1 320 ? -1.468 10.998 -27.593 1.00 15.46 318 THR A C 1
ATOM 4777 O O . THR A 1 320 ? -0.983 11.970 -28.182 1.00 16.08 318 THR A O 1
ATOM 4788 N N . ALA A 1 321 ? -1.021 9.759 -27.760 1.00 15.77 319 ALA A N 1
ATOM 4789 C CA . ALA A 1 321 ? -0.059 9.425 -28.811 1.00 15.04 319 ALA A CA 1
ATOM 4790 C C . ALA A 1 321 ? -0.830 8.952 -30.043 1.00 14.36 319 ALA A C 1
ATOM 4791 O O . ALA A 1 321 ? -1.668 8.056 -29.916 1.00 15.24 319 ALA A O 1
ATOM 4798 N N . THR A 1 322 ? -0.534 9.523 -31.211 1.00 15.57 320 THR A N 1
ATOM 4799 C CA . THR A 1 322 ? -1.252 9.183 -32.428 1.00 12.45 320 THR A CA 1
ATOM 4800 C C . THR A 1 322 ? -0.293 8.843 -33.582 1.00 11.30 320 THR A C 1
ATOM 4801 O O . THR A 1 322 ? -0.027 9.668 -34.467 1.00 14.95 320 THR A O 1
ATOM 4812 N N . PRO A 1 323 ? 0.228 7.609 -33.562 1.00 11.42 321 PRO A N 1
ATOM 4813 C CA . PRO A 1 323 ? 0.879 7.093 -34.761 1.00 13.46 321 PRO A CA 1
ATOM 4814 C C . PRO A 1 323 ? -0.049 7.232 -35.955 1.00 14.26 321 PRO A C 1
ATOM 4815 O O . PRO A 1 323 ? -1.272 7.038 -35.857 1.00 14.61 321 PRO A O 1
ATOM 4826 N N . LEU A 1 324 ? 0.558 7.569 -37.088 1.00 15.99 322 LEU A N 1
ATOM 4827 C CA . LEU A 1 324 ? -0.175 7.849 -38.303 1.00 16.88 322 LEU A CA 1
ATOM 4828 C C . LEU A 1 324 ? 0.692 7.417 -39.479 1.00 20.98 322 LEU A C 1
ATOM 4829 O O . LEU A 1 324 ? 1.852 7.798 -39.575 1.00 17.82 322 LEU A O 1
ATOM 4845 N N . ALA A 1 325 ? 0.134 6.582 -40.341 1.00 17.21 323 ALA A N 1
ATOM 4846 C CA . ALA A 1 325 ? 0.890 6.017 -41.445 1.00 18.86 323 ALA A CA 1
ATOM 4847 C C . ALA A 1 325 ? -0.064 5.652 -42.555 1.00 19.95 323 ALA A C 1
ATOM 4848 O O . ALA A 1 325 ? -1.273 5.576 -42.327 1.00 19.94 323 ALA A O 1
ATOM 4855 N N . ASP A 1 326 ? 0.459 5.454 -43.768 1.00 20.15 324 ASP A N 1
ATOM 4856 C CA . ASP A 1 326 ? -0.350 4.850 -44.823 1.00 19.60 324 ASP A CA 1
ATOM 4857 C C . ASP A 1 326 ? -0.652 3.408 -44.474 1.00 19.92 324 ASP A C 1
ATOM 4858 O O . ASP A 1 326 ? 0.173 2.734 -43.868 1.00 19.92 324 ASP A O 1
ATOM 4867 N N . ALA A 1 327 ? -1.837 2.936 -44.836 1.00 17.86 325 ALA A N 1
ATOM 4868 C CA . ALA A 1 327 ? -2.222 1.590 -44.491 1.00 17.68 325 ALA A CA 1
ATOM 4869 C C . ALA A 1 327 ? -1.218 0.557 -45.048 1.00 20.64 325 ALA A C 1
ATOM 4870 O O . ALA A 1 327 ? -1.093 -0.528 -44.503 1.00 18.03 325 ALA A O 1
ATOM 4877 N N . GLY A 1 328 ? -0.555 0.875 -46.159 1.00 22.04 326 GLY A N 1
ATOM 4878 C CA . GLY A 1 328 ? 0.416 -0.044 -46.747 1.00 20.94 326 GLY A CA 1
ATOM 4879 C C . GLY A 1 328 ? 1.579 -0.301 -45.819 1.00 22.75 326 GLY A C 1
ATOM 4880 O O . GLY A 1 328 ? 2.157 -1.391 -45.804 1.00 26.03 326 GLY A O 1
ATOM 4884 N N . THR A 1 329 ? 1.933 0.706 -45.0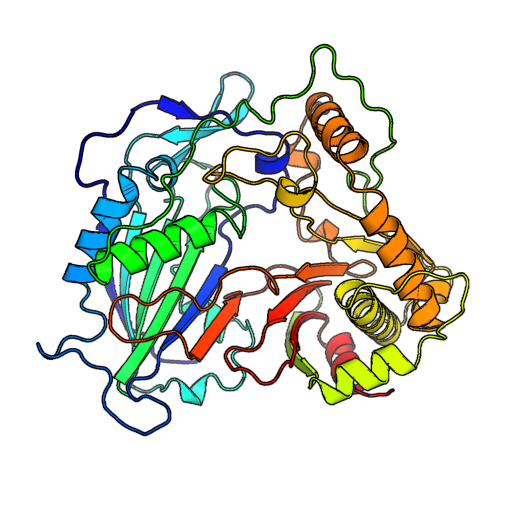22 1.00 17.99 327 THR A N 1
ATOM 4885 C CA . THR A 1 329 ? 2.999 0.543 -44.051 1.00 20.93 327 THR A CA 1
ATOM 4886 C C . THR A 1 329 ? 2.548 -0.363 -42.912 1.00 19.18 327 THR A C 1
ATOM 4887 O O . THR A 1 329 ? 3.254 -1.287 -42.511 1.00 20.18 327 THR A O 1
ATOM 4898 N N . VAL A 1 330 ? 1.365 -0.074 -42.387 1.00 17.76 328 VAL A N 1
ATOM 4899 C CA . VAL A 1 330 ? 0.797 -0.832 -41.270 1.00 18.79 328 VAL A CA 1
ATOM 4900 C C . VAL A 1 330 ? 0.546 -2.290 -41.648 1.00 22.00 328 VAL A C 1
ATOM 4901 O O . VAL A 1 330 ? 0.755 -3.198 -40.836 1.00 22.69 328 VAL A O 1
ATOM 4914 N N . THR A 1 331 ? 0.096 -2.518 -42.870 1.00 13.84 329 THR A N 1
ATOM 4915 C CA . THR A 1 331 ? -0.248 -3.914 -43.262 1.00 17.04 329 THR A CA 1
ATOM 4916 C C . THR A 1 331 ? 0.939 -4.703 -43.797 1.00 25.37 329 THR A C 1
ATOM 4917 O O . THR A 1 331 ? 0.857 -5.925 -43.926 1.00 24.98 329 THR A O 1
ATOM 4928 N N . ALA A 1 332 ? 2.052 -4.028 -44.065 1.00 24.15 330 ALA A N 1
ATOM 4929 C CA . ALA A 1 332 ? 3.235 -4.703 -44.575 1.00 21.60 330 ALA A CA 1
ATOM 4930 C C . ALA A 1 332 ? 3.754 -5.652 -43.539 1.00 30.37 330 ALA A C 1
ATOM 4931 O O . ALA A 1 332 ? 4.357 -6.657 -43.865 1.00 27.02 330 ALA A O 1
ATOM 4938 N N . GLY A 1 333 ? 3.524 -5.349 -42.272 1.00 27.81 331 GLY A N 1
ATOM 4939 C CA . GLY A 1 333 ? 3.882 -6.302 -41.242 1.00 25.03 331 GLY A CA 1
ATOM 4940 C C . GLY A 1 333 ? 3.880 -5.695 -39.855 1.00 27.65 331 GLY A C 1
ATOM 4941 O O . GLY A 1 333 ? 3.963 -4.472 -39.697 1.00 33.18 331 GLY A O 1
ATOM 4945 N N . VAL A 1 334 ? 3.830 -6.550 -38.848 1.00 27.70 332 VAL A N 1
ATOM 4946 C CA . VAL A 1 334 ? 3.790 -6.066 -37.461 1.00 21.59 332 VAL A CA 1
ATOM 4947 C C . VAL A 1 334 ? 5.044 -5.275 -37.119 1.00 24.39 332 VAL A C 1
ATOM 4948 O O . VAL A 1 334 ? 4.965 -4.255 -36.434 1.00 23.08 332 VAL A O 1
ATOM 4961 N N . ALA A 1 335 ? 6.206 -5.728 -37.589 1.00 20.73 333 ALA A N 1
ATOM 4962 C CA . ALA A 1 335 ? 7.462 -5.040 -37.250 1.00 28.63 333 ALA A CA 1
ATOM 4963 C C . ALA A 1 335 ? 7.420 -3.572 -37.679 1.00 23.50 333 ALA A C 1
ATOM 4964 O O . ALA A 1 335 ? 7.821 -2.688 -36.941 1.00 21.50 333 ALA A O 1
ATOM 4971 N N . GLU A 1 336 ? 6.912 -3.318 -38.876 1.00 22.11 334 GLU A N 1
ATOM 4972 C CA . GLU A 1 336 ? 6.887 -1.970 -39.413 1.00 26.54 334 GLU A CA 1
ATOM 4973 C C . GLU A 1 336 ? 5.896 -1.110 -38.608 1.00 22.82 334 GLU A C 1
ATOM 4974 O O . GLU A 1 336 ? 6.193 0.020 -38.196 1.00 21.72 334 GLU A O 1
ATOM 4986 N N . GLY A 1 337 ? 4.730 -1.665 -38.339 1.00 22.29 335 GLY A N 1
ATOM 4987 C CA . GLY A 1 337 ? 3.748 -0.947 -37.535 1.00 20.52 335 GLY A CA 1
ATOM 4988 C C . GLY A 1 337 ? 4.219 -0.685 -36.122 1.00 20.19 335 GLY A C 1
ATOM 4989 O O . GLY A 1 337 ? 3.958 0.378 -35.576 1.00 19.02 335 GLY A O 1
ATOM 4993 N N . ALA A 1 338 ? 4.863 -1.672 -35.510 1.00 15.86 336 ALA A N 1
ATOM 4994 C CA . ALA A 1 338 ? 5.270 -1.541 -34.119 1.00 17.31 336 ALA A CA 1
ATOM 4995 C C . ALA A 1 338 ? 6.299 -0.425 -33.985 1.00 18.47 336 ALA A C 1
ATOM 4996 O O . ALA A 1 338 ? 6.297 0.306 -32.993 1.00 18.29 336 ALA A O 1
ATOM 5003 N N . ALA A 1 339 ? 7.196 -0.316 -34.965 1.00 17.12 337 ALA A N 1
ATOM 5004 C CA . ALA A 1 339 ? 8.218 0.721 -34.958 1.00 19.05 337 ALA A CA 1
ATOM 5005 C C . ALA A 1 339 ? 7.563 2.100 -34.976 1.00 21.85 337 ALA A C 1
ATOM 5006 O O . ALA A 1 339 ? 7.986 2.996 -34.254 1.00 18.47 337 ALA A O 1
ATOM 5013 N N . VAL A 1 340 ? 6.53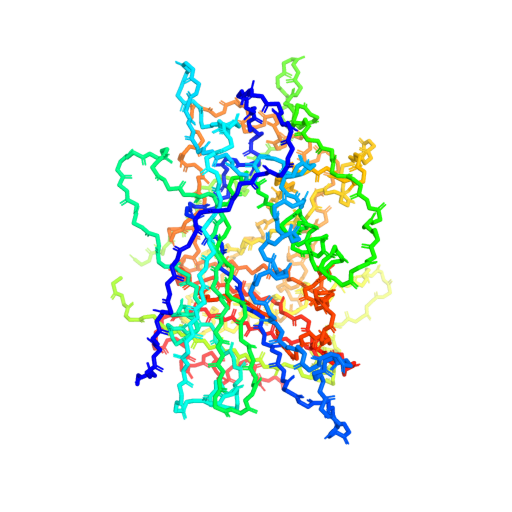4 2.270 -35.791 1.00 19.67 338 VAL A N 1
ATOM 5014 C CA . VAL A 1 340 ? 5.826 3.549 -35.867 1.00 20.49 338 VAL A CA 1
ATOM 5015 C C . VAL A 1 340 ? 5.094 3.887 -34.562 1.00 17.15 338 VAL A C 1
ATOM 5016 O O . VAL A 1 340 ? 5.113 5.043 -34.100 1.00 16.41 338 VAL A O 1
ATOM 5029 N N . ILE A 1 341 ? 4.433 2.894 -33.974 1.00 17.45 339 ILE A N 1
ATOM 5030 C CA . ILE A 1 341 ? 3.730 3.090 -32.702 1.00 13.71 339 ILE A CA 1
ATOM 5031 C C . ILE A 1 341 ? 4.716 3.441 -31.571 1.00 16.01 339 ILE A C 1
ATOM 5032 O O . ILE A 1 341 ? 4.510 4.403 -30.825 1.00 17.62 339 ILE A O 1
ATOM 5048 N N . GLN A 1 342 ? 5.820 2.708 -31.487 1.00 15.45 340 GLN A N 1
ATOM 5049 C CA . GLN A 1 342 ? 6.752 2.941 -30.412 1.00 13.51 340 GLN A CA 1
ATOM 5050 C C . GLN A 1 342 ? 7.370 4.332 -30.546 1.00 14.96 340 GLN A C 1
ATOM 5051 O O . GLN A 1 342 ? 7.596 4.996 -29.542 1.00 19.72 340 GLN A O 1
ATOM 5065 N N . ALA A 1 343 ? 7.605 4.793 -31.775 1.00 17.29 341 ALA A N 1
ATOM 5066 C CA . ALA A 1 343 ? 8.169 6.135 -31.965 1.00 20.79 341 ALA A CA 1
ATOM 5067 C C . ALA A 1 343 ? 7.183 7.172 -31.474 1.00 20.98 341 ALA A C 1
ATOM 5068 O O . ALA A 1 343 ? 7.577 8.168 -30.859 1.00 18.98 341 ALA A O 1
ATOM 5075 N N . ALA A 1 344 ? 5.904 6.953 -31.743 1.00 18.52 342 ALA A N 1
ATOM 5076 C CA . ALA A 1 344 ? 4.881 7.887 -31.291 1.00 16.87 342 ALA A CA 1
ATOM 5077 C C . ALA A 1 344 ? 4.794 7.897 -29.779 1.00 22.49 342 ALA A C 1
ATOM 5078 O O . ALA A 1 344 ? 4.666 8.955 -29.175 1.00 21.62 342 ALA A O 1
ATOM 5085 N N . LEU A 1 345 ? 4.868 6.723 -29.165 1.00 14.65 343 LEU A N 1
ATOM 5086 C CA . LEU A 1 345 ? 4.868 6.631 -27.710 1.00 14.88 343 LEU A CA 1
ATOM 5087 C C . LEU A 1 345 ? 6.076 7.320 -27.064 1.00 17.97 343 LEU A C 1
ATOM 5088 O O . LEU A 1 345 ? 5.938 8.024 -26.042 1.00 19.57 343 LEU A O 1
ATOM 5104 N N . ASP A 1 346 ? 7.244 7.091 -27.652 1.00 20.06 344 ASP A N 1
ATOM 5105 C CA . ASP A 1 346 ? 8.501 7.626 -27.146 1.00 21.27 344 ASP A CA 1
ATOM 5106 C C . ASP A 1 346 ? 8.570 9.154 -27.221 1.00 29.02 344 ASP A C 1
ATOM 5107 O O . ASP A 1 346 ? 9.320 9.778 -26.468 1.00 23.99 344 ASP A O 1
ATOM 5116 N N . ARG A 1 347 ? 7.784 9.759 -28.111 1.00 18.84 345 ARG A N 1
ATOM 5117 C CA . ARG A 1 347 ? 7.640 11.232 -28.132 1.00 23.55 345 ARG A CA 1
ATOM 5118 C C . ARG A 1 347 ? 7.014 11.833 -26.883 1.00 16.26 345 ARG A C 1
ATOM 5119 O O . ARG A 1 347 ? 7.212 13.011 -26.614 1.00 19.86 345 ARG A O 1
ATOM 5140 N N . MET A 1 348 ? 6.187 11.065 -26.186 1.00 17.13 346 MET A N 1
ATOM 5141 C CA . MET A 1 348 ? 5.368 11.615 -25.125 1.00 18.44 346 MET A CA 1
ATOM 5142 C C . MET A 1 348 ? 6.158 11.841 -23.821 1.00 22.97 346 MET A C 1
ATOM 5143 O O . MET A 1 348 ? 5.782 11.330 -22.779 1.00 28.94 346 MET A O 1
ATOM 5157 N N . ASP A 1 349 ? 7.233 12.610 -23.868 1.00 19.86 347 ASP A N 1
ATOM 5158 C CA . ASP A 1 349 ? 7.951 12.934 -22.634 1.00 13.84 347 ASP A CA 1
ATOM 5159 C C . ASP A 1 349 ? 7.417 14.188 -21.949 1.00 17.23 347 ASP A C 1
ATOM 5160 O O . ASP A 1 349 ? 6.365 14.714 -22.319 1.00 20.73 347 ASP A O 1
ATOM 5169 N N . GLU A 1 350 ? 8.096 14.614 -20.883 1.00 20.70 348 GLU A N 1
ATOM 5170 C CA . GLU A 1 350 ? 7.675 15.794 -20.112 1.00 28.65 348 GLU A CA 1
ATOM 5171 C C . GLU A 1 350 ? 7.524 17.002 -21.013 1.00 16.78 348 GLU A C 1
ATOM 5172 O O . GLU A 1 350 ? 6.529 17.707 -20.921 1.00 18.25 348 GLU A O 1
ATOM 5184 N N . GLY A 1 351 ? 8.518 17.227 -21.881 1.00 16.34 349 GLY A N 1
ATOM 5185 C CA . GLY A 1 351 ? 8.542 18.409 -22.735 1.00 16.89 349 GLY A CA 1
ATOM 5186 C C . GLY A 1 351 ? 7.336 18.398 -23.661 1.00 17.22 349 GLY A C 1
ATOM 5187 O O . GLY A 1 351 ? 6.649 19.405 -23.817 1.00 17.63 349 GLY A O 1
ATOM 5191 N N . TYR A 1 352 ? 7.056 17.230 -24.234 1.00 15.53 350 TYR A N 1
ATOM 5192 C CA . TYR A 1 352 ? 5.890 17.066 -25.091 1.00 15.60 350 TYR A CA 1
ATOM 5193 C C . TYR A 1 352 ? 4.554 17.209 -24.368 1.00 22.52 350 TYR A C 1
ATOM 5194 O O . TYR A 1 352 ? 3.646 17.888 -24.866 1.00 15.94 350 TYR A O 1
ATOM 5212 N N . CYS A 1 353 ? 4.408 16.580 -23.202 1.00 17.69 351 CYS A N 1
ATOM 5213 C CA . CYS A 1 353 ? 3.161 16.677 -22.472 1.00 15.80 351 CYS A CA 1
ATOM 5214 C C . CYS A 1 353 ? 2.944 18.101 -21.980 1.00 16.15 351 CYS A C 1
ATOM 5215 O O . CYS A 1 353 ? 1.837 18.631 -22.034 1.00 17.43 351 CYS A O 1
ATOM 5223 N N . ARG A 1 354 ? 4.017 18.736 -21.533 1.00 16.52 352 ARG A N 1
ATOM 5224 C CA . ARG A 1 354 ? 3.946 20.133 -21.101 1.00 14.94 352 ARG A CA 1
ATOM 5225 C C . ARG A 1 354 ? 3.492 21.070 -22.246 1.00 17.19 352 ARG A C 1
ATOM 5226 O O . ARG A 1 354 ? 2.626 21.945 -22.064 1.00 18.36 352 ARG A O 1
ATOM 5247 N N . SER A 1 355 ? 4.055 20.847 -23.421 1.00 17.94 353 SER A N 1
ATOM 5248 C CA . SER A 1 355 ? 3.681 21.590 -24.618 1.00 20.42 353 SER A CA 1
ATOM 5249 C C . SER A 1 355 ? 2.193 21.386 -24.941 1.00 15.84 353 SER A C 1
ATOM 5250 O O . SER A 1 355 ? 1.497 22.338 -25.314 1.00 16.26 353 SER A O 1
ATOM 5258 N N . ALA A 1 356 ? 1.695 20.159 -24.779 1.00 14.25 354 ALA A N 1
ATOM 5259 C CA . ALA A 1 356 ? 0.300 19.846 -25.041 1.00 13.95 354 ALA A CA 1
ATOM 5260 C C . ALA A 1 356 ? -0.635 20.668 -24.174 1.00 17.50 354 ALA A C 1
ATOM 5261 O O . ALA A 1 356 ? -1.662 21.144 -24.653 1.00 15.17 354 ALA A O 1
ATOM 5268 N N . LEU A 1 357 ? -0.286 20.853 -22.901 1.00 21.41 355 LEU A N 1
ATOM 5269 C CA . LEU A 1 357 ? -1.118 21.655 -22.009 1.00 15.97 355 LEU A CA 1
ATOM 5270 C C . LEU A 1 357 ? -1.226 23.071 -22.542 1.00 22.19 355 LEU A C 1
ATOM 5271 O O . LEU A 1 357 ? -2.307 23.671 -22.555 1.00 18.53 355 LEU A O 1
ATOM 5287 N N . ASP A 1 358 ? -0.104 23.596 -23.031 1.00 20.60 356 ASP A N 1
ATOM 5288 C CA . ASP A 1 358 ? -0.081 24.942 -23.588 1.00 18.03 356 ASP A CA 1
ATOM 5289 C C . ASP A 1 358 ? -0.889 25.037 -24.879 1.00 17.59 356 ASP A C 1
ATOM 5290 O O . ASP A 1 358 ? -1.589 26.038 -25.132 1.00 19.66 356 ASP A O 1
ATOM 5299 N N . TYR A 1 359 ? -0.752 24.021 -25.713 1.00 18.01 357 TYR A N 1
ATOM 5300 C CA . TYR A 1 359 ? -1.463 23.972 -26.963 1.00 18.52 357 TYR A CA 1
ATOM 5301 C C . TYR A 1 359 ? -2.979 23.991 -26.716 1.00 21.26 357 TYR A C 1
ATOM 5302 O O . TYR A 1 359 ? -3.710 24.729 -27.371 1.00 18.54 357 TYR A O 1
ATOM 5320 N N . LEU A 1 360 ? -3.439 23.188 -25.756 1.00 16.96 358 LEU A N 1
ATOM 5321 C CA . LEU A 1 360 ? -4.861 23.141 -25.438 1.00 19.53 358 LEU A CA 1
ATOM 5322 C C . LEU A 1 360 ? -5.336 24.471 -24.879 1.00 19.47 358 LEU A C 1
ATOM 5323 O O . LEU A 1 360 ? -6.451 24.920 -25.156 1.00 24.67 358 LEU A O 1
ATOM 5339 N N . GLU A 1 361 ? -4.492 25.124 -24.101 1.00 21.48 359 GLU A N 1
ATOM 5340 C CA . GLU A 1 361 ? -4.872 26.406 -23.537 1.00 28.88 359 GLU A CA 1
ATOM 5341 C C . GLU A 1 361 ? -5.149 27.433 -24.637 1.00 27.19 359 GLU A C 1
ATOM 5342 O O . GLU A 1 361 ? -5.961 28.342 -24.452 1.00 24.40 359 GLU A O 1
ATOM 5354 N N . LEU A 1 362 ? -4.508 27.284 -25.794 1.00 22.39 360 LEU A N 1
ATOM 5355 C CA . LEU A 1 362 ? -4.619 28.298 -26.861 1.00 24.01 360 LEU A CA 1
ATOM 5356 C C . LEU A 1 362 ? -5.811 28.058 -27.755 1.00 27.17 360 LEU A C 1
ATOM 5357 O O . LEU A 1 362 ? -6.102 28.863 -28.625 1.00 30.04 360 LEU A O 1
ATOM 5373 N N . GLN A 1 363 ? -6.492 26.935 -27.572 1.00 21.80 361 GLN A N 1
ATOM 5374 C CA . GLN A 1 363 ? -7.621 26.634 -28.425 1.00 28.48 361 GLN A CA 1
ATOM 5375 C C . GLN A 1 363 ? -8.814 27.500 -28.073 1.00 37.31 361 GLN A C 1
ATOM 5376 O O . GLN A 1 363 ? -9.186 27.586 -26.911 1.00 33.10 361 GLN A O 1
ATOM 5390 N N . PRO A 1 364 ? -9.422 28.137 -29.086 1.00 45.39 362 PRO A N 1
ATOM 5391 C CA . PRO A 1 364 ? -10.640 28.904 -28.817 1.00 53.91 362 PRO A CA 1
ATOM 5392 C C . PRO A 1 364 ? -11.763 28.050 -28.226 1.00 52.91 362 PRO A C 1
ATOM 5393 O O . PRO A 1 364 ? -12.484 28.552 -27.367 1.00 43.98 362 PRO A O 1
ATOM 5404 N N . ASP A 1 365 ? -11.903 26.794 -28.654 1.00 45.78 363 ASP A N 1
ATOM 5405 C CA . ASP A 1 365 ? -12.982 25.946 -28.143 1.00 54.28 363 ASP A CA 1
ATOM 5406 C C . ASP A 1 365 ? -12.593 24.472 -28.030 1.00 30.45 363 ASP A C 1
ATOM 5407 O O . ASP A 1 365 ? -12.462 23.784 -29.039 1.00 35.52 363 ASP A O 1
ATOM 5416 N N . LEU A 1 366 ? -12.429 23.990 -26.804 1.00 27.42 364 LEU A N 1
ATOM 5417 C CA . LEU A 1 366 ? -12.013 22.598 -26.593 1.00 30.99 364 LEU A CA 1
ATOM 5418 C C . LEU A 1 366 ? -13.085 21.557 -26.910 1.00 29.39 364 LEU A C 1
ATOM 5419 O O . LEU A 1 366 ? -12.756 20.396 -27.137 1.00 32.71 364 LEU A O 1
ATOM 5435 N N . SER A 1 367 ? -14.352 21.961 -26.950 1.00 31.10 365 SER A N 1
ATOM 5436 C CA . SER A 1 367 ? -15.416 21.031 -27.323 1.00 32.79 365 SER A CA 1
ATOM 5437 C C . SER A 1 367 ? -15.128 20.474 -28.718 1.00 32.24 365 SER A C 1
ATOM 5438 O O . SER A 1 367 ? -15.381 19.307 -28.976 1.00 30.62 365 SER A O 1
ATOM 5446 N N . ALA A 1 368 ? -14.531 21.287 -29.586 1.00 26.31 366 ALA A N 1
ATOM 5447 C CA . ALA A 1 368 ? -14.152 20.849 -30.936 1.00 30.43 366 ALA A CA 1
ATOM 5448 C C . ALA A 1 368 ? -13.099 19.727 -30.970 1.00 32.21 366 ALA A C 1
ATOM 5449 O O . ALA A 1 368 ? -12.981 19.009 -31.965 1.00 29.30 366 ALA A O 1
ATOM 5456 N N . LEU A 1 369 ? -12.329 19.568 -29.891 1.00 22.31 367 LEU A N 1
ATOM 5457 C CA . LEU A 1 369 ? -11.276 18.563 -29.869 1.00 21.51 367 LEU A CA 1
ATOM 5458 C C . LEU A 1 369 ? -11.707 17.294 -29.128 1.00 19.77 367 LEU A C 1
ATOM 5459 O O . LEU A 1 369 ? -10.959 16.330 -29.034 1.00 18.27 367 LEU A O 1
ATOM 5475 N N . VAL A 1 370 ? -12.910 17.306 -28.596 1.00 27.63 368 VAL A N 1
ATOM 5476 C CA . VAL A 1 370 ? -13.374 16.169 -27.813 1.00 20.36 368 VAL A CA 1
ATOM 5477 C C . VAL A 1 370 ? -13.324 14.933 -28.678 1.00 19.12 368 VAL A C 1
ATOM 5478 O O . VAL A 1 370 ? -13.780 14.933 -29.819 1.00 20.75 368 VAL A O 1
ATOM 5491 N N . ARG A 1 371 ? -12.743 13.872 -28.160 1.00 20.22 369 ARG A N 1
ATOM 5492 C CA . ARG A 1 371 ? -12.686 12.648 -28.936 1.00 18.52 369 ARG A CA 1
ATOM 5493 C C . ARG A 1 371 ? -14.022 11.914 -28.912 1.00 28.13 369 ARG A C 1
ATOM 5494 O O . ARG A 1 371 ? -14.687 11.830 -27.884 1.00 25.47 369 ARG A O 1
ATOM 5515 N N . GLY A 1 372 ? -14.445 11.433 -30.071 1.00 21.97 370 GLY A N 1
ATOM 5516 C CA . GLY A 1 372 ? -15.764 10.841 -30.210 1.00 30.90 370 GLY A CA 1
ATOM 5517 C C . GLY A 1 372 ? -15.841 9.940 -31.428 1.00 22.95 370 GLY A C 1
ATOM 5518 O O . GLY A 1 372 ? -14.821 9.456 -31.911 1.00 20.36 370 GLY A O 1
ATOM 5522 N N . ALA A 1 373 ? -17.048 9.694 -31.917 1.00 20.89 371 ALA A N 1
ATOM 5523 C CA . ALA A 1 373 ? -17.231 8.697 -32.984 1.00 26.64 371 ALA A CA 1
ATOM 5524 C C . ALA A 1 373 ? -16.384 9.028 -34.208 1.00 23.14 371 ALA A C 1
ATOM 5525 O O . ALA A 1 373 ? -15.800 8.140 -34.853 1.00 22.04 371 ALA A O 1
ATOM 5532 N N . HIS A 1 374 ? -16.332 10.314 -34.539 1.00 18.96 372 HIS A N 1
ATOM 5533 C CA . HIS A 1 374 ? -15.602 10.770 -35.723 1.00 23.27 372 HIS A CA 1
ATOM 5534 C C . HIS A 1 374 ? -14.098 10.579 -35.557 1.00 21.42 372 HIS A C 1
ATOM 5535 O O . HIS A 1 374 ? -13.352 10.550 -36.528 1.00 23.14 372 HIS A O 1
ATOM 5549 N N . THR A 1 375 ? -13.644 10.438 -34.309 1.00 21.53 373 THR A N 1
ATOM 5550 C CA . THR A 1 375 ? -12.238 10.259 -34.032 1.00 17.47 373 THR A CA 1
ATOM 5551 C C . THR A 1 375 ? -11.803 8.850 -34.384 1.00 26.52 373 THR A C 1
ATOM 5552 O O . THR A 1 375 ? -10.779 8.643 -35.029 1.00 18.01 373 THR A O 1
ATOM 5563 N N . PHE A 1 376 ? -12.568 7.874 -33.910 1.00 19.60 374 PHE A N 1
ATOM 5564 C CA . PHE A 1 376 ? -12.100 6.477 -33.910 1.00 18.50 374 PHE A CA 1
ATOM 5565 C C . PHE A 1 376 ? -12.584 5.668 -35.106 1.00 19.45 374 PHE A C 1
ATOM 5566 O O . PHE A 1 376 ? -12.058 4.578 -35.379 1.00 17.57 374 PHE A O 1
ATOM 5583 N N . ARG A 1 377 ? -13.571 6.175 -35.834 1.00 19.83 375 ARG A N 1
ATOM 5584 C CA . ARG A 1 377 ? -14.152 5.358 -36.893 1.00 17.48 375 ARG A CA 1
ATOM 5585 C C . ARG A 1 377 ? -13.199 5.097 -38.045 1.00 22.73 375 ARG A C 1
ATOM 5586 O O . ARG A 1 377 ? -12.239 5.826 -38.270 1.00 17.04 375 ARG A O 1
ATOM 5607 N N . CYS A 1 378 ? -13.489 4.004 -38.738 1.00 20.16 376 CYS A N 1
ATOM 5608 C CA . CYS A 1 378 ? -12.789 3.602 -39.956 1.00 20.08 376 CYS A CA 1
ATOM 5609 C C . CYS A 1 378 ? -12.525 4.846 -40.820 1.00 25.61 376 CYS A C 1
ATOM 5610 O O . CYS A 1 378 ? -13.445 5.630 -41.053 1.00 20.96 376 CYS A O 1
ATOM 5618 N N . PRO A 1 379 ? -11.272 5.046 -41.285 1.00 20.97 377 PRO A N 1
ATOM 5619 C CA . PRO A 1 379 ? -10.075 4.189 -41.294 1.00 21.24 377 PRO A CA 1
ATOM 5620 C C . PRO A 1 379 ? -9.171 4.259 -40.076 1.00 17.15 377 PRO A C 1
ATOM 5621 O O . PRO A 1 379 ? -8.097 3.641 -40.068 1.00 17.08 377 PRO A O 1
ATOM 5632 N N . ASN A 1 380 ? -9.579 4.997 -39.057 1.00 15.23 378 ASN A N 1
ATOM 5633 C CA . ASN A 1 380 ? -8.755 5.180 -37.888 1.00 15.56 378 ASN A CA 1
ATOM 5634 C C . ASN A 1 380 ? -9.136 4.198 -36.773 1.00 19.08 378 ASN A C 1
ATOM 5635 O O . ASN A 1 380 ? -9.957 3.322 -36.984 1.00 16.24 378 ASN A O 1
ATOM 5646 N N . LEU A 1 381 ? -8.498 4.306 -35.613 1.00 14.00 379 LEU A N 1
ATOM 5647 C CA . LEU A 1 381 ? -8.647 3.309 -34.560 1.00 17.05 379 LEU A CA 1
ATOM 5648 C C . LEU A 1 381 ? -8.258 3.953 -33.246 1.00 19.54 379 LEU A C 1
ATOM 5649 O O . LEU A 1 381 ? -7.449 4.863 -33.255 1.00 16.56 379 LEU A O 1
ATOM 5665 N N . GLY A 1 382 ? -8.872 3.541 -32.141 1.00 16.74 380 GLY A N 1
ATOM 5666 C CA . GLY A 1 382 ? -8.368 3.874 -30.826 1.00 18.90 380 GLY A CA 1
ATOM 5667 C C . GLY A 1 382 ? -8.051 2.592 -30.088 1.00 22.29 380 GLY A C 1
ATOM 5668 O O . GLY A 1 382 ? -8.826 1.648 -30.144 1.00 21.55 380 GLY A O 1
ATOM 5672 N N . LEU A 1 383 ? -6.913 2.551 -29.405 1.00 16.60 381 LEU A N 1
ATOM 5673 C CA . LEU A 1 383 ? -6.543 1.361 -28.629 1.00 17.95 381 LEU A CA 1
ATOM 5674 C C . LEU A 1 383 ? -6.035 1.782 -27.268 1.00 20.66 381 LEU A C 1
ATOM 5675 O O . LEU A 1 383 ? -4.899 2.206 -27.133 1.00 23.89 381 LEU A O 1
ATOM 5691 N N . THR A 1 384 ? -6.914 1.666 -26.280 1.00 18.69 382 THR A N 1
ATOM 5692 C CA . THR A 1 384 ? -6.656 2.069 -24.901 1.00 15.12 382 THR A CA 1
ATOM 5693 C C . THR A 1 384 ? -6.224 0.875 -24.060 1.00 16.94 382 THR A C 1
ATOM 5694 O O . THR A 1 384 ? -6.955 -0.105 -23.985 1.00 17.71 382 THR A O 1
ATOM 5705 N N . SER A 1 385 ? -5.063 0.943 -23.427 1.00 18.05 383 SER A N 1
ATOM 5706 C CA . SER A 1 385 ? -4.645 -0.142 -22.548 1.00 19.93 383 SER A CA 1
ATOM 5707 C C . SER A 1 385 ? -5.058 0.020 -21.090 1.00 21.92 383 SER A C 1
ATOM 5708 O O . SER A 1 385 ? -4.756 1.021 -20.471 1.00 20.33 383 SER A O 1
ATOM 5716 N N . TRP A 1 386 ? -5.682 -1.014 -20.533 1.00 20.93 384 TRP A N 1
ATOM 5717 C CA . TRP A 1 386 ? -5.918 -1.085 -19.102 1.00 19.76 384 TRP A CA 1
ATOM 5718 C C . TRP A 1 386 ? -4.937 -2.046 -18.425 1.00 18.60 384 TRP A C 1
ATOM 5719 O O . TRP A 1 386 ? -5.111 -2.399 -17.258 1.00 19.21 384 TRP A O 1
ATOM 5740 N N . VAL A 1 387 ? -3.904 -2.485 -19.148 1.00 14.29 385 VAL A N 1
ATOM 5741 C CA . VAL A 1 387 ? -3.008 -3.498 -18.626 1.00 14.91 385 VAL A CA 1
ATOM 5742 C C . VAL A 1 387 ? -2.347 -3.130 -17.275 1.00 19.81 385 VAL A C 1
ATOM 5743 O O . VAL A 1 387 ? -2.145 -4.002 -16.408 1.00 23.07 385 VAL A O 1
ATOM 5756 N N . ARG A 1 388 ? -1.999 -1.864 -17.094 1.00 20.09 386 ARG A N 1
ATOM 5757 C CA . ARG A 1 388 ? -1.322 -1.446 -15.851 1.00 29.17 386 ARG A CA 1
ATOM 5758 C C . ARG A 1 388 ? -2.269 -0.797 -14.847 1.00 28.97 386 ARG A C 1
ATOM 5759 O O . ARG A 1 388 ? -1.842 -0.321 -13.796 1.00 27.16 386 ARG A O 1
ATOM 5780 N N . LEU A 1 389 ? -3.550 -0.793 -15.161 1.00 24.88 387 LEU A N 1
ATOM 5781 C CA . LEU A 1 389 ? -4.546 -0.297 -14.228 1.00 18.10 387 LEU A CA 1
ATOM 5782 C C . LEU A 1 389 ? -4.948 -1.380 -13.214 1.00 25.06 387 LEU A C 1
ATOM 5783 O O . LEU A 1 389 ? -5.070 -2.561 -13.556 1.00 23.75 387 LEU A O 1
ATOM 5799 N N . PRO A 1 390 ? -5.213 -0.977 -11.963 1.00 19.05 388 PRO A N 1
ATOM 5800 C CA . PRO A 1 390 ? -5.594 -1.963 -10.943 1.00 18.06 388 PRO A CA 1
ATOM 5801 C C . PRO A 1 390 ? -7.075 -2.411 -11.046 1.00 26.25 388 PRO A C 1
ATOM 5802 O O . PRO A 1 390 ? -7.871 -2.266 -10.114 1.00 21.28 388 PRO A O 1
ATOM 5813 N N . ILE A 1 391 ? -7.437 -3.012 -12.170 1.00 22.04 389 ILE A N 1
ATOM 5814 C CA . ILE A 1 391 ? -8.839 -3.301 -12.416 1.00 24.06 389 ILE A CA 1
ATOM 5815 C C . ILE A 1 391 ? -9.368 -4.492 -11.615 1.00 24.27 389 ILE A C 1
ATOM 5816 O O . ILE A 1 391 ? -10.574 -4.705 -11.576 1.00 25.36 389 ILE A O 1
ATOM 5832 N N . HIS A 1 392 ? -8.482 -5.256 -10.975 1.00 19.32 390 HIS A N 1
ATOM 5833 C CA . HIS A 1 392 ? -8.881 -6.469 -10.257 1.00 24.76 390 HIS A CA 1
ATOM 5834 C C . HIS A 1 392 ? -8.745 -6.328 -8.737 1.00 27.68 390 HIS A C 1
ATOM 5835 O O . HIS A 1 392 ? -8.942 -7.293 -7.993 1.00 27.51 390 HIS A O 1
ATOM 5849 N N . ASP A 1 393 ? -8.425 -5.117 -8.272 1.00 22.43 391 ASP A N 1
ATOM 5850 C CA . ASP A 1 393 ? -8.150 -4.905 -6.857 1.00 25.43 391 ASP A CA 1
ATOM 5851 C C . ASP A 1 393 ? -9.371 -4.558 -6.024 1.00 31.61 391 ASP A C 1
ATOM 5852 O O . ASP A 1 393 ? -9.260 -4.393 -4.812 1.00 32.52 391 ASP A O 1
ATOM 5861 N N . ALA A 1 394 ? -10.526 -4.434 -6.656 1.00 20.87 392 ALA A N 1
ATOM 5862 C CA . ALA A 1 394 ? -11.741 -4.061 -5.918 1.00 21.73 392 ALA A CA 1
ATOM 5863 C C . ALA A 1 394 ? -12.329 -5.227 -5.115 1.00 27.10 392 ALA A C 1
ATOM 5864 O O . ALA A 1 394 ? -13.303 -5.847 -5.552 1.00 29.03 392 ALA A O 1
ATOM 5871 N N . ASP A 1 395 ? -11.772 -5.469 -3.925 1.00 27.07 393 ASP A N 1
ATOM 5872 C CA . ASP A 1 395 ? -12.296 -6.451 -2.977 1.00 27.69 393 ASP A CA 1
ATOM 5873 C C . ASP A 1 395 ? -13.072 -5.733 -1.889 1.00 24.12 393 ASP A C 1
ATOM 5874 O O . ASP A 1 395 ? -12.498 -5.056 -1.020 1.00 27.48 393 ASP A O 1
ATOM 5883 N N . PHE A 1 396 ? -14.389 -5.893 -1.925 1.00 24.66 394 PHE A N 1
ATOM 5884 C CA . PHE A 1 396 ? -15.293 -5.195 -1.007 1.00 25.50 394 PHE A CA 1
ATOM 5885 C C . PHE A 1 396 ? -15.459 -5.970 0.285 1.00 27.20 394 PHE A C 1
ATOM 5886 O O . PHE A 1 396 ? -16.162 -5.525 1.183 1.00 28.15 394 PHE A O 1
ATOM 5903 N N . GLY A 1 397 ? -14.826 -7.136 0.356 1.00 33.00 395 GLY A N 1
ATOM 5904 C CA . GLY A 1 397 ? -14.900 -7.986 1.537 1.00 29.50 395 GLY A CA 1
ATOM 5905 C C . GLY A 1 397 ? -15.436 -9.366 1.230 1.00 31.90 395 GLY A C 1
ATOM 5906 O O . GLY A 1 397 ? -15.673 -10.162 2.142 1.00 33.69 395 GLY A O 1
ATOM 5910 N N . TRP A 1 398 ? -15.653 -9.660 -0.046 1.00 29.39 396 TRP A N 1
ATOM 5911 C CA . TRP A 1 398 ? -16.233 -10.938 -0.433 1.00 32.77 396 TRP A CA 1
ATOM 5912 C C . TRP A 1 398 ? -15.454 -11.512 -1.612 1.00 33.09 396 TRP A C 1
ATOM 5913 O O . TRP A 1 398 ? -15.986 -12.289 -2.415 1.00 31.67 396 TRP A O 1
ATOM 5934 N N . GLY A 1 399 ? -14.188 -11.120 -1.718 1.00 30.29 397 GLY A N 1
ATOM 5935 C CA . GLY A 1 399 ? -13.324 -11.616 -2.786 1.00 28.86 397 GLY A CA 1
ATOM 5936 C C . GLY A 1 399 ? -13.008 -10.653 -3.924 1.00 27.72 397 GLY A C 1
ATOM 5937 O O . GLY A 1 399 ? -13.667 -9.649 -4.128 1.00 29.34 397 GLY A O 1
ATOM 5941 N N . ARG A 1 400 ? -11.995 -11.000 -4.701 1.00 29.61 398 ARG A N 1
ATOM 5942 C CA . ARG A 1 400 ? -11.603 -10.206 -5.843 1.00 28.88 398 ARG A CA 1
ATOM 5943 C C . ARG A 1 400 ? -12.456 -10.591 -7.053 1.00 28.33 398 ARG A C 1
ATOM 5944 O O . ARG A 1 400 ? -12.960 -11.710 -7.137 1.00 23.92 398 ARG A O 1
ATOM 5965 N N . PRO A 1 401 ? -12.610 -9.671 -8.003 1.00 23.72 399 PRO A N 1
ATOM 5966 C CA . PRO A 1 401 ? -13.448 -9.994 -9.159 1.00 25.03 399 PRO A CA 1
ATOM 5967 C C . PRO A 1 401 ? -12.817 -11.063 -10.085 1.00 33.88 399 PRO A C 1
ATOM 5968 O O . PRO A 1 401 ? -11.592 -11.157 -10.164 1.00 29.45 399 PRO A O 1
ATOM 5979 N N . VAL A 1 402 ? -13.637 -11.868 -10.762 1.00 27.08 400 VAL A N 1
ATOM 5980 C CA . VAL A 1 402 ? -13.098 -12.855 -11.705 1.00 34.05 400 VAL A CA 1
ATOM 5981 C C . VAL A 1 402 ? -12.962 -12.244 -13.087 1.00 32.91 400 VAL A C 1
ATOM 5982 O O . VAL A 1 402 ? -12.326 -12.812 -13.966 1.00 28.04 400 VAL A O 1
ATOM 5995 N N . PHE A 1 403 ? -13.597 -11.093 -13.286 1.00 25.45 401 PHE A N 1
ATOM 5996 C CA . PHE A 1 403 ? -13.438 -10.326 -14.509 1.00 21.40 401 PHE A CA 1
ATOM 5997 C C . PHE A 1 403 ? -13.726 -8.839 -14.247 1.00 22.58 401 PHE A C 1
ATOM 5998 O O . PHE A 1 403 ? -14.560 -8.498 -13.419 1.00 22.77 401 PHE A O 1
ATOM 6015 N N . MET A 1 404 ? -13.031 -7.982 -14.977 1.00 21.02 402 MET A N 1
ATOM 6016 C CA . MET A 1 404 ? -13.367 -6.559 -15.064 1.00 22.12 402 MET A CA 1
ATOM 6017 C C . MET A 1 404 ? -13.034 -6.058 -16.444 1.00 23.91 402 MET A C 1
ATOM 6018 O O . MET A 1 404 ? -11.939 -6.304 -16.966 1.00 25.57 402 MET A O 1
ATOM 6032 N N . GLY A 1 405 ? -13.969 -5.346 -17.049 1.00 22.50 403 GLY A N 1
ATOM 6033 C CA . GLY A 1 405 ? -13.704 -4.774 -18.350 1.00 19.94 403 GLY A CA 1
ATOM 6034 C C . GLY A 1 405 ? -14.703 -3.697 -18.700 1.00 19.12 403 GLY A C 1
ATOM 6035 O O . GLY A 1 405 ? -15.579 -3.367 -17.908 1.00 21.70 403 GLY A O 1
ATOM 6039 N N . PRO A 1 406 ? -14.576 -3.141 -19.910 1.00 18.44 404 PRO A N 1
ATOM 6040 C CA . PRO A 1 406 ? -15.495 -2.080 -20.319 1.00 15.62 404 PRO A CA 1
ATOM 6041 C C . PRO A 1 406 ? -16.914 -2.620 -20.390 1.00 23.05 404 PRO A C 1
ATOM 6042 O O . PRO A 1 406 ? -17.120 -3.788 -20.758 1.00 25.26 404 PRO A O 1
ATOM 6053 N N . GLY A 1 407 ? -17.879 -1.794 -19.978 1.00 18.66 405 GLY A N 1
ATOM 6054 C CA . GLY A 1 407 ? -19.274 -2.201 -19.946 1.00 26.27 405 GLY A CA 1
ATOM 6055 C C . GLY A 1 407 ? -19.939 -2.003 -21.307 1.00 30.17 405 GLY A C 1
ATOM 6056 O O . GLY A 1 407 ? -21.077 -2.392 -21.525 1.00 38.54 405 GLY A O 1
ATOM 6060 N N . GLY A 1 408 ? -19.210 -1.396 -22.230 1.00 30.52 406 GLY A N 1
ATOM 6061 C CA . GLY A 1 408 ? -19.684 -1.253 -23.594 1.00 24.12 406 GLY A CA 1
ATOM 6062 C C . GLY A 1 408 ? -18.596 -0.557 -24.375 1.00 23.15 406 GLY A C 1
ATOM 6063 O O . GLY A 1 408 ? -17.621 -0.095 -23.796 1.00 21.98 406 GLY A O 1
ATOM 6067 N N . ILE A 1 409 ? -18.759 -0.481 -25.689 1.00 18.35 407 ILE A N 1
ATOM 6068 C CA . ILE A 1 409 ? -17.859 0.334 -26.521 1.00 17.09 407 ILE A CA 1
ATOM 6069 C C . ILE A 1 409 ? -18.748 1.221 -27.384 1.00 24.15 407 ILE A C 1
ATOM 6070 O O . ILE A 1 409 ? -19.481 0.725 -28.228 1.00 27.04 407 ILE A O 1
ATOM 6086 N N . ALA A 1 410 ? -18.703 2.526 -27.137 1.00 30.01 408 ALA A N 1
ATOM 6087 C CA . ALA A 1 410 ? -19.656 3.453 -27.763 1.00 32.05 408 ALA A CA 1
ATOM 6088 C C . ALA A 1 410 ? -19.384 3.656 -29.248 1.00 31.46 408 ALA A C 1
ATOM 6089 O O . ALA A 1 410 ? -20.271 3.984 -30.019 1.00 29.07 408 ALA A O 1
ATOM 6096 N N . TYR A 1 411 ? -18.130 3.492 -29.640 1.00 24.58 409 TYR A N 1
ATOM 6097 C CA . TYR A 1 411 ? -17.696 3.961 -30.939 1.00 18.11 409 TYR A CA 1
ATOM 6098 C C . TYR A 1 411 ? -17.067 2.858 -31.775 1.00 20.49 409 TYR A C 1
ATOM 6099 O O . TYR A 1 411 ? -16.146 2.210 -31.314 1.00 20.68 409 TYR A O 1
ATOM 6117 N N . GLU A 1 412 ? -17.554 2.658 -33.001 1.00 19.26 410 GLU A N 1
ATOM 6118 C CA . GLU A 1 412 ? -16.819 1.880 -33.976 1.00 19.49 410 GLU A CA 1
ATOM 6119 C C . GLU A 1 412 ? -15.377 2.358 -34.086 1.00 26.90 410 GLU A C 1
ATOM 6120 O O . GLU A 1 412 ? -15.130 3.557 -34.209 1.00 20.24 410 GLU A O 1
ATOM 6132 N N . GLY A 1 413 ? -14.446 1.406 -34.054 1.00 17.38 411 GLY A N 1
ATOM 6133 C CA . GLY A 1 413 ? -13.026 1.671 -34.201 1.00 16.55 411 GLY A CA 1
ATOM 6134 C C . GLY A 1 413 ? -12.306 1.775 -32.879 1.00 17.97 411 GLY A C 1
ATOM 6135 O O . GLY A 1 413 ? -11.081 1.877 -32.834 1.00 18.86 411 GLY A O 1
ATOM 6139 N N . LEU A 1 414 ? -13.067 1.718 -31.788 1.00 17.60 412 LEU A N 1
ATOM 6140 C CA . LEU A 1 414 ? -12.480 1.810 -30.446 1.00 15.63 412 LEU A CA 1
ATOM 6141 C C . LEU A 1 414 ? -12.225 0.417 -29.838 1.00 16.11 412 LEU A C 1
ATOM 6142 O O . LEU A 1 414 ? -13.044 -0.497 -29.977 1.00 16.22 412 LEU A O 1
ATOM 6158 N N . ALA A 1 415 ? -11.074 0.264 -29.194 1.00 19.44 413 ALA A N 1
ATOM 6159 C CA . ALA A 1 415 ? -10.667 -1.003 -28.588 1.00 20.02 413 ALA A CA 1
ATOM 6160 C C . ALA A 1 415 ? -9.875 -0.823 -27.296 1.00 18.10 413 ALA A C 1
ATOM 6161 O O . ALA A 1 415 ? -9.286 0.230 -27.046 1.00 18.02 413 ALA A O 1
ATOM 6168 N N . PHE A 1 416 ? -9.838 -1.899 -26.517 1.00 15.45 414 PHE A N 1
ATOM 6169 C CA . PHE A 1 416 ? -9.239 -1.938 -25.186 1.00 12.12 414 PHE A CA 1
ATOM 6170 C C . PHE A 1 416 ? -8.337 -3.140 -25.098 1.00 19.22 414 PHE A C 1
ATOM 6171 O O . PHE A 1 416 ? -8.704 -4.218 -25.574 1.00 21.32 414 PHE A O 1
ATOM 6188 N N . VAL A 1 417 ? -7.167 -2.962 -24.500 1.00 16.37 415 VAL A N 1
ATOM 6189 C CA . VAL A 1 417 ? -6.338 -4.087 -24.090 1.00 17.38 415 VAL A CA 1
ATOM 6190 C C . VAL A 1 417 ? -6.546 -4.373 -22.607 1.00 20.60 415 VAL A C 1
ATOM 6191 O O . VAL A 1 417 ? -6.335 -3.488 -21.759 1.00 15.24 415 VAL A O 1
ATOM 6204 N N . LEU A 1 418 ? -6.971 -5.593 -22.293 1.00 14.13 416 LEU A N 1
ATOM 6205 C CA . LEU A 1 418 ? -7.182 -6.001 -20.895 1.00 12.33 416 LEU A CA 1
ATOM 6206 C C . LEU A 1 418 ? -6.165 -7.027 -20.400 1.00 19.20 416 LEU A C 1
ATOM 6207 O O . LEU A 1 418 ? -5.831 -7.980 -21.112 1.00 17.37 416 LEU A O 1
ATOM 6223 N N . PRO A 1 419 ? -5.675 -6.845 -19.157 1.00 17.65 417 PRO A N 1
ATOM 6224 C CA . PRO A 1 419 ? -4.874 -7.891 -18.528 1.00 21.12 417 PRO A CA 1
ATOM 6225 C C . PRO A 1 419 ? -5.768 -9.041 -18.089 1.00 21.86 417 PRO A C 1
ATOM 6226 O O . PRO A 1 419 ? -6.953 -8.842 -17.836 1.00 19.79 417 PRO A O 1
ATOM 6237 N N . SER A 1 420 ? -5.198 -10.232 -17.999 1.00 21.30 418 SER A N 1
ATOM 6238 C CA . SER A 1 420 ? -5.937 -11.383 -17.514 1.00 25.76 418 SER A CA 1
ATOM 6239 C C . SER A 1 420 ? -6.308 -11.232 -16.047 1.00 31.76 418 SER A C 1
ATOM 6240 O O . SER A 1 420 ? -5.547 -10.661 -15.285 1.00 26.70 418 SER A O 1
ATOM 6248 N N . ALA A 1 421 ? -7.455 -11.785 -15.653 1.00 23.71 419 ALA A N 1
ATOM 6249 C CA . ALA A 1 421 ? -7.863 -11.770 -14.254 1.00 30.57 419 ALA A CA 1
ATOM 6250 C C . ALA A 1 421 ? -7.142 -12.834 -13.451 1.00 35.63 419 ALA A C 1
ATOM 6251 O O . ALA A 1 421 ? -7.264 -12.877 -12.236 1.00 33.30 419 ALA A O 1
ATOM 6258 N N . ASN A 1 422 ? -6.409 -13.704 -14.130 1.00 30.44 420 ASN A N 1
ATOM 6259 C CA . ASN A 1 422 ? -5.616 -14.716 -13.452 1.00 29.90 420 ASN A CA 1
ATOM 6260 C C . ASN A 1 422 ? -4.139 -14.472 -13.756 1.00 33.04 420 ASN A C 1
ATOM 6261 O O . ASN A 1 422 ? -3.755 -13.377 -14.190 1.00 30.64 420 ASN A O 1
ATOM 6272 N N . ARG A 1 423 ? -3.297 -15.467 -13.504 1.00 24.90 421 ARG A N 1
ATOM 6273 C CA . ARG A 1 423 ? -1.855 -15.212 -13.552 1.00 47.70 421 ARG A CA 1
ATOM 6274 C C . ARG A 1 423 ? -1.222 -15.650 -14.865 1.00 45.06 421 ARG A C 1
ATOM 6275 O O . ARG A 1 423 ? 0.005 -15.667 -14.980 1.00 44.13 421 ARG A O 1
ATOM 6296 N N . ASP A 1 424 ? -2.042 -15.979 -15.865 1.00 39.81 422 ASP A N 1
ATOM 6297 C CA . ASP A 1 424 ? -1.523 -16.708 -17.021 1.00 32.82 422 ASP A CA 1
ATOM 6298 C C . ASP A 1 424 ? -0.784 -15.853 -18.062 1.00 28.76 422 ASP A C 1
ATOM 6299 O O . ASP A 1 424 ? -0.277 -16.384 -19.057 1.00 28.70 422 ASP A O 1
ATOM 6308 N N . GLY A 1 425 ? -0.707 -14.547 -17.841 1.00 31.47 423 GLY A N 1
ATOM 6309 C CA . GLY A 1 425 ? 0.030 -13.671 -18.744 1.00 28.93 423 GLY A CA 1
ATOM 6310 C C . GLY A 1 425 ? -0.612 -13.421 -20.108 1.00 22.79 423 GLY A C 1
ATOM 6311 O O . GLY A 1 425 ? 0.011 -12.844 -21.006 1.00 25.62 423 GLY A O 1
ATOM 6315 N N . SER A 1 426 ? -1.862 -13.828 -20.267 1.00 26.21 424 SER A N 1
ATOM 6316 C CA . SER A 1 426 ? -2.571 -13.539 -21.510 1.00 22.36 424 SER A CA 1
ATOM 6317 C C . SER A 1 426 ? -3.039 -12.095 -21.521 1.00 20.49 424 SER A C 1
ATOM 6318 O O . SER A 1 426 ? -3.089 -11.422 -20.481 1.00 22.50 424 SER A O 1
ATOM 6326 N N . LEU A 1 427 ? -3.362 -11.613 -22.717 1.00 18.93 425 LEU A N 1
ATOM 6327 C CA . LEU A 1 427 ? -3.992 -10.312 -22.899 1.00 14.95 425 LEU A CA 1
ATOM 6328 C C . LEU A 1 427 ? -5.187 -10.489 -23.777 1.00 21.43 425 LEU A C 1
ATOM 6329 O O . LEU A 1 427 ? -5.195 -11.367 -24.627 1.00 21.30 425 LEU A O 1
ATOM 6345 N N . SER A 1 428 ? -6.200 -9.660 -23.544 1.00 16.83 426 SER A N 1
ATOM 6346 C CA . SER A 1 428 ? -7.428 -9.671 -24.330 1.00 16.57 426 SER A CA 1
ATOM 6347 C C . SER A 1 428 ? -7.620 -8.331 -24.995 1.00 20.75 426 SER A C 1
ATOM 6348 O O . SER A 1 428 ? -7.331 -7.274 -24.409 1.00 18.77 426 SER A O 1
ATOM 6356 N N . VAL A 1 429 ? -8.125 -8.393 -26.216 1.00 16.65 427 VAL A N 1
ATOM 6357 C CA . VAL A 1 429 ? -8.477 -7.196 -26.981 1.00 17.07 427 VAL A CA 1
ATOM 6358 C C . VAL A 1 429 ? -9.988 -7.159 -27.169 1.00 14.54 427 VAL A C 1
ATOM 6359 O O . VAL A 1 429 ? -10.564 -8.044 -27.775 1.00 14.94 427 VAL A O 1
ATOM 6372 N N . ALA A 1 430 ? -10.636 -6.160 -26.581 1.00 16.35 428 ALA A N 1
ATOM 6373 C CA . ALA A 1 430 ? -12.069 -5.951 -26.791 1.00 17.07 428 ALA A CA 1
ATOM 6374 C C . ALA A 1 430 ? -12.223 -4.840 -27.827 1.00 19.20 428 ALA A C 1
ATOM 6375 O O . ALA A 1 430 ? -11.607 -3.787 -27.678 1.00 19.29 428 ALA A O 1
ATOM 6382 N N . ILE A 1 431 ? -13.032 -5.047 -28.859 1.00 15.67 429 ILE A N 1
ATOM 6383 C CA . ILE A 1 431 ? -13.010 -4.103 -29.976 1.00 16.32 429 ILE A CA 1
ATOM 6384 C C . ILE A 1 431 ? -14.370 -4.017 -30.655 1.00 15.90 429 ILE A C 1
ATOM 6385 O O . ILE A 1 431 ? -15.112 -5.003 -30.734 1.00 15.56 429 ILE A O 1
ATOM 6401 N N . SER A 1 432 ? -14.683 -2.809 -31.135 1.00 14.90 430 SER A N 1
ATOM 6402 C CA . SER A 1 432 ? -15.815 -2.582 -31.974 1.00 16.57 430 SER A CA 1
ATOM 6403 C C . SER A 1 432 ? -15.394 -2.268 -33.428 1.00 16.52 430 SER A C 1
ATOM 6404 O O . SER A 1 432 ? -14.590 -1.394 -33.666 1.00 18.23 430 SER A O 1
ATOM 6412 N N . LEU A 1 433 ? -15.980 -2.986 -34.377 1.00 16.76 431 LEU A N 1
ATOM 6413 C CA . LEU A 1 433 ? -15.771 -2.760 -35.801 1.00 19.13 431 LEU A CA 1
ATOM 6414 C C . LEU A 1 433 ? -17.107 -2.899 -36.521 1.00 19.05 431 LEU A C 1
ATOM 6415 O O . LEU A 1 433 ? -18.071 -3.441 -35.969 1.00 26.47 431 LEU A O 1
ATOM 6431 N N . GLN A 1 434 ? -17.150 -2.455 -37.769 1.00 19.70 432 GLN A N 1
ATOM 6432 C CA . GLN A 1 434 ? -18.320 -2.706 -38.621 1.00 15.88 432 GLN A CA 1
ATOM 6433 C C . GLN A 1 434 ? -18.508 -4.206 -38.734 1.00 18.11 432 GLN A C 1
ATOM 6434 O O . GLN A 1 434 ? -17.523 -4.950 -38.806 1.00 20.48 432 GLN A O 1
ATOM 6448 N N . ALA A 1 435 ? -19.757 -4.658 -38.770 1.00 20.50 433 ALA A N 1
ATOM 6449 C CA . ALA A 1 435 ? -20.030 -6.099 -38.730 1.00 25.29 433 ALA A CA 1
ATOM 6450 C C . ALA A 1 435 ? -19.298 -6.902 -39.814 1.00 25.37 433 ALA A C 1
ATOM 6451 O O . ALA A 1 435 ? -18.766 -7.976 -39.536 1.00 23.95 433 ALA A O 1
ATOM 6458 N N . GLU A 1 436 ? -19.271 -6.392 -41.043 1.00 27.41 434 GLU A N 1
ATOM 6459 C CA . GLU A 1 436 ? -18.611 -7.092 -42.148 1.00 35.48 434 GLU A CA 1
ATOM 6460 C C . GLU A 1 436 ? -17.098 -7.190 -41.933 1.00 33.13 434 GLU A C 1
ATOM 6461 O O . GLU A 1 436 ? -16.447 -8.165 -42.333 1.00 29.55 434 GLU A O 1
ATOM 6473 N N . HIS A 1 437 ? -16.530 -6.157 -41.329 1.00 21.47 435 HIS A N 1
ATOM 6474 C CA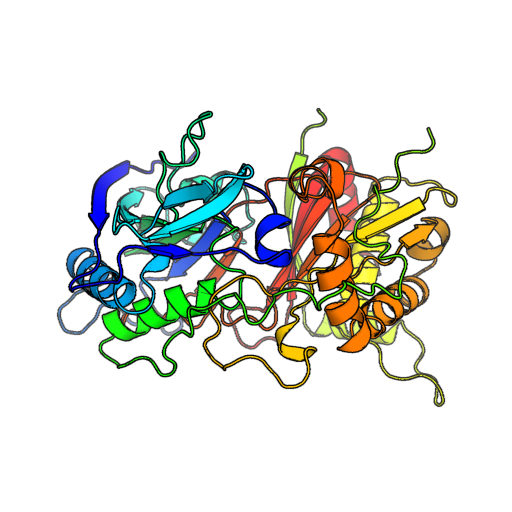 . HIS A 1 437 ? -15.111 -6.148 -41.071 1.00 20.01 435 HIS A CA 1
ATOM 6475 C C . HIS A 1 437 ? -14.785 -7.059 -39.901 1.00 19.72 435 HIS A C 1
ATOM 6476 O O . HIS A 1 437 ? -13.768 -7.741 -39.918 1.00 17.48 435 HIS A O 1
ATOM 6490 N N . MET A 1 438 ? -15.661 -7.118 -38.904 1.00 22.79 436 MET A N 1
ATOM 6491 C CA . MET A 1 438 ? -15.379 -7.964 -37.736 1.00 20.54 436 MET A CA 1
ATOM 6492 C C . MET A 1 438 ? -15.249 -9.432 -38.147 1.00 15.85 436 MET A C 1
ATOM 6493 O O . MET A 1 438 ? -14.471 -10.178 -37.571 1.00 21.25 436 MET A O 1
ATOM 6507 N N . GLU A 1 439 ? -16.039 -9.857 -39.118 1.00 17.92 437 GLU A N 1
ATOM 6508 C CA . GLU A 1 439 ? -16.021 -11.254 -39.538 1.00 32.79 437 GLU A CA 1
ATOM 6509 C C . GLU A 1 439 ? -14.646 -11.676 -40.069 1.00 31.18 437 GLU A C 1
ATOM 6510 O O . GLU A 1 439 ? -14.225 -12.809 -39.892 1.00 31.12 437 GLU A O 1
ATOM 6522 N N . LYS A 1 440 ? -13.962 -10.757 -40.726 1.00 20.62 438 LYS A N 1
ATOM 6523 C CA . LYS A 1 440 ? -12.564 -10.969 -41.151 1.00 22.55 438 LYS A CA 1
ATOM 6524 C C . LYS A 1 440 ? -11.566 -10.795 -40.012 1.00 17.46 438 LYS A C 1
ATOM 6525 O O . LYS A 1 440 ? -10.644 -11.601 -39.839 1.00 19.76 438 LYS A O 1
ATOM 6544 N N . PHE A 1 441 ? -11.782 -9.772 -39.184 1.00 17.05 439 PHE A N 1
ATOM 6545 C CA . PHE A 1 441 ? -10.865 -9.470 -38.090 1.00 18.21 439 PHE A CA 1
ATOM 6546 C C . PHE A 1 441 ? -10.745 -10.683 -37.176 1.00 15.97 439 PHE A C 1
ATOM 6547 O O . PHE A 1 441 ? -9.661 -10.985 -36.672 1.00 17.76 439 PHE A O 1
ATOM 6564 N N . ARG A 1 442 ? -11.873 -11.351 -36.957 1.00 19.38 440 ARG A N 1
ATOM 6565 C CA . ARG A 1 442 ? -11.938 -12.513 -36.059 1.00 20.62 440 ARG A CA 1
ATOM 6566 C C . ARG A 1 442 ? -10.949 -13.579 -36.454 1.00 28.59 440 ARG A C 1
ATOM 6567 O O . ARG A 1 442 ? -10.410 -14.314 -35.616 1.00 24.34 440 ARG A O 1
ATOM 6588 N N . LYS A 1 443 ? -10.784 -13.714 -37.760 1.00 19.96 441 LYS A N 1
ATOM 6589 C CA . LYS A 1 443 ? -9.890 -14.725 -38.307 1.00 22.41 441 LYS A CA 1
ATOM 6590 C C . LYS A 1 443 ? -8.475 -14.194 -38.325 1.00 20.31 441 LYS A C 1
ATOM 6591 O O . LYS A 1 443 ? -7.532 -14.882 -37.927 1.00 25.72 441 LYS A O 1
ATOM 6610 N N . PHE A 1 444 ? -8.344 -12.946 -38.749 1.00 20.47 442 PHE A N 1
ATOM 6611 C CA . PHE A 1 444 ? -7.029 -12.375 -38.990 1.00 17.34 442 PHE A CA 1
ATOM 6612 C C . PHE A 1 444 ? -6.212 -12.271 -37.712 1.00 17.15 442 PHE A C 1
ATOM 6613 O O . PHE A 1 444 ? -5.020 -12.415 -37.778 1.00 16.16 442 PHE A O 1
ATOM 6630 N N . ILE A 1 445 ? -6.856 -12.004 -36.566 1.00 15.78 443 ILE A N 1
ATOM 6631 C CA A ILE A 1 445 ? -6.132 -11.743 -35.327 0.52 18.04 443 ILE A CA 1
ATOM 6632 C CA B ILE A 1 445 ? -6.123 -11.742 -35.330 0.48 17.99 443 ILE A CA 1
ATOM 6633 C C . ILE A 1 445 ? -5.353 -12.987 -34.870 1.00 18.96 443 ILE A C 1
ATOM 6634 O O . ILE A 1 445 ? -4.382 -12.882 -34.134 1.00 15.95 443 ILE A O 1
ATOM 6663 N N . TYR A 1 446 ? -5.767 -14.165 -35.335 1.00 17.72 444 TYR A N 1
ATOM 6664 C CA . TYR A 1 446 ? -5.007 -15.410 -35.101 1.00 16.76 444 TYR A CA 1
ATOM 6665 C C . TYR A 1 446 ? -4.212 -15.961 -36.308 1.00 20.11 444 TYR A C 1
ATOM 6666 O O . TYR A 1 446 ? -3.621 -17.042 -36.215 1.00 21.85 444 TYR A O 1
ATOM 6684 N N . ASP A 1 447 ? -4.229 -15.236 -37.422 1.00 16.63 445 ASP A N 1
ATOM 6685 C CA . ASP A 1 447 ? -3.664 -15.697 -38.691 1.00 17.35 445 ASP A CA 1
ATOM 6686 C C . ASP A 1 447 ? -2.228 -15.181 -38.848 1.00 24.30 445 ASP A C 1
ATOM 6687 O O . ASP A 1 447 ? -1.956 -14.291 -39.668 1.00 26.27 445 ASP A O 1
ATOM 6696 N N . PHE A 1 448 ? -1.317 -15.724 -38.038 1.00 24.00 446 PHE A N 1
ATOM 6697 C CA . PHE A 1 448 ? 0.086 -15.297 -38.049 1.00 22.46 446 PHE A CA 1
ATOM 6698 C C . PHE A 1 448 ? 1.003 -16.475 -37.683 1.00 34.20 446 PHE A C 1
ATOM 6699 O O . PHE A 1 448 ? 0.544 -17.530 -37.183 1.00 28.47 446 PHE A O 1
#

B-factor: mean 34.63, std 22.24, range [11.19, 220.67]

Sequence (435 aa):
HMKITVRGSEMVYPAAETPRRRLWNSGPDLVVPRFHTTPSVYFFRRRDGEGNDLAAADGSFFDGARMRRALAEALVPFYPMAGRLARDEDGRVEIDCNAGGVLFQEADAPDATVDDFGDFAPTMELKRLIPTVEYTDDISAFPLLVVQVTHFKCGGVAIGVGMQHHHVADGFFSGLHFINSWADLCRGVPFAVMPYIDRSLLRARDPPTTPVYPHVEYQPAPAMLSTPPAAVAIFRLSRADLGRLRSQIPAREGVPRLSTYAVLAAHVWRCASLARGLPADQPTKLYCCATTDGRQRLQPPLPEGYFGNVIFTATPLADAGTVTAGVAEGAAVIQAALDRMDEGYCRSALDYLELQPDLSALVRGAHTFRCPNLGLTSWVRLPIHDADFGWGRPVFMGPGGIAYEGLAFVLPSANRDGSLSVAISLQAEHMEKFRKFIIYDF

Radius of gyration: 21.73 Å; Cα contacts (8 Å, |Δi|>4): 954; chains: 1; bounding box: 57×57×61 Å

Secondary structure (DSSP, 8-state):
----EEEEEEEE--SS----EEE---HHHHHSPSSEEEEEEEE-SB-TT--B---TTS-SS-HHHHHHHHHHHTTTTGGGG-EEEE-TTS-EEEEE----EEEEEEEESS--GGGGTT---SHHHHTTS------S-TTSS-SEEEEEEEETTS-EEEEEEEETTT--HHHHHHHHHHHHHHHHT---S---B--GGGGPPPSS----S--GGGSPPPPP-----EEEEEEEE-HHHHHHHHTTS---SSSPPPPHHHHHHHHHHHHHHHHTT--TT-EEEEEEEEEGGGTSSSPPPTTB-S--EEEE--EEEHHHHHH-HHHHHHHHHHHHHT-SHHHHHHHHHHHHT-S-GGGG---HHHHSTT-EEEEE-TTS-TT----SS---SEEEES---STTEEEEEE-SSSS--EEEEEEEEHHHHHHHHHHTT--

Foldseek 3Di:
DFDKFWPDKDFAFAPDDADFDWADFFLLLQQAAFWWFKKKFKDAQADPVGDGLQDPVRDDPDPVLLSVLLNNLCRLVQLLQWFWDADPLRHIITGSDRVGEMEIEMERQPDDPVVCPPVFQDVVLLVQWDDDDDDPPRRPHRQKHWYWYAYNRRMIMIMIIGGSSFADQQQVVLSLQQSLCVLQPHHDDDRADEHPCVLAADVLQDFDDPQPVQDFWFDWPVPFAKDKDKDKQFQVNLVVLLVVADDDPPDDRFDSCLLLVLLLLLLLQVLVVADQQGKEKEKEWDACQVAAPPHDPPNHTGYRTDIFIQMDGSNQSNVGSNSRSVSRRVSVVPPHNSNSSSVSSVSVPDPDSNSRHDDQSRQAPPYAYEYECDPRPQQSSNNNSDTTQDMDTNHDRYARYKYWYAHNDDRRMIMIIHMHRPSSVVSSVVSSSVD